Protein AF-A0A3M5WND7-F1 (afdb_monomer_lite)

Secondary structure (DSSP, 8-state):
-------EEEE-GGGSPPPTT-S-HHHHHHHHHHHHT-HHHHHHHHHHTGGG--SSHHHHHHHHHH-HHHHHHHHHHHTSHHHHHTTHHHHTHHHHHHHHHHHHHHHHHHHHHHHHHT-GGGEEEESSHHHHHHHHTT-SEEEEES-SSTT--HHHHHHHHHHTHHHHHHSSEEEEEESS--HHHHHHHHHHH---GGGEEEEEGGG--HHHHHHHHHHHHHHHHHHHHHHHHHHHHHHHHHHHHHHHHHHHTT--HHHHHHHIIIIIHHHT--HHHHHHHHHHHHHHHHHHHHHHHHHHT----TTT------SPPP-HHHHHHHHHHEEPPPSSS--TTEEEEETTS-EEEE--GGGSSS---TT-EEEEEEEEEEE--SHHHHTTS--SEEETTEEEEEE---SS-TT--EEEEEEEEEEEEEEHHHHTSTTEEEEEEE-HHHHHHHHHHHHHHHT-PPPPP-PPPPEEEEEEEEEEETTEEEEEE--TTT---EEEEEEEEEETTEEEEEEEEEE-HHHHHHHHHHHHHHHTT---HHHHHHHHHTTSS-EE--TTSEEEETTEEEEEESS---SPPPTT-SEEEEEE----

Structure (mmCIF, N/CA/C/O backbone):
data_AF-A0A3M5WND7-F1
#
_entry.id   AF-A0A3M5WND7-F1
#
loop_
_atom_site.group_PDB
_atom_site.id
_atom_site.type_symbol
_atom_site.label_atom_id
_atom_site.label_alt_id
_atom_site.label_comp_id
_atom_site.label_asym_id
_atom_site.label_entity_id
_atom_site.label_seq_id
_atom_site.pdbx_PDB_ins_code
_atom_site.Cartn_x
_atom_site.Cartn_y
_atom_site.Cartn_z
_atom_site.occupancy
_atom_site.B_iso_or_equiv
_atom_site.auth_seq_id
_atom_site.auth_comp_id
_atom_site.auth_asym_id
_atom_site.auth_atom_id
_atom_site.pdbx_PDB_model_num
ATOM 1 N N . MET A 1 1 ? -0.799 -18.570 -20.194 1.00 56.22 1 MET A N 1
ATOM 2 C CA . MET A 1 1 ? 0.478 -18.743 -20.921 1.00 56.22 1 MET A CA 1
ATOM 3 C C . MET A 1 1 ? 1.500 -17.913 -20.180 1.00 56.22 1 MET A C 1
ATOM 5 O O . MET A 1 1 ? 1.152 -16.791 -19.853 1.00 56.22 1 MET A O 1
ATOM 9 N N . SER A 1 2 ? 2.675 -18.462 -19.869 1.00 83.12 2 SER A N 1
ATOM 10 C CA . SER A 1 2 ? 3.718 -17.713 -19.162 1.00 83.12 2 SER A CA 1
ATOM 11 C C . SER A 1 2 ? 4.348 -16.676 -20.090 1.00 83.12 2 SER A C 1
ATOM 13 O O . SER A 1 2 ? 4.658 -17.025 -21.236 1.00 83.12 2 SER A O 1
ATOM 15 N N . PHE A 1 3 ? 4.580 -15.457 -19.615 1.00 92.31 3 PHE A N 1
ATOM 16 C CA . PHE A 1 3 ? 5.331 -14.445 -20.355 1.00 92.31 3 PHE A CA 1
ATOM 17 C C . PHE A 1 3 ? 6.687 -14.982 -20.840 1.00 92.31 3 PHE A C 1
ATOM 19 O O . PHE A 1 3 ? 7.406 -15.679 -20.121 1.00 92.31 3 PHE A O 1
ATOM 26 N N . ARG A 1 4 ? 7.020 -14.680 -22.097 1.00 93.81 4 ARG A N 1
ATOM 27 C CA . ARG A 1 4 ? 8.294 -15.010 -22.741 1.00 93.81 4 ARG A CA 1
ATOM 28 C C . ARG A 1 4 ? 8.776 -13.794 -23.510 1.00 93.81 4 ARG A C 1
ATOM 30 O O . ARG A 1 4 ? 7.965 -13.079 -24.096 1.00 93.81 4 ARG A O 1
ATOM 37 N N . ILE A 1 5 ? 10.087 -13.593 -23.504 1.00 95.56 5 ILE A N 1
ATOM 38 C CA . ILE A 1 5 ? 10.735 -12.528 -24.262 1.00 95.56 5 ILE A CA 1
ATOM 39 C C . ILE A 1 5 ? 10.868 -13.012 -25.702 1.00 95.56 5 ILE A C 1
ATOM 41 O O . ILE A 1 5 ? 11.438 -14.074 -25.939 1.00 95.56 5 ILE A O 1
ATOM 45 N N . VAL A 1 6 ? 10.326 -12.246 -26.641 1.00 96.12 6 VAL A N 1
ATOM 46 C CA . VAL A 1 6 ? 10.461 -12.494 -28.077 1.00 96.12 6 VAL A CA 1
ATOM 47 C C . VAL A 1 6 ? 11.301 -11.400 -28.711 1.00 96.12 6 VAL A C 1
ATOM 49 O O . VAL A 1 6 ? 12.153 -11.720 -29.519 1.00 96.12 6 VAL A O 1
ATOM 52 N N . ARG A 1 7 ? 11.098 -10.131 -28.335 1.00 97.06 7 ARG A N 1
ATOM 53 C CA . ARG A 1 7 ? 11.801 -8.986 -28.937 1.00 97.06 7 ARG A CA 1
ATOM 54 C C . ARG A 1 7 ? 12.503 -8.136 -27.895 1.00 97.06 7 ARG A C 1
ATOM 56 O O . ARG A 1 7 ? 11.880 -7.748 -26.902 1.00 97.06 7 ARG A O 1
ATOM 63 N N . ALA A 1 8 ? 13.757 -7.778 -28.157 1.00 97.50 8 ALA A N 1
ATOM 64 C CA . ALA A 1 8 ? 14.528 -6.924 -27.268 1.00 97.50 8 ALA A CA 1
ATOM 65 C C . ALA A 1 8 ? 15.244 -5.776 -27.987 1.00 97.50 8 ALA A C 1
ATOM 67 O O . ALA A 1 8 ? 15.703 -5.916 -29.117 1.00 97.50 8 ALA A O 1
ATOM 68 N N . ALA A 1 9 ? 15.338 -4.633 -27.311 1.00 97.69 9 ALA A N 1
ATOM 69 C CA . ALA A 1 9 ? 16.078 -3.466 -27.778 1.00 97.69 9 ALA A CA 1
ATOM 70 C C . ALA A 1 9 ? 17.216 -3.129 -26.813 1.00 97.69 9 ALA A C 1
ATOM 72 O O . ALA A 1 9 ? 17.011 -3.124 -25.598 1.00 97.69 9 ALA A O 1
ATOM 73 N N . VAL A 1 10 ? 18.385 -2.776 -27.343 1.00 97.31 10 VAL A N 1
ATOM 74 C CA . VAL A 1 10 ? 19.479 -2.179 -26.566 1.00 97.31 10 VAL A CA 1
ATOM 75 C C . VAL A 1 10 ? 19.785 -0.806 -27.151 1.00 97.31 10 VAL A C 1
ATOM 77 O O . VAL A 1 10 ? 20.135 -0.687 -28.320 1.00 97.31 10 VAL A O 1
ATOM 80 N N . VAL A 1 11 ? 19.612 0.244 -26.355 1.00 96.19 11 VAL A N 1
ATOM 81 C CA . VAL A 1 11 ? 19.796 1.636 -26.769 1.00 96.19 11 VAL A CA 1
ATOM 82 C C . VAL A 1 11 ? 20.966 2.234 -26.004 1.00 96.19 11 VAL A C 1
ATOM 84 O O . VAL A 1 11 ? 20.856 2.457 -24.802 1.00 96.19 11 VAL A O 1
ATOM 87 N N . ASP A 1 12 ? 22.061 2.519 -26.696 1.00 93.88 12 ASP A N 1
ATOM 88 C CA . ASP A 1 12 ? 23.290 3.060 -26.108 1.00 93.88 12 ASP A CA 1
ATOM 89 C C . ASP A 1 12 ? 24.000 3.948 -27.144 1.00 93.88 12 ASP A C 1
ATOM 91 O O . ASP A 1 12 ? 24.097 3.585 -28.320 1.00 93.88 12 ASP A O 1
ATOM 95 N N . ASP A 1 13 ? 24.469 5.130 -26.744 1.00 89.06 13 ASP A N 1
ATOM 96 C CA . ASP A 1 13 ? 25.124 6.078 -27.653 1.00 89.06 13 ASP A CA 1
ATOM 97 C C . ASP A 1 13 ? 26.458 5.546 -28.200 1.00 89.06 13 ASP A C 1
ATOM 99 O O . ASP A 1 13 ? 26.882 5.938 -29.298 1.00 89.06 13 ASP A O 1
ATOM 103 N N . ALA A 1 14 ? 27.073 4.577 -27.512 1.00 86.62 14 ALA A N 1
ATOM 104 C CA . ALA A 1 14 ? 28.273 3.898 -27.979 1.00 86.62 14 ALA A CA 1
ATOM 105 C C . ALA A 1 14 ? 28.058 3.198 -29.335 1.00 86.62 14 ALA A C 1
ATOM 107 O O . ALA A 1 14 ? 28.997 3.126 -30.136 1.00 86.62 14 ALA A O 1
ATOM 108 N N . PHE A 1 15 ? 26.825 2.779 -29.662 1.00 86.44 15 PHE A N 1
ATOM 109 C CA . PHE A 1 15 ? 26.491 2.209 -30.975 1.00 86.44 15 PHE A CA 1
ATOM 110 C C . PHE A 1 15 ? 26.481 3.244 -32.113 1.00 86.44 15 PHE A C 1
ATOM 112 O O . PHE A 1 15 ? 26.550 2.861 -33.288 1.00 86.44 15 PHE A O 1
ATOM 119 N N . GLY A 1 16 ? 26.387 4.539 -31.785 1.00 85.25 16 GLY A N 1
ATOM 120 C CA . GLY A 1 16 ? 26.303 5.660 -32.725 1.00 85.25 16 GLY A CA 1
ATOM 121 C C . GLY A 1 16 ? 27.611 6.028 -33.415 1.00 85.25 16 GLY A C 1
ATOM 122 O O . GLY A 1 16 ? 28.600 5.307 -33.330 1.00 85.25 16 GLY A O 1
ATOM 123 N N . ALA A 1 17 ? 27.595 7.147 -34.137 1.00 84.69 17 ALA A N 1
ATOM 124 C CA . ALA A 1 17 ? 28.799 7.779 -34.673 1.00 84.69 17 ALA A CA 1
ATOM 125 C C . ALA A 1 17 ? 29.433 8.718 -33.629 1.00 84.69 17 ALA A C 1
ATOM 127 O O . ALA A 1 17 ? 28.742 9.130 -32.689 1.00 84.69 17 ALA A O 1
ATOM 128 N N . PRO A 1 18 ? 30.726 9.067 -33.765 1.00 83.31 18 PRO A N 1
ATOM 129 C CA . PRO A 1 18 ? 31.333 10.150 -32.993 1.00 83.31 18 PRO A CA 1
ATOM 130 C C . PRO A 1 18 ? 30.605 11.481 -33.173 1.00 83.31 18 PRO A C 1
ATOM 132 O O . PRO A 1 18 ? 29.926 11.723 -34.175 1.00 83.31 18 PRO A O 1
ATOM 135 N N . VAL A 1 19 ? 30.757 12.349 -32.174 1.00 82.56 19 VAL A N 1
ATOM 136 C CA . VAL A 1 19 ? 30.274 13.727 -32.253 1.00 82.56 19 VAL A CA 1
ATOM 137 C C . VAL A 1 19 ? 31.249 14.524 -33.121 1.00 82.56 19 VAL A C 1
ATOM 139 O O . VAL A 1 19 ? 32.457 14.290 -33.106 1.00 82.56 19 VAL A O 1
ATOM 142 N N . ALA A 1 20 ? 30.743 15.484 -33.886 1.00 78.88 20 ALA A N 1
ATOM 143 C CA . ALA A 1 20 ? 31.568 16.367 -34.684 1.00 78.88 20 ALA A CA 1
ATOM 144 C C . ALA A 1 20 ? 32.597 17.077 -33.803 1.00 78.88 20 ALA A C 1
ATOM 146 O O . ALA A 1 20 ? 32.259 17.673 -32.782 1.00 78.88 20 ALA A O 1
ATOM 147 N N . GLY A 1 21 ? 33.867 16.967 -34.191 1.00 77.94 21 GLY A N 1
ATOM 148 C CA . GLY A 1 21 ? 34.985 17.484 -33.405 1.00 77.94 21 GLY A CA 1
ATOM 149 C C . GLY A 1 21 ? 35.497 16.571 -32.284 1.00 77.94 21 GLY A C 1
ATOM 150 O O . GLY A 1 21 ? 36.511 16.921 -31.695 1.00 77.94 21 GLY A O 1
ATOM 151 N N . SER A 1 22 ? 34.878 15.412 -32.008 1.00 80.75 22 SER A N 1
ATOM 152 C CA . SER A 1 22 ? 35.393 14.450 -31.012 1.00 80.75 22 SER A CA 1
ATOM 153 C C . SER A 1 22 ? 36.456 13.497 -31.563 1.00 80.75 22 SER A C 1
ATOM 155 O O . SER A 1 22 ? 37.126 12.828 -30.785 1.00 80.75 22 SER A O 1
ATOM 157 N N . VAL A 1 23 ? 36.593 13.414 -32.891 1.00 85.69 23 VAL A N 1
ATOM 158 C CA . VAL A 1 23 ? 37.641 12.616 -33.541 1.00 85.69 23 VAL A CA 1
ATOM 159 C C . VAL A 1 23 ? 39.004 13.233 -33.233 1.00 85.69 23 VAL A C 1
ATOM 161 O O . VAL A 1 23 ? 39.185 14.440 -33.424 1.00 85.69 23 VAL A O 1
ATOM 164 N N . ASP A 1 24 ? 39.928 12.392 -32.771 1.00 89.62 24 ASP A N 1
ATOM 165 C CA . ASP A 1 24 ? 41.262 12.779 -32.320 1.00 89.62 24 ASP A CA 1
ATOM 166 C C . ASP A 1 24 ? 42.041 13.541 -33.406 1.00 89.62 24 ASP A C 1
ATOM 168 O O . ASP A 1 24 ? 41.954 13.227 -34.597 1.00 89.62 24 ASP A O 1
ATOM 172 N N . SER A 1 25 ? 42.774 14.583 -33.005 1.00 89.19 25 SER A N 1
ATOM 173 C CA . SER A 1 25 ? 43.526 15.419 -33.946 1.00 89.19 25 SER A CA 1
ATOM 174 C C . SER A 1 25 ? 44.632 14.646 -34.656 1.00 89.19 25 SER A C 1
ATOM 176 O O . SER A 1 25 ? 44.902 14.923 -35.823 1.00 89.19 25 SER A O 1
ATOM 178 N N . ASP A 1 26 ? 45.245 13.672 -33.987 1.00 91.25 26 ASP A N 1
ATOM 179 C CA . ASP A 1 26 ? 46.310 12.867 -34.572 1.00 91.25 26 ASP A CA 1
ATOM 180 C C . ASP A 1 26 ? 45.724 11.891 -35.595 1.00 91.25 26 ASP A C 1
ATOM 182 O O . ASP A 1 26 ? 46.247 11.788 -36.701 1.00 91.25 26 ASP A O 1
ATOM 186 N N . ASP A 1 27 ? 44.584 11.260 -35.295 1.00 92.06 27 ASP A N 1
ATOM 187 C CA . ASP A 1 27 ? 43.867 10.407 -36.256 1.00 92.06 27 ASP A CA 1
ATOM 188 C C . ASP A 1 27 ? 43.413 11.198 -37.494 1.00 92.06 27 ASP A C 1
ATOM 190 O O . ASP A 1 27 ? 43.523 10.721 -38.627 1.00 92.06 27 ASP A O 1
ATOM 194 N N . LYS A 1 28 ? 42.933 12.431 -37.287 1.00 91.12 28 LYS A N 1
ATOM 195 C CA . LYS A 1 28 ? 42.579 13.376 -38.354 1.00 91.12 28 LYS A CA 1
ATOM 196 C C . LYS A 1 28 ? 43.773 13.674 -39.258 1.00 91.12 28 LYS A C 1
ATOM 198 O O . LYS A 1 28 ? 43.655 13.539 -40.474 1.00 91.12 28 LYS A O 1
ATOM 203 N N . ASN A 1 29 ? 44.912 14.040 -38.676 1.00 91.38 29 ASN A N 1
ATOM 204 C CA . ASN A 1 29 ? 46.126 14.351 -39.431 1.00 91.38 29 ASN A CA 1
ATOM 205 C C . ASN A 1 29 ? 46.652 13.119 -40.181 1.00 91.38 29 ASN A C 1
ATOM 207 O O . ASN A 1 29 ? 46.963 13.207 -41.363 1.00 91.38 29 ASN A O 1
ATOM 211 N N . LEU A 1 30 ? 46.662 11.951 -39.532 1.00 92.69 30 LEU A N 1
ATOM 212 C CA . LEU A 1 30 ? 47.083 10.692 -40.149 1.00 92.69 30 LEU A CA 1
ATOM 213 C C . LEU A 1 30 ? 46.175 10.277 -41.311 1.00 92.69 30 LEU A C 1
ATOM 215 O O . LEU A 1 30 ? 46.654 9.732 -42.306 1.00 92.69 30 LEU A O 1
ATOM 219 N N . TRP A 1 31 ? 44.867 10.517 -41.200 1.00 94.31 31 TRP A N 1
ATOM 220 C CA . TRP A 1 31 ? 43.947 10.263 -42.303 1.00 94.31 31 TRP A CA 1
ATOM 221 C C . TRP A 1 31 ? 44.145 11.263 -43.446 1.00 94.31 31 TRP A C 1
ATOM 223 O O . TRP A 1 31 ? 44.153 10.847 -44.600 1.00 94.31 31 TRP A O 1
ATOM 233 N N . LEU A 1 32 ? 44.381 12.547 -43.153 1.00 91.69 32 LEU A N 1
ATOM 234 C CA . LEU A 1 32 ? 44.707 13.545 -44.177 1.00 91.69 32 LEU A CA 1
ATOM 235 C C . LEU A 1 32 ? 45.993 13.182 -44.933 1.00 91.69 32 LEU A C 1
ATOM 237 O O . LEU A 1 32 ? 46.000 13.207 -46.162 1.00 91.69 32 LEU A O 1
ATOM 241 N N . ASP A 1 33 ? 47.045 12.770 -44.224 1.00 92.06 33 ASP A N 1
ATOM 242 C CA . ASP A 1 33 ? 48.295 12.298 -44.830 1.00 92.06 33 ASP A CA 1
ATOM 243 C C . ASP A 1 33 ? 48.058 11.069 -45.723 1.00 92.06 33 ASP A C 1
ATOM 245 O O . ASP A 1 33 ? 48.616 10.966 -46.818 1.00 92.06 33 ASP A O 1
ATOM 249 N N . PHE A 1 34 ? 47.189 10.148 -45.289 1.00 93.00 34 PHE A N 1
ATOM 250 C CA . PHE A 1 34 ? 46.788 8.986 -46.083 1.00 93.00 34 PHE A CA 1
ATOM 251 C C . PHE A 1 34 ? 46.024 9.378 -47.354 1.00 93.00 34 PHE A C 1
ATOM 253 O O . PHE A 1 34 ? 46.300 8.819 -48.417 1.00 93.00 34 PHE A O 1
ATOM 260 N N . LEU A 1 35 ? 45.103 10.344 -47.263 1.00 91.75 35 LEU A N 1
ATOM 261 C CA . LEU A 1 35 ? 44.395 10.879 -48.425 1.00 91.75 35 LEU A CA 1
ATOM 262 C C . LEU A 1 35 ? 45.390 11.512 -49.398 1.00 91.75 35 LEU A C 1
ATOM 264 O O . LEU A 1 35 ? 45.415 11.128 -50.562 1.00 91.75 35 LEU A O 1
ATOM 268 N N . ILE A 1 36 ? 46.267 12.407 -48.930 1.00 90.25 36 ILE A N 1
ATOM 269 C CA . ILE A 1 36 ? 47.267 13.093 -49.768 1.00 90.25 36 ILE A CA 1
ATOM 270 C C . ILE A 1 36 ? 48.198 12.092 -50.471 1.00 90.25 36 ILE A C 1
ATOM 272 O O . ILE A 1 36 ? 48.558 12.295 -51.627 1.00 90.25 36 ILE A O 1
ATOM 276 N N . ALA A 1 37 ? 48.562 10.994 -49.807 1.00 90.62 37 ALA A N 1
ATOM 277 C CA . ALA A 1 37 ? 49.457 9.981 -50.361 1.00 90.62 37 ALA A CA 1
ATOM 278 C C . ALA A 1 37 ? 48.800 9.023 -51.378 1.00 90.62 37 ALA A C 1
ATOM 280 O O . ALA A 1 37 ? 49.518 8.234 -51.999 1.00 90.62 37 ALA A O 1
ATOM 281 N N . ASN A 1 38 ? 47.469 9.036 -51.538 1.00 91.62 38 ASN A N 1
ATOM 282 C CA . ASN A 1 38 ? 46.755 8.050 -52.349 1.00 91.62 38 ASN A CA 1
ATOM 283 C C . ASN A 1 38 ? 45.657 8.671 -53.234 1.00 91.62 38 ASN A C 1
ATOM 285 O O . ASN A 1 38 ? 44.488 8.742 -52.851 1.00 91.62 38 ASN A O 1
ATOM 289 N N . ASP A 1 39 ? 46.029 9.050 -54.460 1.00 89.69 39 ASP A N 1
ATOM 290 C CA . ASP A 1 39 ? 45.147 9.701 -55.444 1.00 89.69 39 ASP A CA 1
ATOM 291 C C . ASP A 1 39 ? 43.856 8.914 -55.731 1.00 89.69 39 ASP A C 1
ATOM 293 O O . ASP A 1 39 ? 42.787 9.500 -55.894 1.00 89.69 39 ASP A O 1
ATOM 297 N N . ALA A 1 40 ? 43.924 7.578 -55.756 1.00 89.50 40 ALA A N 1
ATOM 298 C CA . ALA A 1 40 ? 42.751 6.735 -55.998 1.00 89.50 40 ALA A CA 1
ATOM 299 C C . ALA A 1 40 ? 41.718 6.853 -54.866 1.00 89.50 40 ALA A C 1
ATOM 301 O O . ALA A 1 40 ? 40.513 6.861 -55.119 1.00 89.50 40 ALA A O 1
ATOM 302 N N . VAL A 1 41 ? 42.188 6.985 -53.622 1.00 89.12 41 VAL A N 1
ATOM 303 C CA . VAL A 1 41 ? 41.319 7.191 -52.459 1.00 89.12 41 VAL A CA 1
ATOM 304 C C . VAL A 1 41 ? 40.752 8.606 -52.453 1.00 89.12 41 VAL A C 1
ATOM 306 O O . VAL A 1 41 ? 39.574 8.772 -52.153 1.00 89.12 41 VAL A O 1
ATOM 309 N N . GLN A 1 42 ? 41.540 9.619 -52.831 1.00 87.69 42 GLN A N 1
ATOM 310 C CA . GLN A 1 42 ? 41.032 10.991 -52.954 1.00 87.69 42 GLN A CA 1
ATOM 311 C C . GLN A 1 42 ? 39.860 11.066 -53.930 1.00 87.69 42 GLN A C 1
ATOM 313 O O . GLN A 1 42 ? 38.823 11.628 -53.585 1.00 87.69 42 GLN A O 1
ATOM 318 N N . ILE A 1 43 ? 40.002 10.459 -55.114 1.00 87.62 43 ILE A N 1
ATOM 319 C CA . ILE A 1 43 ? 38.933 10.403 -56.118 1.00 87.62 43 ILE A CA 1
ATOM 320 C C . ILE A 1 43 ? 37.692 9.731 -55.524 1.00 87.62 43 ILE A C 1
ATOM 322 O O . ILE A 1 43 ? 36.608 10.299 -55.600 1.00 87.62 43 ILE A O 1
ATOM 326 N N . ALA A 1 44 ? 37.852 8.586 -54.855 1.00 87.94 44 ALA A N 1
ATOM 327 C CA . ALA A 1 44 ? 36.734 7.866 -54.249 1.00 87.94 44 ALA A CA 1
ATOM 328 C C . ALA A 1 44 ? 36.020 8.671 -53.141 1.00 87.94 44 ALA A C 1
ATOM 330 O O . ALA A 1 44 ? 34.794 8.653 -53.060 1.00 87.94 44 ALA A O 1
ATOM 331 N N . VAL A 1 45 ? 36.759 9.411 -52.303 1.00 86.50 45 VAL A N 1
ATOM 332 C CA . VAL A 1 45 ? 36.161 10.291 -51.279 1.00 86.50 45 VAL A CA 1
ATOM 333 C C . VAL A 1 45 ? 35.448 11.482 -51.929 1.00 86.50 45 VAL A C 1
ATOM 335 O O . VAL A 1 45 ? 34.341 11.822 -51.520 1.00 86.50 45 VAL A O 1
ATOM 338 N N . ILE A 1 46 ? 36.039 12.107 -52.951 1.00 86.69 46 ILE A N 1
ATOM 339 C CA . ILE A 1 46 ? 35.416 13.227 -53.676 1.00 86.69 46 ILE A CA 1
ATOM 340 C C . ILE A 1 46 ? 34.130 12.773 -54.378 1.00 86.69 46 ILE A C 1
ATOM 342 O O . ILE A 1 46 ? 33.132 13.487 -54.332 1.00 86.69 46 ILE A O 1
ATOM 346 N N . GLU A 1 47 ? 34.125 11.586 -54.987 1.00 87.06 47 GLU A N 1
ATOM 347 C CA . GLU A 1 47 ? 32.938 11.002 -55.623 1.00 87.06 47 GLU A CA 1
ATOM 348 C C . GLU A 1 47 ? 31.824 10.710 -54.607 1.00 87.06 47 GLU A C 1
ATOM 350 O O . GLU A 1 47 ? 30.665 11.041 -54.861 1.00 87.06 47 GLU A O 1
ATOM 355 N N . GLU A 1 48 ? 32.165 10.164 -53.435 1.00 87.44 48 GLU A N 1
ATOM 356 C CA . GLU A 1 48 ? 31.200 9.883 -52.360 1.00 87.44 48 GLU A CA 1
ATOM 357 C C . GLU A 1 48 ? 30.552 11.166 -51.804 1.00 87.44 48 GLU A C 1
ATOM 359 O O . GLU A 1 48 ? 29.396 11.151 -51.381 1.00 87.44 48 GLU A O 1
ATOM 364 N N . PHE A 1 49 ? 31.272 12.293 -51.835 1.00 88.38 49 PHE A N 1
ATOM 365 C CA . PHE A 1 49 ? 30.818 13.589 -51.318 1.00 88.38 49 PHE A CA 1
ATOM 366 C C . PHE A 1 49 ? 30.661 14.667 -52.399 1.00 88.38 49 PHE A C 1
ATOM 368 O O . PHE A 1 49 ? 30.735 15.863 -52.102 1.00 88.38 49 PHE A O 1
ATOM 375 N N . ILE A 1 50 ? 30.384 14.266 -53.644 1.00 85.69 50 ILE A N 1
ATOM 376 C CA . ILE A 1 50 ? 30.320 15.170 -54.805 1.00 85.69 50 ILE A CA 1
ATOM 377 C C . ILE A 1 50 ? 29.320 16.328 -54.624 1.00 85.69 50 ILE A C 1
ATOM 379 O O . ILE A 1 50 ? 29.506 17.419 -55.162 1.00 85.69 50 ILE A O 1
ATOM 383 N N . GLU A 1 51 ? 28.285 16.125 -53.803 1.00 84.69 51 GLU A N 1
ATOM 384 C CA . GLU A 1 51 ? 27.263 17.126 -53.476 1.00 84.69 51 GLU A CA 1
ATOM 385 C C . GLU A 1 51 ? 27.817 18.351 -52.726 1.00 84.69 51 GLU A C 1
ATOM 387 O O . GLU A 1 51 ? 27.209 19.422 -52.773 1.00 84.69 51 GLU A O 1
ATOM 392 N N . LEU A 1 52 ? 28.969 18.233 -52.057 1.00 82.81 52 LEU A N 1
ATOM 393 C CA . LEU A 1 52 ? 29.558 19.322 -51.271 1.00 82.81 52 LEU A CA 1
ATOM 394 C C . LEU A 1 52 ? 30.249 20.396 -52.131 1.00 82.81 52 LEU A C 1
ATOM 396 O O . LEU A 1 52 ? 30.540 21.468 -51.610 1.00 82.81 52 LEU A O 1
ATOM 400 N N . SER A 1 53 ? 30.447 20.156 -53.437 1.00 80.19 53 SER A N 1
ATOM 401 C CA . SER A 1 53 ? 31.006 21.127 -54.404 1.00 80.19 53 SER A CA 1
ATOM 402 C C . SER A 1 53 ? 32.329 21.773 -53.958 1.00 80.19 53 SER A C 1
ATOM 404 O O . SER A 1 53 ? 32.505 22.986 -54.066 1.00 80.19 53 SER A O 1
ATOM 406 N N . VAL A 1 54 ? 33.244 20.965 -53.423 1.00 81.62 54 VAL A N 1
ATOM 407 C CA . VAL A 1 54 ? 34.499 21.432 -52.815 1.00 81.62 54 VAL A CA 1
ATOM 408 C C . VAL A 1 54 ? 35.648 21.438 -53.826 1.00 81.62 54 VAL A C 1
ATOM 410 O O . VAL A 1 54 ? 35.693 20.569 -54.698 1.00 81.62 54 VAL A O 1
ATOM 413 N N . SER A 1 55 ? 36.553 22.422 -53.739 1.00 75.00 55 SER A N 1
ATOM 414 C CA . SER A 1 55 ? 37.581 22.656 -54.773 1.00 75.00 55 SER A CA 1
ATOM 415 C C . SER A 1 55 ? 38.886 21.899 -54.522 1.00 75.00 55 SER A C 1
ATOM 417 O O . SER A 1 55 ? 39.626 21.630 -55.469 1.00 75.00 55 SER A O 1
ATOM 419 N N . ASP A 1 56 ? 39.165 21.540 -53.267 1.00 83.38 56 ASP A N 1
ATOM 420 C CA . ASP A 1 56 ? 40.342 20.767 -52.878 1.00 83.38 56 ASP A CA 1
ATOM 421 C C . ASP A 1 56 ? 40.058 19.775 -51.732 1.00 83.38 56 ASP A C 1
ATOM 423 O O . ASP A 1 56 ? 39.030 19.831 -51.049 1.00 83.38 56 ASP A O 1
ATOM 427 N N . ILE A 1 57 ? 40.976 18.819 -51.547 1.00 81.88 57 ILE A N 1
ATOM 428 C CA . ILE A 1 57 ? 40.853 17.739 -50.556 1.00 81.88 57 ILE A CA 1
ATOM 429 C C . ILE A 1 57 ? 40.918 18.250 -49.108 1.00 81.88 57 ILE A C 1
ATOM 431 O O . ILE A 1 57 ? 40.354 17.615 -48.219 1.00 81.88 57 ILE A O 1
ATOM 435 N N . GLY A 1 58 ? 41.574 19.387 -48.861 1.00 82.38 58 GLY A N 1
ATOM 436 C CA . GLY A 1 58 ? 41.691 19.994 -47.536 1.00 82.38 58 GLY A CA 1
ATOM 437 C C . GLY A 1 58 ? 40.378 20.635 -47.090 1.00 82.38 58 GLY A C 1
ATOM 438 O O . GLY A 1 58 ? 39.913 20.380 -45.980 1.00 82.38 58 GLY A O 1
ATOM 439 N N . GLU A 1 59 ? 39.728 21.386 -47.980 1.00 83.19 59 GLU A N 1
ATOM 440 C CA . GLU A 1 59 ? 38.382 21.921 -47.766 1.00 83.19 59 GLU A CA 1
ATOM 441 C C . GLU A 1 59 ? 37.361 20.785 -47.584 1.00 83.19 59 GLU A C 1
ATOM 443 O O . GLU A 1 59 ? 36.506 20.849 -46.695 1.00 83.19 59 GLU A O 1
ATOM 448 N N . LEU A 1 60 ? 37.465 19.714 -48.388 1.00 84.56 60 LEU A N 1
ATOM 449 C CA . LEU A 1 60 ? 36.597 18.542 -48.249 1.00 84.56 60 LEU A CA 1
ATOM 450 C C . LEU A 1 60 ? 36.808 17.867 -46.891 1.00 84.56 60 LEU A C 1
ATOM 452 O O . LEU A 1 60 ? 35.832 17.561 -46.208 1.00 84.56 60 LEU A O 1
ATOM 456 N N . PHE A 1 61 ? 38.062 17.683 -46.479 1.00 87.00 61 PHE A N 1
ATOM 457 C CA . PHE A 1 61 ? 38.434 17.111 -45.188 1.00 87.00 61 PHE A CA 1
ATOM 458 C C . PHE A 1 61 ? 37.867 17.917 -44.010 1.00 87.00 61 PHE A C 1
ATOM 460 O O . PHE A 1 61 ? 37.260 17.340 -43.100 1.00 87.00 61 PHE A O 1
ATOM 467 N N . GLU A 1 62 ? 38.007 19.245 -44.019 1.00 85.31 62 GLU A N 1
ATOM 468 C CA . GLU A 1 62 ? 37.430 20.082 -42.964 1.00 85.31 62 GLU A CA 1
ATOM 469 C C . GLU A 1 62 ? 35.902 19.990 -42.946 1.00 85.31 62 GLU A C 1
ATOM 471 O O . GLU A 1 62 ? 35.309 19.834 -41.874 1.00 85.31 62 GLU A O 1
ATOM 476 N N . ALA A 1 63 ? 35.253 20.020 -44.114 1.00 85.25 63 ALA A N 1
ATOM 477 C CA . ALA A 1 63 ? 33.803 19.915 -44.212 1.00 85.25 63 ALA A CA 1
ATOM 478 C C . ALA A 1 63 ? 33.293 18.578 -43.650 1.00 85.25 63 ALA A C 1
ATOM 480 O O . ALA A 1 63 ? 32.395 18.569 -42.799 1.00 85.25 63 ALA A O 1
ATOM 481 N N . VAL A 1 64 ? 33.891 17.454 -44.064 1.00 86.12 64 VAL A N 1
ATOM 482 C CA . VAL A 1 64 ? 33.435 16.118 -43.652 1.00 86.12 64 VAL A CA 1
ATOM 483 C C . VAL A 1 64 ? 33.755 15.794 -42.197 1.00 86.12 64 VAL A C 1
ATOM 485 O O . VAL A 1 64 ? 33.025 15.010 -41.601 1.00 86.12 64 VAL A O 1
ATOM 488 N N . THR A 1 65 ? 34.782 16.410 -41.597 1.00 84.56 65 THR A N 1
ATOM 489 C CA . THR A 1 65 ? 35.164 16.186 -40.186 1.00 84.56 65 THR A CA 1
ATOM 490 C C . THR A 1 65 ? 34.602 17.220 -39.200 1.00 84.56 65 THR A C 1
ATOM 492 O O . THR A 1 65 ? 34.725 17.039 -37.982 1.00 84.56 65 THR A O 1
ATOM 495 N N . SER A 1 66 ? 33.961 18.285 -39.691 1.00 84.31 66 SER A N 1
ATOM 496 C CA . SER A 1 66 ? 33.355 19.336 -38.854 1.00 84.31 66 SER A CA 1
ATOM 497 C C . SER A 1 66 ? 31.828 19.277 -38.809 1.00 84.31 66 SER A C 1
ATOM 499 O O . SER A 1 66 ? 31.216 19.823 -37.892 1.00 84.31 66 SER A O 1
ATOM 501 N N . GLN A 1 67 ? 31.185 18.602 -39.767 1.00 87.38 67 GLN A N 1
ATOM 502 C CA . GLN A 1 67 ? 29.728 18.463 -39.804 1.00 87.38 67 GLN A CA 1
ATOM 503 C C . GLN A 1 67 ? 29.275 17.098 -39.275 1.00 87.38 67 GLN A C 1
ATOM 505 O O . GLN A 1 67 ? 29.657 16.056 -39.803 1.00 87.38 67 GLN A O 1
ATOM 510 N N . GLN A 1 68 ? 28.367 17.100 -38.291 1.00 87.00 68 GLN A N 1
ATOM 511 C CA . GLN A 1 68 ? 27.852 15.877 -37.653 1.00 87.00 68 GLN A CA 1
ATOM 512 C C . GLN A 1 68 ? 27.286 14.867 -38.660 1.00 87.00 68 GLN A C 1
ATOM 514 O O . GLN A 1 68 ? 27.600 13.683 -38.593 1.00 87.00 68 GLN A O 1
ATOM 519 N N . ARG A 1 69 ? 26.490 15.339 -39.628 1.00 87.38 69 ARG A N 1
ATOM 520 C CA . ARG A 1 69 ? 25.863 14.483 -40.647 1.00 87.38 69 ARG A CA 1
ATOM 521 C C . ARG A 1 69 ? 26.896 13.756 -41.517 1.00 87.38 69 ARG A C 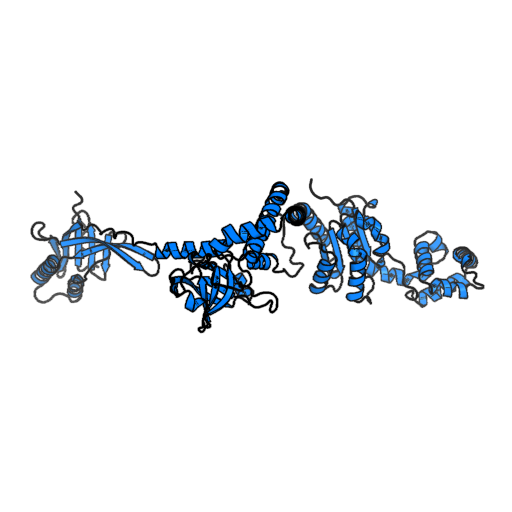1
ATOM 523 O O . ARG A 1 69 ? 26.665 12.619 -41.913 1.00 87.38 69 ARG A O 1
ATOM 530 N N . LEU A 1 70 ? 28.011 14.414 -41.829 1.00 89.50 70 LEU A N 1
ATOM 531 C CA . LEU A 1 70 ? 29.054 13.857 -42.690 1.00 89.50 70 LEU A CA 1
ATOM 532 C C . LEU A 1 70 ? 29.943 12.881 -41.914 1.00 89.50 70 LEU A C 1
ATOM 534 O O . LEU A 1 70 ? 30.234 11.802 -42.425 1.00 89.50 70 LEU A O 1
ATOM 538 N N . ILE A 1 71 ? 30.260 13.185 -40.650 1.00 88.25 71 ILE A N 1
ATOM 539 C CA . ILE A 1 71 ? 30.910 12.228 -39.743 1.00 88.25 71 ILE A CA 1
ATOM 540 C C . ILE A 1 71 ? 30.057 10.971 -39.552 1.00 88.25 71 ILE A C 1
ATOM 542 O O . ILE A 1 71 ? 30.593 9.866 -39.574 1.00 88.25 71 ILE A O 1
ATOM 546 N N . GLU A 1 72 ? 28.740 11.111 -39.395 1.00 86.94 72 GLU A N 1
ATOM 547 C CA . GLU A 1 72 ? 27.821 9.970 -39.316 1.00 86.94 72 GLU A CA 1
ATOM 548 C C . GLU A 1 72 ? 27.877 9.103 -40.577 1.00 86.94 72 GLU A C 1
ATOM 550 O O . GLU A 1 72 ? 27.943 7.876 -40.475 1.00 86.94 72 GLU A O 1
ATOM 555 N N . HIS A 1 73 ? 27.912 9.729 -41.757 1.00 87.94 73 HIS A N 1
ATOM 556 C CA . HIS A 1 73 ? 28.033 9.019 -43.032 1.00 87.94 73 HIS A CA 1
ATOM 557 C C . HIS A 1 73 ? 29.372 8.284 -43.151 1.00 87.94 73 HIS A C 1
ATOM 559 O O . HIS A 1 73 ? 29.391 7.079 -43.405 1.00 87.94 73 HIS A O 1
ATOM 565 N N . LEU A 1 74 ? 30.487 8.963 -42.857 1.00 89.50 74 LEU A N 1
ATOM 566 C CA . LEU A 1 74 ? 31.822 8.355 -42.810 1.00 89.50 74 LEU A CA 1
ATOM 567 C C . LEU A 1 74 ? 31.878 7.194 -41.813 1.00 89.50 74 LEU A C 1
ATOM 569 O O . LEU A 1 74 ? 32.430 6.137 -42.107 1.00 89.50 74 LEU A O 1
ATOM 573 N N . TRP A 1 75 ? 31.267 7.340 -40.643 1.00 89.38 75 TRP A N 1
ATOM 574 C CA . TRP A 1 75 ? 31.228 6.279 -39.646 1.00 89.38 75 TRP A CA 1
ATOM 575 C C . TRP A 1 75 ? 30.472 5.043 -40.145 1.00 89.38 75 TRP A C 1
ATOM 577 O O . TRP A 1 75 ? 30.949 3.918 -39.970 1.00 89.38 75 TRP A O 1
ATOM 587 N N . VAL A 1 76 ? 29.333 5.229 -40.822 1.00 86.94 76 VAL A N 1
ATOM 588 C CA . VAL A 1 76 ? 28.579 4.137 -41.459 1.00 86.94 76 VAL A CA 1
ATOM 589 C C . VAL A 1 76 ? 29.406 3.464 -42.557 1.00 86.94 76 VAL A C 1
ATOM 591 O O . VAL A 1 76 ? 29.439 2.232 -42.625 1.00 86.94 76 VAL A O 1
ATOM 594 N N . LEU A 1 77 ? 30.106 4.240 -43.388 1.00 88.31 77 LEU A N 1
ATOM 595 C CA . LEU A 1 77 ? 31.006 3.710 -44.416 1.00 88.31 77 LEU A CA 1
ATOM 596 C C . LEU A 1 77 ? 32.174 2.931 -43.806 1.00 88.31 77 LEU A C 1
ATOM 598 O O . LEU A 1 77 ? 32.526 1.877 -44.329 1.00 88.31 77 LEU A O 1
ATOM 602 N N . SER A 1 78 ? 32.702 3.373 -42.659 1.00 88.56 78 SER A N 1
ATOM 603 C CA . SER A 1 78 ? 33.807 2.707 -41.952 1.00 88.56 78 SER A CA 1
ATOM 604 C C . SER A 1 78 ? 33.487 1.263 -41.542 1.00 88.56 78 SER A C 1
ATOM 606 O O . SER A 1 78 ? 34.397 0.460 -41.346 1.00 88.56 78 SER A O 1
ATOM 608 N N . ARG A 1 79 ? 32.195 0.920 -41.414 1.00 84.38 79 ARG A N 1
ATOM 609 C CA . ARG A 1 79 ? 31.715 -0.432 -41.081 1.00 84.38 79 ARG A CA 1
ATOM 610 C C . ARG A 1 79 ? 31.511 -1.322 -42.313 1.00 84.38 79 ARG A C 1
ATOM 612 O O . ARG A 1 79 ? 31.287 -2.521 -42.168 1.00 84.38 79 ARG A O 1
ATOM 619 N N . LYS A 1 80 ? 31.566 -0.755 -43.520 1.00 88.38 80 LYS A N 1
ATOM 620 C CA . LYS A 1 80 ? 31.467 -1.473 -44.798 1.00 88.38 80 LYS A CA 1
ATOM 621 C C . LYS A 1 80 ? 32.867 -1.771 -45.343 1.00 88.38 80 LYS A C 1
ATOM 623 O O . LYS A 1 80 ? 33.844 -1.156 -44.930 1.00 88.38 80 LYS A O 1
ATOM 628 N N . ALA A 1 81 ? 32.965 -2.680 -46.317 1.00 84.19 81 ALA A N 1
ATOM 629 C CA . ALA A 1 81 ? 34.240 -3.012 -46.965 1.00 84.19 81 ALA A CA 1
ATOM 630 C C . ALA A 1 81 ? 34.936 -1.774 -47.568 1.00 84.19 81 ALA A C 1
ATOM 632 O O . ALA A 1 81 ? 36.136 -1.595 -47.370 1.00 84.19 81 ALA A O 1
ATOM 633 N N . ILE A 1 82 ? 34.153 -0.876 -48.181 1.00 86.06 82 ILE A N 1
ATOM 634 C CA . ILE A 1 82 ? 34.633 0.387 -48.761 1.00 86.06 82 ILE A CA 1
ATOM 635 C C . ILE A 1 82 ? 35.312 1.292 -47.724 1.00 86.06 82 ILE A C 1
ATOM 637 O O . ILE A 1 82 ? 36.234 2.027 -48.044 1.00 86.06 82 ILE A O 1
ATOM 641 N N . GLY A 1 83 ? 34.934 1.198 -46.446 1.00 84.94 83 GLY A N 1
ATOM 642 C CA . GLY A 1 83 ? 35.550 1.991 -45.386 1.00 84.94 83 GLY A CA 1
ATOM 643 C C . GLY A 1 83 ? 37.032 1.691 -45.174 1.00 84.94 83 GLY A C 1
ATOM 644 O O . GLY A 1 83 ? 37.787 2.599 -44.829 1.00 84.94 83 GLY A O 1
ATOM 645 N N . ARG A 1 84 ? 37.465 0.445 -45.422 1.00 87.00 84 ARG A N 1
ATOM 646 C CA . ARG A 1 84 ? 38.891 0.079 -45.375 1.00 87.00 84 ARG A CA 1
ATOM 647 C C . ARG A 1 84 ? 39.655 0.657 -46.558 1.00 87.00 84 ARG A C 1
ATOM 649 O O . ARG A 1 84 ? 40.778 1.115 -46.384 1.00 87.00 84 ARG A O 1
ATOM 656 N N . GLU A 1 85 ? 39.034 0.657 -47.735 1.00 88.00 85 GLU A N 1
ATOM 657 C CA . GLU A 1 85 ? 39.598 1.241 -48.958 1.00 88.00 85 GLU A CA 1
ATOM 658 C C . GLU A 1 85 ? 39.770 2.758 -48.808 1.00 88.00 85 GLU A C 1
ATOM 660 O O . GLU A 1 85 ? 40.802 3.300 -49.189 1.00 88.00 85 GLU A O 1
ATOM 665 N N . LEU A 1 86 ? 38.820 3.421 -48.141 1.00 89.94 86 LEU A N 1
ATOM 666 C CA . LEU A 1 86 ? 38.863 4.853 -47.831 1.00 89.94 86 LEU A CA 1
ATOM 667 C C . LEU A 1 86 ? 39.764 5.218 -46.630 1.00 89.94 86 LEU A C 1
ATOM 669 O O . LEU A 1 86 ? 39.829 6.381 -46.229 1.00 89.94 86 LEU A O 1
ATOM 673 N N . GLY A 1 87 ? 40.441 4.243 -46.012 1.00 89.94 87 GLY A N 1
ATOM 674 C CA . GLY A 1 87 ? 41.317 4.473 -44.858 1.00 89.94 87 GLY A CA 1
ATOM 675 C C . GLY A 1 87 ? 40.594 4.954 -43.596 1.00 89.94 87 GLY A C 1
ATOM 676 O O . GLY A 1 87 ? 41.228 5.514 -42.705 1.00 89.94 87 GLY A O 1
ATOM 677 N N . LEU A 1 88 ? 39.281 4.734 -43.474 1.00 91.62 88 LEU A N 1
ATOM 678 C CA . LEU A 1 88 ? 38.489 5.214 -42.330 1.00 91.62 88 LEU A CA 1
ATOM 679 C C . LEU A 1 88 ? 38.844 4.504 -41.017 1.00 91.62 88 LEU A C 1
ATOM 681 O O . LEU A 1 88 ? 38.543 5.010 -39.938 1.00 91.62 88 LEU A O 1
ATOM 685 N N . ASP A 1 89 ? 39.528 3.361 -41.096 1.00 90.06 89 ASP A N 1
ATOM 686 C CA . ASP A 1 89 ? 40.133 2.699 -39.937 1.00 90.06 89 ASP A CA 1
ATOM 687 C C . ASP A 1 89 ? 41.234 3.557 -39.284 1.00 90.06 89 ASP A C 1
ATOM 689 O O . ASP A 1 89 ? 41.471 3.417 -38.086 1.00 90.06 89 ASP A O 1
ATOM 693 N N . ILE A 1 90 ? 41.879 4.447 -40.052 1.00 91.31 90 ILE A N 1
ATOM 694 C CA . ILE A 1 90 ? 42.871 5.415 -39.560 1.00 91.31 90 ILE A CA 1
ATOM 695 C C . ILE A 1 90 ? 42.148 6.576 -38.873 1.00 91.31 90 ILE A C 1
ATOM 697 O O . ILE A 1 90 ? 42.435 6.863 -37.716 1.00 91.31 90 ILE A O 1
ATOM 701 N N . LEU A 1 91 ? 41.158 7.172 -39.552 1.00 91.25 91 LEU A N 1
ATOM 702 C CA . LEU A 1 91 ? 40.392 8.320 -39.045 1.00 91.25 91 LEU A CA 1
ATOM 703 C C . LEU A 1 91 ? 39.702 8.036 -37.707 1.00 91.25 91 LEU A C 1
ATOM 705 O O . LEU A 1 91 ? 39.546 8.922 -36.877 1.00 91.25 91 LEU A O 1
ATOM 709 N N . PHE A 1 92 ? 39.241 6.804 -37.514 1.00 91.75 92 PHE A N 1
ATOM 710 C CA . PHE A 1 92 ? 38.445 6.420 -36.355 1.00 91.75 92 PHE A CA 1
ATOM 711 C C . PHE A 1 92 ? 39.187 5.505 -35.379 1.00 91.75 92 PHE A C 1
ATOM 713 O O . PHE A 1 92 ? 38.547 4.844 -34.558 1.00 91.75 92 PHE A O 1
ATOM 720 N N . LYS A 1 93 ? 40.516 5.424 -35.454 1.00 89.88 93 LYS A N 1
ATOM 721 C CA . LYS A 1 93 ? 41.304 4.470 -34.670 1.00 89.88 93 LYS A CA 1
ATOM 722 C C . LYS A 1 93 ? 41.133 4.668 -33.161 1.00 89.88 93 LYS A C 1
ATOM 724 O O . LYS A 1 93 ? 40.747 3.733 -32.457 1.00 89.88 93 LYS A O 1
ATOM 729 N N . THR A 1 94 ? 41.395 5.873 -32.668 1.00 86.69 94 THR A N 1
ATOM 730 C CA . THR A 1 94 ? 41.314 6.239 -31.249 1.00 86.69 94 THR A CA 1
ATOM 731 C C . THR A 1 94 ? 39.868 6.230 -30.773 1.00 86.69 94 THR A C 1
ATOM 733 O O . THR A 1 94 ? 39.569 5.702 -29.704 1.00 86.69 94 THR A O 1
ATOM 736 N N . GLU A 1 95 ? 38.939 6.703 -31.605 1.00 85.75 95 GLU A N 1
ATOM 737 C CA . GLU A 1 95 ? 37.507 6.651 -31.300 1.00 85.75 95 GLU A CA 1
ATOM 738 C C . GLU A 1 95 ? 37.005 5.205 -31.149 1.00 85.75 95 GLU A C 1
ATOM 740 O O . GLU A 1 95 ? 36.259 4.906 -30.217 1.00 85.75 95 GLU A O 1
ATOM 745 N N . ARG A 1 96 ? 37.441 4.274 -32.010 1.00 85.50 96 ARG A N 1
ATOM 746 C CA . ARG A 1 96 ? 37.108 2.846 -31.883 1.00 85.50 96 ARG A CA 1
ATOM 747 C C . ARG A 1 96 ? 37.675 2.251 -30.601 1.00 85.50 96 ARG A C 1
ATOM 749 O O . ARG A 1 96 ? 36.944 1.546 -29.915 1.00 85.50 96 ARG A O 1
ATOM 756 N N . LEU A 1 97 ? 38.918 2.567 -30.239 1.00 83.19 97 LEU A N 1
ATOM 757 C CA . LEU A 1 97 ? 39.517 2.110 -28.978 1.00 83.19 97 LEU A CA 1
ATOM 758 C C . LEU A 1 97 ? 38.763 2.651 -27.753 1.00 83.19 97 LEU A C 1
ATOM 760 O O . LEU A 1 97 ? 38.437 1.888 -26.845 1.00 83.19 97 LEU A O 1
ATOM 764 N N . ASN A 1 98 ? 38.414 3.940 -27.756 1.00 81.62 98 ASN A N 1
ATOM 765 C CA . ASN A 1 98 ? 37.632 4.566 -26.688 1.00 81.62 98 ASN A CA 1
ATOM 766 C C . ASN A 1 98 ? 36.226 3.960 -26.583 1.00 81.62 98 ASN A C 1
ATOM 768 O O . ASN A 1 98 ? 35.716 3.742 -25.481 1.00 81.62 98 ASN A O 1
ATOM 772 N N . ARG A 1 99 ? 35.601 3.650 -27.725 1.00 78.75 99 ARG A N 1
ATOM 773 C CA . ARG A 1 99 ? 34.283 3.013 -27.771 1.00 78.75 99 ARG A CA 1
ATOM 774 C C . ARG A 1 99 ? 34.311 1.550 -27.378 1.00 78.75 99 ARG A C 1
ATOM 776 O O . ARG A 1 99 ? 33.359 1.135 -26.737 1.00 78.75 99 ARG A O 1
ATOM 783 N N . MET A 1 100 ? 35.371 0.794 -27.664 1.00 76.81 100 MET A N 1
ATOM 784 C CA . MET A 1 100 ? 35.483 -0.604 -27.226 1.00 76.81 100 MET A CA 1
ATOM 785 C C . MET A 1 100 ? 35.336 -0.740 -25.703 1.00 76.81 100 MET A C 1
ATOM 787 O O . MET A 1 100 ? 34.667 -1.656 -25.241 1.00 76.81 100 MET A O 1
ATOM 791 N N . GLY A 1 101 ? 35.866 0.208 -24.921 1.00 71.25 101 GLY A N 1
ATOM 792 C CA . GLY A 1 101 ? 35.660 0.226 -23.466 1.00 71.25 101 GLY A CA 1
ATOM 793 C C . GLY A 1 101 ? 34.260 0.681 -23.025 1.00 71.25 101 GLY A C 1
ATOM 794 O O . GLY A 1 101 ? 33.777 0.264 -21.976 1.00 71.25 101 GLY A O 1
ATOM 795 N N . LYS A 1 102 ? 33.585 1.533 -23.808 1.00 79.19 102 LYS A N 1
ATOM 796 C CA . LYS A 1 102 ? 32.236 2.047 -23.489 1.00 79.19 102 LYS A CA 1
ATOM 797 C C . LYS A 1 102 ? 31.117 1.088 -23.908 1.00 79.19 102 LYS A C 1
ATOM 799 O O . LYS A 1 102 ? 30.127 0.960 -23.193 1.00 79.19 102 LYS A O 1
ATOM 804 N N . ILE A 1 103 ? 31.295 0.407 -25.037 1.00 84.56 103 ILE A N 1
ATOM 805 C CA . ILE A 1 103 ? 30.309 -0.478 -25.663 1.00 84.56 103 ILE A CA 1
ATOM 806 C C . ILE A 1 103 ? 30.241 -1.849 -24.986 1.00 84.56 103 ILE A C 1
ATOM 808 O O . ILE A 1 103 ? 29.206 -2.503 -25.063 1.00 84.56 103 ILE A O 1
ATOM 812 N N . GLU A 1 104 ? 31.300 -2.250 -24.270 1.00 87.38 104 GLU A N 1
ATOM 813 C CA . GLU A 1 104 ? 31.453 -3.572 -23.647 1.00 87.38 104 GLU A CA 1
ATOM 814 C C . GLU A 1 104 ? 30.196 -4.007 -22.877 1.00 87.38 104 GLU A C 1
ATOM 816 O O . GLU A 1 104 ? 29.719 -5.131 -23.023 1.00 87.38 104 GLU A O 1
ATOM 821 N N . LYS A 1 105 ? 29.603 -3.103 -22.084 1.00 90.50 105 LYS A N 1
ATOM 822 C CA . LYS A 1 105 ? 28.396 -3.412 -21.302 1.00 90.50 105 LYS A CA 1
ATOM 823 C C . LYS A 1 105 ? 27.148 -3.571 -22.166 1.00 90.50 105 LYS A C 1
ATOM 825 O O . LYS A 1 105 ? 26.343 -4.458 -21.895 1.00 90.50 105 LYS A O 1
ATOM 830 N N . ALA A 1 106 ? 26.984 -2.742 -23.192 1.00 90.56 106 ALA A N 1
ATOM 831 C CA . ALA A 1 106 ? 25.842 -2.820 -24.096 1.00 90.56 106 ALA A CA 1
ATOM 832 C C . ALA A 1 106 ? 25.929 -4.055 -25.013 1.00 90.56 106 ALA A C 1
ATOM 834 O O . ALA A 1 106 ? 24.917 -4.715 -25.260 1.00 90.56 106 ALA A O 1
ATOM 835 N N . GLU A 1 107 ? 27.132 -4.418 -25.467 1.00 91.69 107 GLU A N 1
ATOM 836 C CA . GLU A 1 107 ? 27.398 -5.661 -26.202 1.00 91.69 107 GLU A CA 1
ATOM 837 C C . GLU A 1 107 ? 27.143 -6.891 -25.337 1.00 91.69 107 GLU A C 1
ATOM 839 O O . GLU A 1 107 ? 26.423 -7.789 -25.770 1.00 91.69 107 GLU A O 1
ATOM 844 N N . LEU A 1 108 ? 27.635 -6.898 -24.094 1.00 92.94 108 LEU A N 1
ATOM 845 C CA . LEU A 1 108 ? 27.373 -7.974 -23.142 1.00 92.94 108 LEU A CA 1
ATOM 846 C C . LEU A 1 108 ? 25.866 -8.179 -22.934 1.00 92.94 108 LEU A C 1
ATOM 848 O O . LEU A 1 108 ? 25.366 -9.292 -23.059 1.00 92.94 108 LEU A O 1
ATOM 852 N N . VAL A 1 109 ? 25.119 -7.100 -22.681 1.00 94.69 109 VAL A N 1
ATOM 853 C CA . VAL A 1 109 ? 23.654 -7.159 -22.553 1.00 94.69 109 VAL A CA 1
ATOM 854 C C . VAL A 1 109 ? 23.001 -7.682 -23.833 1.00 94.69 109 VAL A C 1
ATOM 856 O O . VAL A 1 109 ? 22.090 -8.505 -23.757 1.00 94.69 109 VAL A O 1
ATOM 859 N N . THR A 1 110 ? 23.473 -7.250 -25.006 1.00 95.62 110 THR A N 1
ATOM 860 C CA . THR A 1 110 ? 22.962 -7.748 -26.292 1.00 95.62 110 THR A CA 1
ATOM 861 C C . THR A 1 110 ? 23.153 -9.258 -26.396 1.00 95.62 110 THR A C 1
ATOM 863 O O . THR A 1 110 ? 22.194 -9.965 -26.693 1.00 95.62 110 THR A O 1
ATOM 866 N N . GLN A 1 111 ? 24.355 -9.760 -26.107 1.00 95.25 111 GLN A N 1
ATOM 867 C CA . GLN A 1 111 ? 24.670 -11.184 -26.183 1.00 95.25 111 GLN A CA 1
ATOM 868 C C . GLN A 1 111 ? 23.788 -12.008 -25.236 1.00 95.25 111 GLN A C 1
ATOM 870 O O . GLN A 1 111 ? 23.202 -13.007 -25.646 1.00 95.25 111 GLN A O 1
ATOM 875 N N . ILE A 1 112 ? 23.599 -11.541 -24.000 1.00 95.38 112 ILE A N 1
ATOM 876 C CA . ILE A 1 112 ? 22.733 -12.205 -23.016 1.00 95.38 112 ILE A CA 1
ATOM 877 C C . ILE A 1 112 ? 21.288 -12.283 -23.515 1.00 95.38 112 ILE A C 1
ATOM 879 O O . ILE A 1 112 ? 20.630 -13.312 -23.360 1.00 95.38 112 ILE A O 1
ATOM 883 N N . LEU A 1 113 ? 20.773 -11.207 -24.116 1.00 95.69 113 LEU A N 1
ATOM 884 C CA . LEU A 1 113 ? 19.416 -11.183 -24.663 1.00 95.69 113 LEU A CA 1
ATOM 885 C C . LEU A 1 113 ? 19.278 -12.109 -25.874 1.00 95.69 113 LEU A C 1
ATOM 887 O O . LEU A 1 113 ? 18.274 -12.811 -25.978 1.00 95.69 113 LEU A O 1
ATOM 891 N N . GLN A 1 114 ? 20.289 -12.160 -26.745 1.00 95.94 114 GLN A N 1
ATOM 892 C CA . GLN A 1 114 ? 20.324 -13.086 -27.880 1.00 95.94 114 GLN A CA 1
ATOM 893 C C . GLN A 1 114 ? 20.303 -14.541 -27.403 1.00 95.94 114 GLN A C 1
ATOM 895 O O . GLN A 1 114 ? 19.528 -15.339 -27.931 1.00 95.94 114 GLN A O 1
ATOM 900 N N . ASP A 1 115 ? 21.067 -14.865 -26.358 1.00 95.19 115 ASP A N 1
ATOM 901 C CA . ASP A 1 115 ? 21.077 -16.193 -25.742 1.00 95.19 115 ASP A CA 1
ATOM 902 C C . ASP A 1 115 ? 19.731 -16.545 -25.092 1.00 95.19 115 ASP A C 1
ATOM 904 O O . ASP A 1 115 ? 19.265 -17.679 -25.193 1.00 95.19 115 ASP A O 1
ATOM 908 N N . LEU A 1 116 ? 19.094 -15.586 -24.408 1.00 93.69 116 LEU A N 1
ATOM 909 C CA . LEU A 1 116 ? 17.801 -15.792 -23.746 1.00 93.69 116 LEU A CA 1
ATOM 910 C C . LEU A 1 116 ? 16.644 -15.982 -24.736 1.00 93.69 116 LEU A C 1
ATOM 912 O O . LEU A 1 116 ? 15.714 -16.732 -24.440 1.00 93.69 116 LEU A O 1
ATOM 916 N N . ILE A 1 117 ? 16.687 -15.303 -25.885 1.00 95.12 117 ILE A N 1
ATOM 917 C CA . ILE A 1 117 ? 15.652 -15.381 -26.928 1.00 95.12 117 ILE A CA 1
ATOM 918 C C . ILE A 1 117 ? 15.912 -16.558 -27.882 1.00 95.12 117 ILE A C 1
ATOM 920 O O . ILE A 1 117 ? 14.971 -17.159 -28.400 1.00 95.12 117 ILE A O 1
ATOM 924 N N . GLY A 1 118 ? 17.180 -16.919 -28.101 1.00 91.38 118 GLY A N 1
ATOM 925 C CA . GLY A 1 118 ? 17.597 -17.968 -29.035 1.00 91.38 118 GLY A CA 1
ATOM 926 C C . GLY A 1 118 ? 17.629 -17.527 -30.503 1.00 91.38 118 GLY A C 1
ATOM 927 O O . GLY A 1 118 ? 17.748 -18.370 -31.390 1.00 91.38 118 GLY A O 1
ATOM 928 N N . SER A 1 119 ? 17.512 -16.223 -30.773 1.00 90.12 119 SER A N 1
ATOM 929 C CA . SER A 1 119 ? 17.492 -15.645 -32.118 1.00 90.12 119 SER A CA 1
ATOM 930 C C . SER A 1 119 ? 18.155 -14.268 -32.118 1.00 90.12 119 SER A C 1
ATOM 932 O O . SER A 1 119 ? 17.722 -13.350 -31.423 1.00 90.12 119 SER A O 1
ATOM 934 N N . ALA A 1 120 ? 19.217 -14.115 -32.913 1.00 87.75 120 ALA A N 1
ATOM 935 C CA . ALA A 1 120 ? 19.951 -12.856 -33.007 1.00 87.75 120 ALA A CA 1
ATOM 936 C C . ALA A 1 120 ? 19.167 -11.755 -33.740 1.00 87.75 120 ALA A C 1
ATOM 938 O O . ALA A 1 120 ? 19.392 -10.578 -33.475 1.00 87.75 120 ALA A O 1
ATOM 939 N N . SER A 1 121 ? 18.242 -12.120 -34.639 1.00 89.31 121 SER A N 1
ATOM 940 C CA . SER A 1 121 ? 17.450 -11.157 -35.418 1.00 89.31 121 SER A CA 1
ATOM 941 C C . SER A 1 121 ? 16.386 -10.432 -34.600 1.00 89.31 121 SER A C 1
ATOM 943 O O . SER A 1 121 ? 15.870 -9.418 -35.052 1.00 89.31 121 SER A O 1
ATOM 945 N N . ASP A 1 122 ? 16.057 -10.939 -33.413 1.00 93.94 122 ASP A N 1
ATOM 946 C CA . ASP A 1 122 ? 15.025 -10.360 -32.553 1.00 93.94 122 ASP A CA 1
ATOM 947 C C . ASP A 1 122 ? 15.592 -9.418 -31.472 1.00 93.94 122 ASP A C 1
ATOM 949 O O . ASP A 1 122 ? 14.842 -8.875 -30.651 1.00 93.94 122 ASP A O 1
ATOM 953 N N . VAL A 1 123 ? 16.913 -9.200 -31.486 1.00 95.81 123 VAL A N 1
ATOM 954 C CA . VAL A 1 123 ? 17.618 -8.245 -30.625 1.00 95.81 123 VAL A CA 1
ATOM 955 C C . VAL A 1 123 ? 18.220 -7.141 -31.484 1.00 95.81 123 VAL A C 1
ATOM 957 O O . VAL A 1 123 ? 19.196 -7.366 -32.198 1.00 95.81 123 VAL A O 1
ATOM 960 N N . GLU A 1 124 ? 17.661 -5.936 -31.392 1.00 95.75 124 GLU A N 1
ATOM 961 C CA . GLU A 1 124 ? 18.131 -4.782 -32.162 1.00 95.75 124 GLU A CA 1
ATOM 962 C C . GLU A 1 124 ? 18.891 -3.778 -31.285 1.00 95.75 124 GLU A C 1
ATOM 964 O O . GLU A 1 124 ? 18.476 -3.430 -30.175 1.00 95.75 124 GLU A O 1
ATOM 969 N N . GLN A 1 125 ? 20.021 -3.297 -31.809 1.00 95.38 125 GLN A N 1
ATOM 970 C CA . GLN A 1 125 ? 20.852 -2.271 -31.185 1.00 95.38 125 GLN A CA 1
ATOM 971 C C . GLN A 1 125 ? 20.580 -0.912 -31.827 1.00 95.38 125 GLN A C 1
ATOM 973 O O . GLN A 1 125 ? 20.576 -0.774 -33.051 1.00 95.38 125 GLN A O 1
ATOM 978 N N . PHE A 1 126 ? 20.419 0.117 -31.001 1.00 94.88 126 PHE A N 1
ATOM 979 C CA . PHE A 1 126 ? 20.149 1.476 -31.448 1.00 94.88 126 PHE A CA 1
ATOM 980 C C . PHE A 1 126 ? 21.100 2.464 -30.787 1.00 94.88 126 PHE A C 1
ATOM 982 O O . PHE A 1 126 ? 21.370 2.392 -29.594 1.00 94.88 126 PHE A O 1
ATOM 989 N N . SER A 1 127 ? 21.537 3.460 -31.553 1.00 90.50 127 SER A N 1
ATOM 990 C CA . SER A 1 127 ? 22.403 4.529 -31.050 1.00 90.50 127 SER A CA 1
ATOM 991 C C . SER A 1 127 ? 21.668 5.611 -30.262 1.00 90.50 127 SER A C 1
ATOM 993 O O . SER A 1 127 ? 22.290 6.455 -29.628 1.00 90.50 127 SER A O 1
ATOM 995 N N . ASN A 1 128 ? 20.338 5.664 -30.362 1.00 91.56 128 ASN A N 1
ATOM 996 C CA . ASN A 1 128 ? 19.518 6.643 -29.662 1.00 91.56 128 ASN A CA 1
ATOM 997 C C . ASN A 1 128 ? 18.035 6.240 -29.653 1.00 91.56 128 ASN A C 1
ATOM 999 O O . ASN A 1 128 ? 17.574 5.447 -30.475 1.00 91.56 128 ASN A O 1
ATOM 1003 N N . LEU A 1 129 ? 17.260 6.861 -28.757 1.00 92.88 129 LEU A N 1
ATOM 1004 C CA . LEU A 1 129 ? 15.820 6.607 -28.620 1.00 92.88 129 LEU A CA 1
ATOM 1005 C C . LEU A 1 129 ? 15.003 6.990 -29.861 1.00 92.88 129 LEU A C 1
ATOM 1007 O O . LEU A 1 129 ? 13.954 6.402 -30.091 1.00 92.88 129 LEU A O 1
ATOM 1011 N N . ARG A 1 130 ? 15.468 7.946 -30.678 1.00 93.44 130 ARG A N 1
ATOM 1012 C CA . ARG A 1 130 ? 14.749 8.346 -31.898 1.00 93.44 130 ARG A CA 1
ATOM 1013 C C . ARG A 1 130 ? 14.740 7.208 -32.916 1.00 93.44 130 ARG A C 1
ATOM 1015 O O . ARG A 1 130 ? 13.696 6.932 -33.492 1.00 93.44 130 ARG A O 1
ATOM 1022 N N . ALA A 1 131 ? 15.890 6.570 -33.124 1.00 92.56 131 ALA A N 1
ATOM 1023 C CA . ALA A 1 131 ? 16.019 5.415 -34.005 1.00 92.56 131 ALA A CA 1
ATOM 1024 C C . ALA A 1 131 ? 15.264 4.196 -33.448 1.00 92.56 131 ALA A C 1
ATOM 1026 O O . ALA A 1 131 ? 14.630 3.472 -34.208 1.00 92.56 131 ALA A O 1
ATOM 1027 N N . ALA A 1 132 ? 15.272 4.019 -32.123 1.00 95.25 132 ALA A N 1
ATOM 1028 C CA . ALA A 1 132 ? 14.604 2.904 -31.454 1.00 95.25 132 ALA A CA 1
ATOM 1029 C C . ALA A 1 132 ? 13.072 3.040 -31.372 1.00 95.25 132 ALA A C 1
ATOM 1031 O O . ALA A 1 132 ? 12.390 2.039 -31.170 1.00 95.25 132 ALA A O 1
ATOM 1032 N N . ALA A 1 133 ? 12.516 4.252 -31.507 1.00 94.06 133 ALA A N 1
ATOM 1033 C CA . ALA A 1 133 ? 11.119 4.561 -31.180 1.00 94.06 133 ALA A CA 1
ATOM 1034 C C . ALA A 1 133 ? 10.105 3.592 -31.810 1.00 94.06 133 ALA A C 1
ATOM 1036 O O . ALA A 1 133 ? 9.237 3.077 -31.110 1.00 94.06 133 ALA A O 1
ATOM 1037 N N . GLY A 1 134 ? 10.247 3.289 -33.106 1.00 94.12 134 GLY A N 1
ATOM 1038 C CA . GLY A 1 134 ? 9.360 2.349 -33.796 1.00 94.12 134 GLY A CA 1
ATOM 1039 C C . GLY A 1 134 ? 9.440 0.932 -33.224 1.00 94.12 134 GLY A C 1
ATOM 1040 O O . GLY A 1 134 ? 8.411 0.314 -32.962 1.00 94.12 134 GLY A O 1
ATOM 1041 N N . PHE A 1 135 ? 10.652 0.439 -32.962 1.00 95.38 135 PHE A N 1
ATOM 1042 C CA . PHE A 1 135 ? 10.872 -0.904 -32.425 1.00 95.38 135 PHE A CA 1
ATOM 1043 C C . PHE A 1 135 ? 10.383 -1.033 -30.974 1.00 95.38 135 PHE A C 1
ATOM 1045 O O . PHE A 1 135 ? 9.733 -2.024 -30.634 1.00 95.38 135 PHE A O 1
ATOM 1052 N N . LEU A 1 136 ? 10.623 -0.009 -30.142 1.00 95.94 136 LEU A N 1
ATOM 1053 C CA . LEU A 1 136 ? 10.235 0.023 -28.725 1.00 95.94 136 LEU A CA 1
ATOM 1054 C C . LEU A 1 136 ? 8.733 -0.214 -28.518 1.00 95.94 136 LEU A C 1
ATOM 1056 O O . LEU A 1 136 ? 8.362 -0.878 -27.558 1.00 95.94 136 LEU A O 1
ATOM 1060 N N . THR A 1 137 ? 7.879 0.219 -29.452 1.00 94.25 137 THR A N 1
ATOM 1061 C CA . THR A 1 137 ? 6.421 -0.011 -29.364 1.00 94.25 137 THR A CA 1
ATOM 1062 C C . THR A 1 137 ? 5.996 -1.479 -29.367 1.00 94.25 137 THR A C 1
ATOM 1064 O O . THR A 1 137 ? 4.885 -1.809 -28.958 1.00 94.25 137 THR A O 1
ATOM 1067 N N . THR A 1 138 ? 6.876 -2.364 -29.833 1.00 94.75 138 THR A N 1
ATOM 1068 C CA . THR A 1 138 ? 6.622 -3.806 -29.954 1.00 94.75 138 THR A CA 1
ATOM 1069 C C . THR A 1 138 ? 7.613 -4.655 -29.162 1.00 94.75 138 THR A C 1
ATOM 1071 O O . THR A 1 138 ? 7.560 -5.882 -29.241 1.00 94.75 138 THR A O 1
ATOM 1074 N N . ALA A 1 139 ? 8.526 -4.024 -28.420 1.00 96.50 139 ALA A N 1
ATOM 1075 C CA . ALA A 1 139 ? 9.559 -4.719 -27.669 1.00 96.50 139 ALA A CA 1
ATOM 1076 C C . ALA A 1 139 ? 9.003 -5.297 -26.358 1.00 96.50 139 ALA A C 1
ATOM 1078 O O . ALA A 1 139 ? 8.241 -4.651 -25.636 1.00 96.50 139 ALA A O 1
ATOM 1079 N N . ASP A 1 140 ? 9.436 -6.508 -26.013 1.00 97.06 140 ASP A N 1
ATOM 1080 C CA . ASP A 1 140 ? 9.155 -7.102 -24.707 1.00 97.06 140 ASP A CA 1
ATOM 1081 C C . ASP A 1 140 ? 10.137 -6.584 -23.654 1.00 97.06 140 ASP A C 1
ATOM 1083 O O . ASP A 1 140 ? 9.762 -6.362 -22.504 1.00 97.06 140 ASP A O 1
ATOM 1087 N N . VAL A 1 141 ? 11.394 -6.375 -24.046 1.00 97.44 141 VAL A N 1
ATOM 1088 C CA . VAL A 1 141 ? 12.462 -5.908 -23.159 1.00 97.44 141 VAL A CA 1
ATOM 1089 C C . VAL A 1 141 ? 13.231 -4.768 -23.818 1.00 97.44 141 VAL A C 1
ATOM 1091 O O . VAL A 1 141 ? 13.581 -4.853 -24.992 1.00 97.44 141 VAL A O 1
ATOM 1094 N N . ALA A 1 142 ? 13.542 -3.713 -23.071 1.00 97.62 142 ALA A N 1
ATOM 1095 C CA . ALA A 1 142 ? 14.438 -2.657 -23.534 1.00 97.62 142 ALA A CA 1
ATOM 1096 C C . ALA A 1 142 ? 15.506 -2.346 -22.487 1.00 97.62 142 ALA A C 1
ATOM 1098 O O . ALA A 1 142 ? 15.172 -2.067 -21.338 1.00 97.62 142 ALA A O 1
ATOM 1099 N N . PHE A 1 143 ? 16.772 -2.351 -22.896 1.00 97.44 143 PHE A N 1
ATOM 1100 C CA . PHE A 1 143 ? 17.897 -1.831 -22.125 1.00 97.44 143 PHE A CA 1
ATOM 1101 C C . PHE A 1 143 ? 18.301 -0.479 -22.688 1.00 97.44 143 PHE A C 1
ATOM 1103 O O . PHE A 1 143 ? 18.520 -0.352 -23.887 1.00 97.44 143 PHE A O 1
ATOM 1110 N N . ILE A 1 144 ? 18.367 0.544 -21.845 1.00 96.12 144 ILE A N 1
ATOM 1111 C CA . ILE A 1 144 ? 18.566 1.924 -22.286 1.00 96.12 144 ILE A CA 1
ATOM 1112 C C . ILE A 1 144 ? 19.653 2.560 -21.446 1.00 96.12 144 ILE A C 1
ATOM 1114 O O . ILE A 1 144 ? 19.542 2.604 -20.221 1.00 96.12 144 ILE A O 1
ATOM 1118 N N . ASP A 1 145 ? 20.673 3.112 -22.088 1.00 94.19 145 ASP A N 1
ATOM 1119 C CA . ASP A 1 145 ? 21.623 3.948 -21.382 1.00 94.19 145 ASP A CA 1
ATOM 1120 C C . ASP A 1 145 ? 20.934 5.210 -20.858 1.00 94.19 145 ASP A C 1
ATOM 1122 O O . ASP A 1 145 ? 20.255 5.961 -21.572 1.00 94.19 145 ASP A O 1
ATOM 1126 N N . PHE A 1 146 ? 21.080 5.430 -19.559 1.00 92.00 146 PHE A N 1
ATOM 1127 C CA . PHE A 1 146 ? 20.491 6.576 -18.905 1.00 92.00 146 PHE A CA 1
ATOM 1128 C C . PHE A 1 146 ? 21.177 7.867 -19.337 1.00 92.00 146 PHE A C 1
ATOM 1130 O O . PHE A 1 146 ? 20.481 8.864 -19.497 1.00 92.00 146 PHE A O 1
ATOM 1137 N N . PHE A 1 147 ? 22.499 7.857 -19.536 1.00 89.06 147 PHE A N 1
ATOM 1138 C CA . PHE A 1 147 ? 23.275 9.037 -19.922 1.00 89.06 147 PHE A CA 1
ATOM 1139 C C . PHE A 1 147 ? 23.975 8.792 -21.257 1.00 89.06 147 PHE A C 1
ATOM 1141 O O . PHE A 1 147 ? 24.944 8.054 -21.292 1.00 89.06 147 PHE A O 1
ATOM 1148 N N . PHE A 1 148 ? 23.518 9.447 -22.324 1.00 83.06 148 PHE A N 1
ATOM 1149 C CA . PHE A 1 148 ? 24.053 9.283 -23.685 1.00 83.06 148 PHE A CA 1
ATOM 1150 C C . PHE A 1 148 ? 25.365 10.044 -23.926 1.00 83.06 148 PHE A C 1
ATOM 1152 O O . PHE A 1 148 ? 25.866 10.086 -25.040 1.00 83.06 148 PHE A O 1
ATOM 1159 N N . ASN A 1 149 ? 25.868 10.780 -22.938 1.00 79.44 149 ASN A N 1
ATOM 1160 C CA . ASN A 1 149 ? 27.233 11.289 -22.933 1.00 79.44 149 ASN A CA 1
ATOM 1161 C C . ASN A 1 149 ? 27.656 11.615 -21.496 1.00 79.44 149 ASN A C 1
ATOM 1163 O O . ASN A 1 149 ? 26.823 11.926 -20.641 1.00 79.44 149 ASN A O 1
ATOM 1167 N N . ASP A 1 150 ? 28.964 11.582 -21.231 1.00 74.81 150 ASP A N 1
ATOM 1168 C CA . ASP A 1 150 ? 29.519 11.828 -19.891 1.00 74.81 150 ASP A CA 1
ATOM 1169 C C . ASP A 1 150 ? 29.193 13.251 -19.378 1.00 74.81 150 ASP A C 1
ATOM 1171 O O . ASP A 1 150 ? 29.062 13.482 -18.170 1.00 74.81 150 ASP A O 1
ATOM 1175 N N . SER A 1 151 ? 28.985 14.191 -20.309 1.00 79.06 151 SER A N 1
ATOM 1176 C CA . SER A 1 151 ? 28.601 15.586 -20.067 1.00 79.06 151 SER A CA 1
ATOM 1177 C C . SER A 1 151 ? 27.095 15.826 -19.878 1.00 79.06 151 SER A C 1
ATOM 1179 O O . SER A 1 151 ? 26.718 16.950 -19.551 1.00 79.06 151 SER A O 1
ATOM 1181 N N . GLU A 1 152 ? 26.227 14.824 -20.077 1.00 84.06 152 GLU A N 1
ATOM 1182 C CA . GLU A 1 152 ? 24.768 15.013 -20.080 1.00 84.06 152 GLU A CA 1
ATOM 1183 C C . GLU A 1 152 ? 24.329 15.311 -18.647 1.00 84.06 152 GLU A C 1
ATOM 1185 O O . GLU A 1 152 ? 24.692 14.582 -17.726 1.00 84.06 152 GLU A O 1
ATOM 1190 N N . SER A 1 153 ? 23.560 16.372 -18.414 1.00 88.81 153 SER A N 1
ATOM 1191 C CA . SER A 1 153 ? 23.015 16.621 -17.073 1.00 88.81 153 SER A CA 1
ATOM 1192 C C . SER A 1 153 ? 21.857 15.660 -16.762 1.00 88.81 153 SER A C 1
ATOM 1194 O O . SER A 1 153 ? 21.241 15.084 -17.664 1.00 88.81 153 SER A O 1
ATOM 1196 N N . GLU A 1 154 ? 21.513 15.485 -15.482 1.00 89.31 154 GLU A N 1
ATOM 1197 C CA . GLU A 1 154 ? 20.341 14.683 -15.092 1.00 89.31 154 GLU A CA 1
ATOM 1198 C C . GLU A 1 154 ? 19.050 15.232 -15.720 1.00 89.31 154 GLU A C 1
ATOM 1200 O O . GLU A 1 154 ? 18.231 14.474 -16.234 1.00 89.31 154 GLU A O 1
ATOM 1205 N N . GLU A 1 155 ? 18.883 16.553 -15.756 1.00 90.25 155 GLU A N 1
ATOM 1206 C CA . GLU A 1 155 ? 17.715 17.219 -16.334 1.00 90.25 155 GLU A CA 1
ATOM 1207 C C . GLU A 1 155 ? 17.604 16.991 -17.844 1.00 90.25 155 GLU A C 1
ATOM 1209 O O . GLU A 1 155 ? 16.496 16.818 -18.363 1.00 90.25 155 GLU A O 1
ATOM 1214 N N . GLN A 1 156 ? 18.736 16.968 -18.553 1.00 91.44 156 GLN A N 1
ATOM 1215 C CA . GLN A 1 156 ? 18.776 16.677 -19.987 1.00 91.44 156 GLN A CA 1
ATOM 1216 C C . GLN A 1 156 ? 18.337 15.234 -20.257 1.00 91.44 156 GLN A C 1
ATOM 1218 O O . GLN A 1 156 ? 17.434 15.015 -21.073 1.00 91.44 156 GLN A O 1
ATOM 1223 N N . ALA A 1 157 ? 18.872 14.275 -19.494 1.00 91.31 157 ALA A N 1
ATOM 1224 C CA . ALA A 1 157 ? 18.477 12.872 -19.580 1.00 91.31 157 ALA A CA 1
ATOM 1225 C C . ALA A 1 157 ? 16.980 12.680 -19.269 1.00 91.31 157 ALA A C 1
ATOM 1227 O O . ALA A 1 157 ? 16.255 12.037 -20.033 1.00 91.31 157 ALA A O 1
ATOM 1228 N N . LEU A 1 158 ? 16.470 13.307 -18.202 1.00 93.25 158 LEU A N 1
ATOM 1229 C CA . LEU A 1 158 ? 15.047 13.256 -17.843 1.00 93.25 158 LEU A CA 1
ATOM 1230 C C . LEU A 1 158 ? 14.152 13.891 -18.916 1.00 93.25 158 LEU A C 1
ATOM 1232 O O . LEU A 1 158 ? 13.080 13.363 -19.215 1.00 93.25 158 LEU A O 1
ATOM 1236 N N . THR A 1 159 ? 14.586 14.992 -19.533 1.00 94.12 159 THR A N 1
ATOM 1237 C CA . THR A 1 159 ? 13.852 15.641 -20.632 1.00 94.12 159 THR A CA 1
ATOM 1238 C C . THR A 1 159 ? 13.776 14.731 -21.856 1.00 94.12 159 THR A C 1
ATOM 1240 O O . THR A 1 159 ? 12.713 14.606 -22.472 1.00 94.12 159 THR A O 1
ATOM 1243 N N . ARG A 1 160 ? 14.874 14.040 -22.181 1.00 94.06 160 ARG A N 1
ATOM 1244 C CA . ARG A 1 160 ? 14.918 13.042 -23.255 1.00 94.06 160 ARG A CA 1
ATOM 1245 C C . ARG A 1 160 ? 13.996 11.858 -22.965 1.00 94.06 160 ARG A C 1
ATOM 1247 O O . ARG A 1 160 ? 13.221 11.487 -23.841 1.00 94.06 160 ARG A O 1
ATOM 1254 N N . ILE A 1 161 ? 14.020 11.309 -21.751 1.00 94.00 161 ILE A N 1
ATOM 1255 C CA . ILE A 1 161 ? 13.116 10.219 -21.346 1.00 94.00 161 ILE A CA 1
ATOM 1256 C C . ILE A 1 161 ? 11.655 10.671 -21.426 1.00 94.00 161 ILE A C 1
ATOM 1258 O O . ILE A 1 161 ? 10.816 9.954 -21.964 1.00 94.00 161 ILE A O 1
ATOM 1262 N N . LYS A 1 162 ? 11.344 11.888 -20.965 1.00 95.38 162 LYS A N 1
ATOM 1263 C CA . LYS A 1 162 ? 9.991 12.457 -21.040 1.00 95.38 162 LYS A CA 1
ATOM 1264 C C . LYS A 1 162 ? 9.485 12.562 -22.476 1.00 95.38 162 LYS A C 1
ATOM 1266 O O . LYS A 1 162 ? 8.320 12.254 -22.724 1.00 95.38 162 LYS A O 1
ATOM 1271 N N . LYS A 1 163 ? 10.355 12.954 -23.413 1.00 95.88 163 LYS A N 1
ATOM 1272 C CA . LYS A 1 163 ? 10.024 13.068 -24.840 1.00 95.88 163 LYS A CA 1
ATOM 1273 C C . LYS A 1 163 ? 9.574 11.740 -25.462 1.00 95.88 163 LYS A C 1
ATOM 1275 O O . LYS A 1 163 ? 8.699 11.780 -26.314 1.00 95.88 163 LYS A O 1
ATOM 1280 N N . TYR A 1 164 ? 10.140 10.612 -25.031 1.00 95.12 164 TYR A N 1
ATOM 1281 C CA . TYR A 1 164 ? 9.824 9.269 -25.549 1.00 95.12 164 TYR A CA 1
ATOM 1282 C C . TYR A 1 164 ? 9.075 8.400 -24.523 1.00 95.12 164 TYR A C 1
ATOM 1284 O O . TYR A 1 164 ? 9.161 7.174 -24.540 1.00 95.12 164 TYR A O 1
ATOM 1292 N N . SER A 1 165 ? 8.384 9.027 -23.566 1.00 94.56 165 SER A N 1
ATOM 1293 C CA . SER A 1 165 ? 7.754 8.319 -22.445 1.00 94.56 165 SER A CA 1
ATOM 1294 C C . SER A 1 165 ? 6.648 7.358 -22.887 1.00 94.56 165 SER A C 1
ATOM 1296 O O . SER A 1 165 ? 6.516 6.295 -22.291 1.00 94.56 165 SER A O 1
ATOM 1298 N N . SER A 1 166 ? 5.902 7.683 -23.947 1.00 93.94 166 SER A N 1
ATOM 1299 C CA . SER A 1 166 ? 4.862 6.820 -24.525 1.00 93.94 166 SER A CA 1
ATOM 1300 C C . SER A 1 166 ? 5.419 5.509 -25.075 1.00 93.94 166 SER A C 1
ATOM 1302 O O . SER A 1 166 ? 4.889 4.438 -24.793 1.00 93.94 166 SER A O 1
ATOM 1304 N N . GLU A 1 167 ? 6.503 5.594 -25.837 1.00 95.75 167 GLU A N 1
ATOM 1305 C CA . GLU A 1 167 ? 7.181 4.462 -26.455 1.00 95.75 167 GLU A CA 1
ATOM 1306 C C . GLU A 1 167 ? 7.826 3.598 -25.374 1.00 95.75 167 GLU A C 1
ATOM 1308 O O . GLU A 1 167 ? 7.669 2.381 -25.364 1.00 95.75 167 GLU A O 1
ATOM 1313 N N . LEU A 1 168 ? 8.472 4.226 -24.394 1.00 94.50 168 LEU A N 1
ATOM 1314 C CA . LEU A 1 168 ? 9.075 3.526 -23.264 1.00 94.50 168 LEU A CA 1
ATOM 1315 C C . LEU A 1 168 ? 8.039 2.842 -22.365 1.00 94.50 168 LEU A C 1
ATOM 1317 O O . LEU A 1 168 ? 8.277 1.729 -21.912 1.00 94.50 168 LEU A O 1
ATOM 1321 N N . ALA A 1 169 ? 6.883 3.466 -22.134 1.00 93.31 169 ALA A N 1
ATOM 1322 C CA . ALA A 1 169 ? 5.805 2.881 -21.338 1.00 93.31 169 ALA A CA 1
ATOM 1323 C C . ALA A 1 169 ? 5.102 1.700 -22.029 1.00 93.31 169 ALA A C 1
ATOM 1325 O O . ALA A 1 169 ? 4.400 0.938 -21.365 1.00 93.31 169 ALA A O 1
ATOM 1326 N N . SER A 1 170 ? 5.266 1.554 -23.349 1.00 93.62 170 SER A N 1
ATOM 1327 C CA . SER A 1 170 ? 4.695 0.439 -24.113 1.00 93.62 170 SER A CA 1
ATOM 1328 C C . SER A 1 170 ? 5.533 -0.842 -24.055 1.00 93.62 170 SER A C 1
ATOM 1330 O O . SER A 1 170 ? 4.994 -1.931 -24.255 1.00 93.62 170 SER A O 1
ATOM 1332 N N . VAL A 1 171 ? 6.822 -0.726 -23.723 1.00 95.56 171 VAL A N 1
ATOM 1333 C CA . VAL A 1 171 ? 7.707 -1.874 -23.509 1.00 95.56 171 VAL A CA 1
ATOM 1334 C C . VAL A 1 171 ? 7.275 -2.621 -22.246 1.00 95.56 171 VAL A C 1
ATOM 1336 O O . VAL A 1 171 ? 7.002 -2.010 -21.211 1.00 95.56 171 VAL A O 1
ATOM 1339 N N . LYS A 1 172 ? 7.248 -3.956 -22.299 1.00 95.44 172 LYS A N 1
ATOM 1340 C CA . LYS A 1 172 ? 6.795 -4.773 -21.160 1.00 95.44 172 LYS A CA 1
ATOM 1341 C C . LYS A 1 172 ? 7.761 -4.745 -19.973 1.00 95.44 172 LYS A C 1
ATOM 1343 O O . LYS A 1 172 ? 7.292 -4.710 -18.840 1.00 95.44 172 LYS A O 1
ATOM 1348 N N . LEU A 1 173 ? 9.072 -4.778 -20.218 1.00 96.00 173 LEU A N 1
ATOM 1349 C CA . LEU A 1 173 ? 10.126 -4.659 -19.208 1.00 96.00 173 LEU A CA 1
ATOM 1350 C C . LEU A 1 173 ? 11.195 -3.652 -19.652 1.00 96.00 173 LEU A C 1
ATOM 1352 O O . LEU A 1 173 ? 11.834 -3.827 -20.688 1.00 96.00 173 LEU A O 1
ATOM 1356 N N . VAL A 1 174 ? 11.435 -2.620 -18.847 1.00 96.00 174 VAL A N 1
ATOM 1357 C CA . VAL A 1 174 ? 12.402 -1.557 -19.155 1.00 96.00 174 VAL A CA 1
ATOM 1358 C C . VAL A 1 174 ? 13.543 -1.549 -18.146 1.00 96.00 174 VAL A C 1
ATOM 1360 O O . VAL A 1 174 ? 13.329 -1.429 -16.944 1.00 96.00 174 VAL A O 1
ATOM 1363 N N . PHE A 1 175 ? 14.772 -1.605 -18.636 1.00 95.56 175 PHE A N 1
ATOM 1364 C CA . PHE A 1 175 ? 15.985 -1.546 -17.836 1.00 95.56 175 PHE A CA 1
ATOM 1365 C C . PHE A 1 175 ? 16.792 -0.316 -18.232 1.00 95.56 175 PHE A C 1
ATOM 1367 O O . PHE A 1 175 ? 17.170 -0.160 -19.389 1.00 95.56 175 PHE A O 1
ATOM 1374 N N . PHE A 1 176 ? 17.086 0.563 -17.279 1.00 94.50 176 PHE A N 1
ATOM 1375 C CA . PHE A 1 176 ? 18.022 1.660 -17.511 1.00 94.50 176 PHE A CA 1
ATOM 1376 C C . PHE A 1 176 ? 19.402 1.294 -16.994 1.00 94.50 176 PHE A C 1
ATOM 1378 O O . PHE A 1 176 ? 19.553 0.925 -15.835 1.00 94.50 176 PHE A O 1
ATOM 1385 N N . MET A 1 177 ? 20.420 1.444 -17.827 1.00 93.94 177 MET A N 1
ATOM 1386 C CA . MET A 1 177 ? 21.816 1.272 -17.447 1.00 93.94 177 MET A CA 1
ATOM 1387 C C . MET A 1 177 ? 22.366 2.638 -17.054 1.00 93.94 177 MET A C 1
ATOM 1389 O O . MET A 1 177 ? 22.324 3.571 -17.842 1.00 93.94 177 MET A O 1
ATOM 1393 N N . SER A 1 178 ? 22.863 2.801 -15.832 1.00 91.12 178 SER A N 1
ATOM 1394 C CA . SER A 1 178 ? 23.399 4.090 -15.387 1.00 91.12 178 SER A CA 1
ATOM 1395 C C . SER A 1 178 ? 24.665 3.926 -14.564 1.00 91.12 178 SER A C 1
ATOM 1397 O O . SER A 1 178 ? 24.780 3.023 -13.744 1.00 91.12 178 SER A O 1
ATOM 1399 N N . SER A 1 179 ? 25.628 4.823 -14.739 1.00 85.38 179 SER A N 1
ATOM 1400 C CA . SER A 1 179 ? 26.819 4.896 -13.886 1.00 85.38 179 SER A CA 1
ATOM 1401 C C . SER A 1 179 ? 26.567 5.660 -12.579 1.00 85.38 179 SER A C 1
ATOM 1403 O O . SER A 1 179 ? 27.248 5.407 -11.587 1.00 85.38 179 SER A O 1
ATOM 1405 N N . ARG A 1 180 ? 25.586 6.578 -12.555 1.00 85.06 180 ARG A N 1
ATOM 1406 C CA . ARG A 1 180 ? 25.417 7.569 -11.471 1.00 85.06 180 ARG A CA 1
ATOM 1407 C C . ARG A 1 180 ? 23.975 7.827 -11.007 1.00 85.06 180 ARG A C 1
ATOM 1409 O O . ARG A 1 180 ? 23.777 8.694 -10.163 1.00 85.06 180 ARG A O 1
ATOM 1416 N N . ALA A 1 181 ? 22.968 7.112 -11.519 1.00 81.19 181 ALA A N 1
ATOM 1417 C CA . ALA A 1 181 ? 21.574 7.346 -11.125 1.00 81.19 181 ALA A CA 1
ATOM 1418 C C . ALA A 1 181 ? 21.329 7.073 -9.628 1.00 81.19 181 ALA A C 1
ATOM 1420 O O . ALA A 1 181 ? 21.561 5.967 -9.128 1.00 81.19 181 ALA A O 1
ATOM 1421 N N . SER A 1 182 ? 20.811 8.085 -8.931 1.00 84.12 182 SER A N 1
ATOM 1422 C CA . SER A 1 182 ? 20.371 7.992 -7.537 1.00 84.12 182 SER A CA 1
ATOM 1423 C C . SER A 1 182 ? 18.951 7.418 -7.436 1.00 84.12 182 SER A C 1
ATOM 1425 O O . SER A 1 182 ? 18.204 7.435 -8.413 1.00 84.12 182 SER A O 1
ATOM 1427 N N . LEU A 1 183 ? 18.531 6.965 -6.248 1.00 81.62 183 LEU A N 1
ATOM 1428 C CA . LEU A 1 183 ? 17.142 6.531 -6.010 1.00 81.62 183 LEU A CA 1
ATOM 1429 C C . LEU A 1 183 ? 16.117 7.640 -6.306 1.00 81.62 183 LEU A C 1
ATOM 1431 O O . LEU A 1 183 ? 15.017 7.359 -6.778 1.00 81.62 183 LEU A O 1
ATOM 1435 N N . GLU A 1 184 ? 16.474 8.903 -6.064 1.00 85.00 184 GLU A N 1
ATOM 1436 C CA . GLU A 1 184 ? 15.616 10.047 -6.384 1.00 85.00 184 GLU A CA 1
ATOM 1437 C C . GLU A 1 184 ? 15.420 10.184 -7.900 1.00 85.00 184 GLU A C 1
ATOM 1439 O O . GLU A 1 184 ? 14.301 10.375 -8.377 1.00 85.00 184 GLU A O 1
ATOM 1444 N N . THR A 1 185 ? 16.491 10.004 -8.673 1.00 85.25 185 THR A N 1
ATOM 1445 C CA . THR A 1 185 ? 16.441 10.007 -10.139 1.00 85.25 185 THR A CA 1
ATOM 1446 C C . THR A 1 185 ? 15.555 8.869 -10.653 1.00 85.25 185 THR A C 1
ATOM 1448 O O . THR A 1 185 ? 14.690 9.095 -11.496 1.00 85.25 185 THR A O 1
ATOM 1451 N N . GLN A 1 186 ? 15.688 7.658 -10.096 1.00 85.31 186 GLN A N 1
ATOM 1452 C CA . GLN A 1 186 ? 14.831 6.512 -10.444 1.00 85.31 186 GLN A CA 1
ATOM 1453 C C . GLN A 1 186 ? 13.349 6.809 -10.173 1.00 85.31 186 GLN A C 1
ATOM 1455 O O . GLN A 1 186 ? 12.479 6.509 -10.991 1.00 85.31 186 GLN A O 1
ATOM 1460 N N . GLN A 1 187 ? 13.064 7.466 -9.048 1.00 86.75 187 GLN A N 1
ATOM 1461 C CA . GLN A 1 187 ? 11.725 7.898 -8.667 1.00 86.75 187 GLN A CA 1
ATOM 1462 C C . GLN A 1 187 ? 11.150 8.934 -9.656 1.00 86.75 187 GLN A C 1
ATOM 1464 O O . GLN A 1 187 ? 9.995 8.794 -10.066 1.00 86.75 187 GLN A O 1
ATOM 1469 N N . LYS A 1 188 ? 11.951 9.912 -10.108 1.00 89.88 188 LYS A N 1
ATOM 1470 C CA . LYS A 1 188 ? 11.557 10.884 -11.150 1.00 89.88 188 LYS A CA 1
ATOM 1471 C C . LYS A 1 188 ? 11.241 10.197 -12.480 1.00 89.88 188 LYS A C 1
ATOM 1473 O O . LYS A 1 188 ? 10.221 10.494 -13.094 1.00 89.88 188 LYS A O 1
ATOM 1478 N N . VAL A 1 189 ? 12.076 9.250 -12.906 1.00 89.44 189 VAL A N 1
ATOM 1479 C CA . VAL A 1 189 ? 11.872 8.482 -14.148 1.00 89.44 189 VAL A CA 1
ATOM 1480 C C . VAL A 1 189 ? 10.581 7.684 -14.084 1.00 89.44 189 VAL A C 1
ATOM 1482 O O . VAL A 1 189 ? 9.777 7.739 -15.010 1.00 89.44 189 VAL A O 1
ATOM 1485 N N . ARG A 1 190 ? 10.339 6.994 -12.966 1.00 88.94 190 ARG A N 1
ATOM 1486 C CA . ARG A 1 190 ? 9.098 6.250 -12.750 1.00 88.94 190 ARG A CA 1
ATOM 1487 C C . ARG A 1 190 ? 7.872 7.155 -12.855 1.00 88.94 190 ARG A C 1
ATOM 1489 O O . ARG A 1 190 ? 6.870 6.758 -13.439 1.00 88.94 190 ARG A O 1
ATOM 1496 N N . ASP A 1 191 ? 7.936 8.360 -12.295 1.00 89.94 191 ASP A N 1
ATOM 1497 C CA . ASP A 1 191 ? 6.827 9.315 -12.358 1.00 89.94 191 ASP A CA 1
ATOM 1498 C C . ASP A 1 191 ? 6.612 9.877 -13.775 1.00 89.94 191 ASP A C 1
ATOM 1500 O O . ASP A 1 191 ? 5.471 10.142 -14.151 1.00 89.94 191 ASP A O 1
ATOM 1504 N N . ILE A 1 192 ? 7.677 9.996 -14.578 1.00 92.25 192 ILE A N 1
ATOM 1505 C CA . ILE A 1 192 ? 7.602 10.358 -16.003 1.00 92.25 192 ILE A CA 1
ATOM 1506 C C . ILE A 1 192 ? 6.976 9.228 -16.829 1.00 92.25 192 ILE A C 1
ATOM 1508 O O . ILE A 1 192 ? 6.077 9.488 -17.623 1.00 92.25 192 ILE A O 1
ATOM 1512 N N . LEU A 1 193 ? 7.446 7.990 -16.653 1.00 90.50 193 LEU A N 1
ATOM 1513 C CA . LEU A 1 193 ? 6.979 6.833 -17.425 1.00 90.50 193 LEU A CA 1
ATOM 1514 C C . LEU A 1 193 ? 5.595 6.345 -16.979 1.00 90.50 193 LEU A C 1
ATOM 1516 O O . LEU A 1 193 ? 4.897 5.696 -17.746 1.00 90.50 193 LEU A O 1
ATOM 1520 N N . GLN A 1 194 ? 5.209 6.621 -15.730 1.00 89.56 194 GLN A N 1
ATOM 1521 C CA . GLN A 1 194 ? 4.007 6.085 -15.078 1.00 89.56 194 GLN A CA 1
ATOM 1522 C C . GLN A 1 194 ? 3.945 4.546 -15.052 1.00 89.56 194 GLN A C 1
ATOM 1524 O O . GLN A 1 194 ? 2.883 3.948 -14.872 1.00 89.56 194 GLN A O 1
ATOM 1529 N N . VAL A 1 195 ? 5.104 3.895 -15.162 1.00 87.88 195 VAL A N 1
ATOM 1530 C CA . VAL A 1 195 ? 5.260 2.439 -15.105 1.00 87.88 195 VAL A CA 1
ATOM 1531 C C . VAL A 1 195 ? 5.568 2.010 -13.667 1.00 87.88 195 VAL A C 1
ATOM 1533 O O . VAL A 1 195 ? 6.257 2.704 -12.917 1.00 87.88 195 VAL A O 1
ATOM 1536 N N . ARG A 1 196 ? 5.031 0.866 -13.232 1.00 87.69 196 ARG A N 1
ATOM 1537 C CA . ARG A 1 196 ? 5.332 0.294 -11.905 1.00 87.69 196 ARG A CA 1
ATOM 1538 C C . ARG A 1 196 ? 6.718 -0.358 -11.919 1.00 87.69 196 ARG A C 1
ATOM 1540 O O . ARG A 1 196 ? 7.123 -0.917 -12.928 1.00 87.69 196 ARG A O 1
ATOM 1547 N N . THR A 1 197 ? 7.417 -0.381 -10.787 1.00 85.38 197 THR A N 1
ATOM 1548 C CA . THR A 1 197 ? 8.773 -0.970 -10.684 1.00 85.38 197 THR A CA 1
ATOM 1549 C C . THR A 1 197 ? 8.837 -2.474 -10.916 1.00 85.38 197 THR A C 1
ATOM 1551 O O . THR A 1 197 ? 9.896 -3.022 -11.203 1.00 85.38 197 THR A O 1
ATOM 1554 N N . ALA A 1 198 ? 7.700 -3.164 -10.870 1.00 87.00 198 ALA A N 1
ATOM 1555 C CA . ALA A 1 198 ? 7.621 -4.535 -11.356 1.00 87.00 198 ALA A CA 1
ATOM 1556 C C . ALA A 1 198 ? 8.075 -4.669 -12.827 1.00 87.00 198 ALA A C 1
ATOM 1558 O O . ALA A 1 198 ? 8.633 -5.695 -13.195 1.00 87.00 198 ALA A O 1
ATOM 1559 N N . PHE A 1 199 ? 7.898 -3.618 -13.635 1.00 91.12 199 PHE A N 1
ATOM 1560 C CA . PHE A 1 199 ? 8.176 -3.596 -15.076 1.00 91.12 199 PHE A CA 1
ATOM 1561 C C . PHE A 1 199 ? 9.337 -2.678 -15.462 1.00 91.12 199 PHE A C 1
ATOM 1563 O O . PHE A 1 199 ? 9.620 -2.495 -16.641 1.00 91.12 199 PHE A O 1
ATOM 1570 N N . PHE A 1 200 ? 9.993 -2.066 -14.480 1.00 90.88 200 PHE A N 1
ATOM 1571 C CA . PHE A 1 200 ? 11.073 -1.114 -14.699 1.00 90.88 200 PHE A CA 1
ATOM 1572 C C . PHE A 1 200 ? 12.153 -1.276 -13.628 1.00 90.88 200 PHE A C 1
ATOM 1574 O O . PHE A 1 200 ? 11.818 -1.402 -12.453 1.00 90.88 200 PHE A O 1
ATOM 1581 N N . GLU A 1 201 ? 13.426 -1.229 -14.012 1.00 90.94 201 GLU A N 1
ATOM 1582 C CA . GLU A 1 201 ? 14.568 -1.243 -13.088 1.00 90.94 201 GLU A CA 1
ATOM 1583 C C . GLU A 1 201 ? 15.701 -0.354 -13.605 1.00 90.94 201 GLU A C 1
ATOM 1585 O O . GLU A 1 201 ? 15.868 -0.164 -14.810 1.00 90.94 201 GLU A O 1
ATOM 1590 N N . VAL A 1 202 ? 16.502 0.190 -12.687 1.00 90.75 202 VAL A N 1
ATOM 1591 C CA . VAL A 1 202 ? 17.738 0.901 -13.026 1.00 90.75 202 VAL A CA 1
ATOM 1592 C C . VAL A 1 202 ? 18.931 0.117 -12.500 1.00 90.75 202 VAL A C 1
ATOM 1594 O O . VAL A 1 202 ? 19.112 -0.039 -11.295 1.00 90.75 202 VAL A O 1
ATOM 1597 N N . MET A 1 203 ? 19.761 -0.349 -13.423 1.00 91.12 203 MET A N 1
ATOM 1598 C CA . MET A 1 203 ? 20.961 -1.132 -13.173 1.00 91.12 203 MET A CA 1
ATOM 1599 C C . MET A 1 203 ? 22.197 -0.241 -13.175 1.00 91.12 203 MET A C 1
ATOM 1601 O O . MET A 1 203 ? 22.376 0.615 -14.046 1.00 91.12 203 MET A O 1
ATOM 1605 N N . LYS A 1 204 ? 23.096 -0.465 -12.213 1.00 89.81 204 LYS A N 1
ATOM 1606 C CA . LYS A 1 204 ? 24.386 0.227 -12.196 1.00 89.81 204 LYS A CA 1
ATOM 1607 C C . LYS A 1 204 ? 25.332 -0.411 -13.202 1.00 89.81 204 LYS A C 1
ATOM 1609 O O . LYS A 1 204 ? 25.570 -1.609 -13.109 1.00 89.81 204 LYS A O 1
ATOM 1614 N N . LYS A 1 205 ? 25.951 0.381 -14.086 1.00 90.50 205 LYS A N 1
ATOM 1615 C CA . LYS A 1 205 ? 26.913 -0.125 -15.092 1.00 90.50 205 LYS A CA 1
ATOM 1616 C C . LYS A 1 205 ? 28.072 -0.931 -14.476 1.00 90.50 205 LYS A C 1
ATOM 1618 O O . LYS A 1 205 ? 28.575 -1.853 -15.107 1.00 90.50 205 LYS A O 1
ATOM 1623 N N . SER A 1 206 ? 28.453 -0.639 -13.229 1.00 88.50 206 SER A N 1
ATOM 1624 C CA . SER A 1 206 ? 29.488 -1.378 -12.489 1.00 88.50 206 SER A CA 1
ATOM 1625 C C . SER A 1 206 ? 29.081 -2.787 -12.043 1.00 88.50 206 SER A C 1
ATOM 1627 O O . SER A 1 206 ? 29.953 -3.575 -11.700 1.00 88.50 206 SER A O 1
ATOM 1629 N N . GLN A 1 207 ? 27.783 -3.094 -12.021 1.00 88.19 207 GLN A N 1
ATOM 1630 C CA . GLN A 1 207 ? 27.220 -4.387 -11.608 1.00 88.19 207 GLN A CA 1
ATOM 1631 C C . GLN A 1 207 ? 26.742 -5.219 -12.806 1.00 88.19 207 GLN A C 1
ATOM 1633 O O . GLN A 1 207 ? 26.186 -6.293 -12.621 1.00 88.19 207 GLN A O 1
ATOM 1638 N N . ILE A 1 208 ? 26.897 -4.706 -14.031 1.00 91.94 208 ILE A N 1
ATOM 1639 C CA . ILE A 1 208 ? 26.482 -5.410 -15.245 1.00 91.94 208 ILE A CA 1
ATOM 1640 C C . ILE A 1 208 ? 27.533 -6.479 -15.571 1.00 91.94 208 ILE A C 1
ATOM 1642 O O . ILE A 1 208 ? 28.617 -6.164 -16.078 1.00 91.94 208 ILE A O 1
ATOM 1646 N N . ASP A 1 209 ? 27.181 -7.728 -15.284 1.00 93.88 209 ASP A N 1
ATOM 1647 C CA . ASP A 1 209 ? 27.836 -8.965 -15.712 1.00 93.88 209 ASP A CA 1
ATOM 1648 C C . ASP A 1 209 ? 26.778 -9.988 -16.201 1.00 93.88 209 ASP A C 1
ATOM 1650 O O . ASP A 1 209 ? 25.572 -9.729 -16.090 1.00 93.88 209 ASP A O 1
ATOM 1654 N N . ASP A 1 210 ? 27.210 -11.112 -16.795 1.00 92.88 210 ASP A N 1
ATOM 1655 C CA . ASP A 1 210 ? 26.296 -12.125 -17.366 1.00 92.88 210 ASP A CA 1
ATOM 1656 C C . ASP A 1 210 ? 25.308 -12.675 -16.332 1.00 92.88 210 ASP A C 1
ATOM 1658 O O . ASP A 1 210 ? 24.094 -12.661 -16.560 1.00 92.88 210 ASP A O 1
ATOM 1662 N N . GLU A 1 211 ? 25.814 -13.098 -15.173 1.00 93.62 211 GLU A N 1
ATOM 1663 C CA . GLU A 1 211 ? 25.004 -13.718 -14.129 1.00 93.62 211 GLU A CA 1
ATOM 1664 C C . GLU A 1 211 ? 23.971 -12.733 -13.572 1.00 93.62 211 GLU A C 1
ATOM 1666 O O . GLU A 1 211 ? 22.789 -13.073 -13.433 1.00 93.62 211 GLU A O 1
ATOM 1671 N N . TYR A 1 212 ? 24.388 -11.495 -13.297 1.00 92.88 212 TYR A N 1
ATOM 1672 C CA . TYR A 1 212 ? 23.534 -10.459 -12.735 1.00 92.88 212 TYR A CA 1
ATOM 1673 C C . TYR A 1 212 ? 22.387 -10.097 -13.680 1.00 92.88 212 TYR A C 1
ATOM 1675 O O . TYR A 1 212 ? 21.219 -10.130 -13.275 1.00 92.88 212 TYR A O 1
ATOM 1683 N N . VAL A 1 213 ? 22.689 -9.784 -14.946 1.00 94.12 213 VAL A N 1
ATOM 1684 C CA . VAL A 1 213 ? 21.666 -9.395 -15.931 1.00 94.12 213 VAL A CA 1
ATOM 1685 C C . VAL A 1 213 ? 20.701 -10.550 -16.174 1.00 94.12 213 VAL A C 1
ATOM 1687 O O . VAL A 1 213 ? 19.485 -10.353 -16.102 1.00 94.12 213 VAL A O 1
ATOM 1690 N N . ARG A 1 214 ? 21.217 -11.767 -16.389 1.00 95.06 214 ARG A N 1
ATOM 1691 C CA . ARG A 1 214 ? 20.394 -12.959 -16.626 1.00 95.06 214 ARG A CA 1
ATOM 1692 C C . ARG A 1 214 ? 19.453 -13.225 -15.456 1.00 95.06 214 ARG A C 1
ATOM 1694 O O . ARG A 1 214 ? 18.254 -13.407 -15.663 1.00 95.06 214 ARG A O 1
ATOM 1701 N N . THR A 1 215 ? 19.968 -13.179 -14.229 1.00 92.69 215 THR A N 1
ATOM 1702 C CA . THR A 1 215 ? 19.175 -13.391 -13.010 1.00 92.69 215 THR A CA 1
ATOM 1703 C C . THR A 1 215 ? 18.062 -12.355 -12.875 1.00 92.69 215 THR A C 1
ATOM 1705 O O . THR A 1 215 ? 16.916 -12.704 -12.586 1.00 92.69 215 THR A O 1
ATOM 1708 N N . ARG A 1 216 ? 18.366 -11.075 -13.116 1.00 91.44 216 ARG A N 1
ATOM 1709 C CA . ARG A 1 216 ? 17.391 -9.981 -12.999 1.00 91.44 216 ARG A CA 1
ATOM 1710 C C . ARG A 1 216 ? 16.299 -10.057 -14.055 1.00 91.44 216 ARG A C 1
ATOM 1712 O O . ARG A 1 216 ? 15.119 -9.970 -13.712 1.00 91.44 216 ARG A O 1
ATOM 1719 N N . VAL A 1 217 ? 16.676 -10.284 -15.312 1.00 93.38 217 VAL A N 1
ATOM 1720 C CA . VAL A 1 217 ? 15.724 -10.443 -16.417 1.00 93.38 217 VAL A CA 1
ATOM 1721 C C . VAL A 1 217 ? 14.812 -11.642 -16.159 1.00 93.38 217 VAL A C 1
ATOM 1723 O O . VAL A 1 217 ? 13.593 -11.487 -16.184 1.00 93.38 217 VAL A O 1
ATOM 1726 N N . LEU A 1 218 ? 15.368 -12.813 -15.829 1.00 92.25 218 LEU A N 1
ATOM 1727 C CA . LEU A 1 218 ? 14.576 -14.019 -15.565 1.00 92.25 218 LEU A CA 1
ATOM 1728 C C . LEU A 1 218 ? 13.651 -13.866 -14.350 1.00 92.25 218 LEU A C 1
ATOM 1730 O O . LEU A 1 218 ? 12.502 -14.295 -14.410 1.00 92.25 218 LEU A O 1
ATOM 1734 N N . SER A 1 219 ? 14.106 -13.208 -13.281 1.00 90.50 219 SER A N 1
ATOM 1735 C CA . SER A 1 219 ? 13.280 -12.924 -12.099 1.00 90.50 219 SER A CA 1
ATOM 1736 C C . SER A 1 219 ? 12.071 -12.035 -12.432 1.00 90.50 219 SER A C 1
ATOM 1738 O O . SER A 1 219 ? 10.937 -12.327 -12.028 1.00 90.50 219 SER A O 1
ATOM 1740 N N . LYS A 1 220 ? 12.264 -10.981 -13.242 1.00 91.31 220 LYS A N 1
ATOM 1741 C CA . LYS A 1 220 ? 11.144 -10.147 -13.710 1.00 91.31 220 LYS A CA 1
ATOM 1742 C C . LYS A 1 220 ? 10.242 -10.883 -14.700 1.00 91.31 220 LYS A C 1
ATOM 1744 O O . LYS A 1 220 ? 9.032 -10.704 -14.631 1.00 91.31 220 LYS A O 1
ATOM 1749 N N . VAL A 1 221 ? 10.784 -11.747 -15.562 1.00 92.62 221 VAL A N 1
ATOM 1750 C CA . VAL A 1 221 ? 9.980 -12.599 -16.459 1.00 92.62 221 VAL A CA 1
ATOM 1751 C C . VAL A 1 221 ? 9.095 -13.554 -15.659 1.00 92.62 221 VAL A C 1
ATOM 1753 O O . VAL A 1 221 ? 7.899 -13.638 -15.920 1.00 92.62 221 VAL A O 1
ATOM 1756 N N . GLN A 1 222 ? 9.656 -14.228 -14.652 1.00 90.62 222 GLN A N 1
ATOM 1757 C CA . GLN A 1 222 ? 8.929 -15.174 -13.805 1.00 90.62 222 GLN A CA 1
ATOM 1758 C C . GLN A 1 222 ? 7.779 -14.505 -13.042 1.00 90.62 222 GLN A C 1
ATOM 1760 O O . GLN A 1 222 ? 6.722 -15.107 -12.872 1.00 90.62 222 GLN A O 1
ATOM 1765 N N . SER A 1 223 ? 7.974 -13.261 -12.595 1.00 90.19 223 SER A N 1
ATOM 1766 C CA . SER A 1 223 ? 6.961 -12.497 -11.859 1.00 90.19 223 SER A CA 1
ATOM 1767 C C . SER A 1 223 ? 6.068 -11.616 -12.734 1.00 90.19 223 SER A C 1
ATOM 1769 O O . SER A 1 223 ? 5.154 -10.970 -12.214 1.00 90.19 223 SER A O 1
ATOM 1771 N N . TYR A 1 224 ? 6.288 -11.597 -14.052 1.00 91.81 224 TYR A N 1
ATOM 1772 C CA . TYR A 1 224 ? 5.606 -10.685 -14.966 1.00 91.81 224 TYR A CA 1
ATOM 1773 C C . TYR A 1 224 ? 4.092 -10.872 -14.941 1.00 91.81 224 TYR A C 1
ATOM 1775 O O . TYR A 1 224 ? 3.375 -9.907 -14.697 1.00 91.81 224 TYR A O 1
ATOM 1783 N N . ASP A 1 225 ? 3.604 -12.098 -15.147 1.00 91.19 225 ASP A N 1
ATOM 1784 C CA . ASP A 1 225 ? 2.166 -12.357 -15.282 1.00 91.19 225 ASP A CA 1
ATOM 1785 C C . ASP A 1 225 ? 1.401 -12.001 -14.000 1.00 91.19 225 ASP A C 1
ATOM 1787 O O . ASP A 1 225 ? 0.359 -11.350 -14.064 1.00 91.19 225 ASP A O 1
ATOM 1791 N N . SER A 1 226 ? 1.950 -12.336 -12.827 1.00 89.50 226 SER A N 1
ATOM 1792 C CA . SER A 1 226 ? 1.349 -11.991 -11.531 1.00 89.50 226 SER A CA 1
ATOM 1793 C C . SER A 1 226 ? 1.334 -10.481 -11.286 1.00 89.50 226 SER A C 1
ATOM 1795 O O . SER A 1 226 ? 0.328 -9.924 -10.838 1.00 89.50 226 SER A O 1
ATOM 1797 N N . ASN A 1 227 ? 2.426 -9.786 -11.616 1.00 90.62 227 ASN A N 1
ATOM 1798 C CA . ASN A 1 227 ? 2.487 -8.330 -11.506 1.00 90.62 227 ASN A CA 1
ATOM 1799 C C . ASN A 1 227 ? 1.552 -7.644 -12.514 1.00 90.62 227 ASN A C 1
ATOM 1801 O O . ASN A 1 227 ? 0.922 -6.632 -12.196 1.00 90.62 227 ASN A O 1
ATOM 1805 N N . PHE A 1 228 ? 1.431 -8.194 -13.723 1.00 91.50 228 PHE A N 1
ATOM 1806 C CA . PHE A 1 228 ? 0.544 -7.692 -14.767 1.00 91.50 228 PHE A CA 1
ATOM 1807 C C . PHE A 1 228 ? -0.923 -7.911 -14.401 1.00 91.50 228 PHE A C 1
ATOM 1809 O O . PHE A 1 228 ? -1.741 -7.018 -14.618 1.00 91.50 228 PHE A O 1
ATOM 1816 N N . ALA A 1 229 ? -1.256 -9.038 -13.770 1.00 91.25 229 ALA A N 1
ATOM 1817 C CA . ALA A 1 229 ? -2.572 -9.286 -13.193 1.00 91.25 229 ALA A CA 1
ATOM 1818 C C . ALA A 1 229 ? -2.923 -8.222 -12.138 1.00 91.25 229 ALA A C 1
ATOM 1820 O O . ALA A 1 229 ? -3.977 -7.594 -12.231 1.00 91.25 229 ALA A O 1
ATOM 1821 N N . LEU A 1 230 ? -2.011 -7.917 -11.205 1.00 90.56 230 LEU A N 1
ATOM 1822 C CA . LEU A 1 230 ? -2.201 -6.840 -10.220 1.00 90.56 230 LEU A CA 1
ATOM 1823 C C . LEU A 1 230 ? -2.407 -5.466 -10.874 1.00 90.56 230 LEU A C 1
ATOM 1825 O O . LEU A 1 230 ? -3.311 -4.718 -10.493 1.00 90.56 230 LEU A O 1
ATOM 1829 N N . GLN A 1 231 ? -1.597 -5.122 -11.879 1.00 90.50 231 GLN A N 1
ATOM 1830 C CA . GLN A 1 231 ? -1.783 -3.881 -12.632 1.00 90.50 231 GLN A CA 1
ATOM 1831 C C . GLN A 1 231 ? -3.127 -3.864 -13.368 1.00 90.50 231 GLN A C 1
ATOM 1833 O O . GLN A 1 231 ? -3.788 -2.825 -13.405 1.00 90.50 231 GLN A O 1
ATOM 1838 N N . SER A 1 232 ? -3.542 -5.002 -13.923 1.00 91.56 232 SER A N 1
ATOM 1839 C CA . SER A 1 232 ? -4.814 -5.159 -14.625 1.00 91.56 232 SER A CA 1
ATOM 1840 C C . SER A 1 232 ? -5.997 -4.976 -13.683 1.00 91.56 232 SER A C 1
ATOM 1842 O O . SER A 1 232 ? -6.938 -4.287 -14.057 1.00 91.56 232 SER A O 1
ATOM 1844 N N . VAL A 1 233 ? -5.919 -5.469 -12.441 1.00 93.19 233 VAL A N 1
ATOM 1845 C CA . VAL A 1 233 ? -6.924 -5.188 -11.402 1.00 93.19 233 VAL A CA 1
ATOM 1846 C C . VAL A 1 233 ? -7.030 -3.689 -11.137 1.00 93.19 233 VAL A C 1
ATOM 1848 O O . VAL A 1 233 ? -8.126 -3.134 -11.182 1.00 93.19 233 VAL A O 1
ATOM 1851 N N . ILE A 1 234 ? -5.903 -3.008 -10.904 1.00 91.88 234 ILE A N 1
ATOM 1852 C CA . ILE A 1 234 ? -5.905 -1.559 -10.648 1.00 91.88 234 ILE A CA 1
ATOM 1853 C C . ILE A 1 234 ? -6.498 -0.807 -11.845 1.00 91.88 234 ILE A C 1
ATOM 1855 O O . ILE A 1 234 ? -7.353 0.059 -11.665 1.00 91.88 234 ILE A O 1
ATOM 1859 N N . LYS A 1 235 ? -6.081 -1.153 -13.069 1.00 92.88 235 LYS A N 1
ATOM 1860 C CA . LYS A 1 235 ? -6.583 -0.533 -14.300 1.00 92.88 235 LYS A CA 1
ATOM 1861 C C . LYS A 1 235 ? -8.080 -0.780 -14.479 1.00 92.88 235 LYS A C 1
ATOM 1863 O O . LYS A 1 235 ? -8.800 0.169 -14.762 1.00 92.88 235 LYS A O 1
ATOM 1868 N N . ALA A 1 236 ? -8.549 -2.007 -14.266 1.00 93.75 236 ALA A N 1
ATOM 1869 C CA . ALA A 1 236 ? -9.962 -2.363 -14.355 1.00 93.75 236 ALA A CA 1
ATOM 1870 C C . ALA A 1 236 ? -10.806 -1.575 -13.345 1.00 93.75 236 ALA A C 1
ATOM 1872 O O . ALA A 1 236 ? -11.841 -1.031 -13.717 1.00 93.75 236 ALA A O 1
ATOM 1873 N N . LEU A 1 237 ? -10.341 -1.430 -12.098 1.00 94.19 237 LEU A N 1
ATOM 1874 C CA . LEU A 1 237 ? -11.020 -0.612 -11.087 1.00 94.19 237 LEU A CA 1
ATOM 1875 C C . LEU A 1 237 ? -11.050 0.875 -11.465 1.00 94.19 237 LEU A C 1
ATOM 1877 O O . LEU A 1 237 ? -12.074 1.527 -11.279 1.00 94.19 237 LEU A O 1
ATOM 1881 N N . MET A 1 238 ? -9.962 1.414 -12.023 1.00 94.06 238 MET A N 1
ATOM 1882 C CA . MET A 1 238 ? -9.922 2.801 -12.504 1.00 94.06 238 MET A CA 1
ATOM 1883 C C . MET A 1 238 ? -10.862 3.026 -13.695 1.00 94.06 238 MET A C 1
ATOM 1885 O O . MET A 1 238 ? -11.582 4.023 -13.725 1.00 94.06 238 MET A O 1
ATOM 1889 N N . THR A 1 239 ? -10.887 2.098 -14.655 1.00 95.94 239 THR A N 1
ATOM 1890 C CA . THR A 1 239 ? -11.825 2.129 -15.783 1.00 95.94 239 THR A CA 1
ATOM 1891 C C . THR A 1 239 ? -13.266 2.056 -15.284 1.00 95.94 239 THR A C 1
ATOM 1893 O O . THR A 1 239 ? -14.062 2.920 -15.637 1.00 95.94 239 THR A O 1
ATOM 1896 N N . ALA A 1 240 ? -13.580 1.125 -14.378 1.00 95.81 240 ALA A N 1
ATOM 1897 C CA . ALA A 1 240 ? -14.905 1.001 -13.776 1.00 95.81 240 ALA A CA 1
ATOM 1898 C C . ALA A 1 240 ? -15.327 2.262 -13.007 1.00 95.81 240 ALA A C 1
ATOM 1900 O O . ALA A 1 240 ? -16.491 2.645 -13.065 1.00 95.81 240 ALA A O 1
ATOM 1901 N N . ALA A 1 241 ? -14.401 2.936 -12.316 1.00 95.69 241 ALA A N 1
ATOM 1902 C CA . ALA A 1 241 ? -14.678 4.207 -11.646 1.00 95.69 241 ALA A CA 1
ATOM 1903 C C . ALA A 1 241 ? -14.979 5.333 -12.651 1.00 95.69 241 ALA A C 1
ATOM 1905 O O . ALA A 1 241 ? -15.911 6.110 -12.448 1.00 95.69 241 ALA A O 1
ATOM 1906 N N . SER A 1 242 ? -14.233 5.404 -13.759 1.00 97.06 242 SER A N 1
ATOM 1907 C CA . SER A 1 242 ? -14.489 6.377 -14.829 1.00 97.06 242 SER A CA 1
ATOM 1908 C C . SER A 1 242 ? -15.820 6.117 -15.538 1.00 97.06 242 SER A C 1
ATOM 1910 O O . SER A 1 242 ? -16.555 7.058 -15.828 1.00 97.06 242 SER A O 1
ATOM 1912 N N . GLU A 1 243 ? -16.147 4.857 -15.818 1.00 96.50 243 GLU A N 1
ATOM 1913 C CA . GLU A 1 243 ? -17.429 4.462 -16.407 1.00 96.50 243 GLU A CA 1
ATOM 1914 C C . GLU A 1 243 ? -18.590 4.730 -15.448 1.00 96.50 243 GLU A C 1
ATOM 1916 O O . GLU A 1 243 ? -19.604 5.291 -15.858 1.00 96.50 243 GLU A O 1
ATOM 1921 N N . ALA A 1 244 ? -18.421 4.418 -14.160 1.00 96.75 244 ALA A N 1
ATOM 1922 C CA . ALA A 1 244 ? -19.392 4.732 -13.119 1.00 96.75 244 ALA A CA 1
ATOM 1923 C C . ALA A 1 244 ? -19.649 6.239 -13.018 1.00 96.75 244 ALA A C 1
ATOM 1925 O O . ALA A 1 244 ? -20.804 6.641 -12.883 1.00 96.75 244 ALA A O 1
ATOM 1926 N N . ALA A 1 245 ? -18.602 7.065 -13.117 1.00 96.56 245 ALA A N 1
ATOM 1927 C CA . ALA A 1 245 ? -18.724 8.520 -13.130 1.00 96.56 245 ALA A CA 1
ATOM 1928 C C . ALA A 1 245 ? -19.482 9.021 -14.369 1.00 96.56 245 ALA A C 1
ATOM 1930 O O . ALA A 1 245 ? -20.359 9.872 -14.239 1.00 96.56 245 ALA A O 1
ATOM 1931 N N . ASN A 1 246 ? -19.212 8.455 -15.550 1.00 96.81 246 ASN A N 1
ATOM 1932 C CA . ASN A 1 246 ? -19.929 8.795 -16.782 1.00 96.81 246 ASN A CA 1
ATOM 1933 C C . ASN A 1 246 ? -21.411 8.379 -16.727 1.00 96.81 246 ASN A C 1
ATOM 1935 O O . ASN A 1 246 ? -22.284 9.165 -17.090 1.00 96.81 246 ASN A O 1
ATOM 1939 N N . GLU A 1 247 ? -21.713 7.167 -16.245 1.00 96.38 247 GLU A N 1
ATOM 1940 C CA . GLU A 1 247 ? -23.094 6.702 -16.038 1.00 96.38 247 GLU A CA 1
ATOM 1941 C C . GLU A 1 247 ? -23.823 7.586 -15.014 1.00 96.38 247 GLU A C 1
ATOM 1943 O O . GLU A 1 247 ? -24.988 7.940 -15.199 1.00 96.38 247 GLU A O 1
ATOM 1948 N N . PHE A 1 248 ? -23.132 7.965 -13.937 1.00 95.50 248 PHE A N 1
ATOM 1949 C CA . PHE A 1 248 ? -23.658 8.851 -12.906 1.00 95.50 248 PHE A CA 1
ATOM 1950 C C . PHE A 1 248 ? -23.958 10.262 -13.440 1.00 95.50 248 PHE A C 1
ATOM 1952 O O . PHE A 1 248 ? -25.030 10.798 -13.157 1.00 95.50 248 PHE A O 1
ATOM 1959 N N . ASP A 1 249 ? -23.062 10.843 -14.243 1.00 95.88 249 ASP A N 1
ATOM 1960 C CA . ASP A 1 249 ? -23.261 12.143 -14.901 1.00 95.88 249 ASP A CA 1
ATOM 1961 C C . ASP A 1 249 ? -24.486 12.125 -15.828 1.00 95.88 249 ASP A C 1
ATOM 1963 O O . ASP A 1 249 ? -25.333 13.016 -15.772 1.00 95.88 249 ASP A O 1
ATOM 1967 N N . GLN A 1 250 ? -24.640 11.070 -16.634 1.00 94.94 250 GLN A N 1
ATOM 1968 C CA . GLN A 1 250 ? -25.810 10.907 -17.502 1.00 94.94 250 GLN A CA 1
ATOM 1969 C C . GLN A 1 250 ? -27.121 10.823 -16.710 1.00 94.94 250 GLN A C 1
ATOM 1971 O O . GLN A 1 250 ? -28.101 11.456 -17.096 1.00 94.94 250 GLN A O 1
ATOM 1976 N N . GLN A 1 251 ? -27.141 10.087 -15.596 1.00 92.38 251 GLN A N 1
ATOM 1977 C CA . GLN A 1 251 ? -28.327 9.971 -14.735 1.00 92.38 251 GLN A CA 1
ATOM 1978 C C . GLN A 1 251 ? -28.612 11.257 -13.954 1.00 92.38 251 GLN A C 1
ATOM 1980 O O . GLN A 1 251 ? -29.763 11.611 -13.730 1.00 92.38 251 GLN A O 1
ATOM 1985 N N . SER A 1 252 ? -27.578 12.001 -13.575 1.00 90.75 252 SER A N 1
ATOM 1986 C CA . SER A 1 252 ? -27.744 13.278 -12.879 1.00 90.75 252 SER A CA 1
ATOM 1987 C C . SER A 1 252 ? -28.347 14.353 -13.784 1.00 90.75 252 SER A C 1
ATOM 1989 O O . SER A 1 252 ? -29.048 15.232 -13.299 1.00 90.75 252 SER A O 1
ATOM 1991 N N . LYS A 1 253 ? -28.156 14.264 -15.107 1.00 92.25 253 LYS A N 1
ATOM 1992 C CA . LYS A 1 253 ? -28.807 15.164 -16.077 1.00 92.25 253 LYS A CA 1
ATOM 1993 C C . LYS A 1 253 ? -30.316 14.968 -16.182 1.00 92.25 253 LYS A C 1
ATOM 1995 O O . LYS A 1 253 ? -30.991 15.879 -16.645 1.00 92.25 253 LYS A O 1
ATOM 2000 N N . THR A 1 254 ? -30.843 13.811 -15.779 1.00 92.25 254 THR A N 1
ATOM 2001 C CA . THR A 1 254 ? -32.294 13.567 -15.740 1.00 92.25 254 THR A CA 1
ATOM 2002 C C . THR A 1 254 ? -32.922 13.985 -14.413 1.00 92.25 254 THR A C 1
ATOM 2004 O O . THR A 1 254 ? -34.123 13.822 -14.237 1.00 92.25 254 THR A O 1
ATOM 2007 N N . LEU A 1 255 ? -32.116 14.451 -13.455 1.00 89.56 255 LEU A N 1
ATOM 2008 C CA . LEU A 1 255 ? -32.585 14.896 -12.153 1.00 89.56 255 LEU A CA 1
ATOM 2009 C C . LEU A 1 255 ? -33.232 16.272 -12.297 1.00 89.56 255 LEU A C 1
ATOM 2011 O O . LEU A 1 255 ? -32.570 17.260 -12.618 1.00 89.56 255 LEU A O 1
ATOM 2015 N N . GLU A 1 256 ? -34.525 16.340 -12.029 1.00 89.44 256 GLU A N 1
ATOM 2016 C CA . GLU A 1 256 ? -35.265 17.582 -12.147 1.00 89.44 256 GLU A CA 1
ATOM 2017 C C . GLU A 1 256 ? -35.251 18.373 -10.834 1.00 89.44 256 GLU A C 1
ATOM 2019 O O . GLU A 1 256 ? -35.278 17.827 -9.727 1.00 89.44 256 GLU A O 1
ATOM 2024 N N . VAL A 1 257 ? -35.260 19.705 -10.938 1.00 88.31 257 VAL A N 1
ATOM 2025 C CA . VAL A 1 257 ? -35.241 20.591 -9.759 1.00 88.31 257 VAL A CA 1
ATOM 2026 C C . VAL A 1 257 ? -36.477 20.378 -8.880 1.00 88.31 257 VAL A C 1
ATOM 2028 O O . VAL A 1 257 ? -36.393 20.506 -7.659 1.00 88.31 257 VAL A O 1
ATOM 2031 N N . HIS A 1 258 ? -37.619 20.023 -9.475 1.00 87.50 258 HIS A N 1
ATOM 2032 C CA . HIS A 1 258 ? -38.845 19.772 -8.723 1.00 87.50 258 HIS A CA 1
ATOM 2033 C C . HIS A 1 258 ? -38.752 18.512 -7.849 1.00 87.50 258 HIS A C 1
ATOM 2035 O O . HIS A 1 258 ? -39.238 18.540 -6.722 1.00 87.50 258 HIS A O 1
ATOM 2041 N N . ASP A 1 259 ? -38.070 17.454 -8.301 1.00 85.75 259 ASP A N 1
ATOM 2042 C CA . ASP A 1 259 ? -37.836 16.247 -7.495 1.00 85.75 259 ASP A CA 1
ATOM 2043 C C . ASP A 1 259 ? -36.992 16.568 -6.262 1.00 85.75 259 ASP A C 1
ATOM 2045 O O . ASP A 1 259 ? -37.298 16.138 -5.148 1.00 85.75 259 ASP A O 1
ATOM 2049 N N . LEU A 1 260 ? -35.963 17.398 -6.448 1.00 86.81 260 LEU A N 1
ATOM 2050 C CA . LEU A 1 260 ? -35.115 17.876 -5.362 1.00 86.81 260 LEU A CA 1
ATOM 2051 C C . LEU A 1 260 ? -35.878 18.755 -4.369 1.00 86.81 260 LEU A C 1
ATOM 2053 O O . LEU A 1 260 ? -35.693 18.619 -3.160 1.00 86.81 260 LEU A O 1
ATOM 2057 N N . GLN A 1 261 ? -36.755 19.631 -4.860 1.00 81.12 261 GLN A N 1
ATOM 2058 C CA . GLN A 1 261 ? -37.614 20.453 -4.006 1.00 81.12 261 GLN A CA 1
ATOM 2059 C C . GLN A 1 261 ? -38.624 19.607 -3.231 1.00 81.12 261 GLN A C 1
ATOM 2061 O O . GLN A 1 261 ? -38.856 19.868 -2.053 1.00 81.12 261 GLN A O 1
ATOM 2066 N N . PHE A 1 262 ? -39.206 18.581 -3.854 1.00 83.56 262 PHE A N 1
ATOM 2067 C CA . PHE A 1 262 ? -40.113 17.666 -3.168 1.00 83.56 262 PHE A CA 1
ATOM 2068 C C . PHE A 1 262 ? -39.397 16.837 -2.109 1.00 83.56 262 PHE A C 1
ATOM 2070 O O . PHE A 1 262 ? -39.914 16.690 -1.001 1.00 83.56 262 PHE A O 1
ATOM 2077 N N . LEU A 1 263 ? -38.202 16.336 -2.416 1.00 83.62 263 LEU A N 1
ATOM 2078 C CA . LEU A 1 263 ? -37.355 15.649 -1.451 1.00 83.62 263 LEU A CA 1
ATOM 2079 C C . LEU A 1 263 ? -37.038 16.558 -0.254 1.00 83.62 263 LEU A C 1
ATOM 2081 O O . LEU A 1 263 ? -37.225 16.143 0.892 1.00 83.62 263 LEU A O 1
ATOM 2085 N N . ASP A 1 264 ? -36.624 17.801 -0.507 1.00 80.25 264 ASP A N 1
ATOM 2086 C CA . ASP A 1 264 ? -36.317 18.772 0.544 1.00 80.25 264 ASP A CA 1
ATOM 2087 C C . ASP A 1 264 ? -37.553 19.090 1.399 1.00 80.25 264 ASP A C 1
ATOM 2089 O O . ASP A 1 264 ? -37.538 18.924 2.619 1.00 80.25 264 ASP A O 1
ATOM 2093 N N . PHE A 1 265 ? -38.670 19.446 0.759 1.00 77.38 265 PHE A N 1
ATOM 2094 C CA . PHE A 1 265 ? -39.885 19.882 1.444 1.00 77.38 265 PHE A CA 1
ATOM 2095 C C . PHE A 1 265 ? -40.573 18.759 2.231 1.00 77.38 265 PHE A C 1
ATOM 2097 O O . PHE A 1 265 ? -41.011 18.982 3.362 1.00 77.38 265 PHE A O 1
ATOM 2104 N N . PHE A 1 266 ? -40.676 17.555 1.657 1.00 76.00 266 PHE A N 1
ATOM 2105 C CA . PHE A 1 266 ? -41.447 16.458 2.250 1.00 76.00 266 PHE A CA 1
ATOM 2106 C C . PHE A 1 266 ? -40.625 15.502 3.117 1.00 76.00 266 PHE A C 1
ATOM 2108 O O . PHE A 1 266 ? -41.202 14.858 3.996 1.00 76.00 266 PHE A O 1
ATOM 2115 N N . ARG A 1 267 ? -39.312 15.366 2.884 1.00 75.94 267 ARG A N 1
ATOM 2116 C CA . ARG A 1 267 ? -38.463 14.399 3.604 1.00 75.94 267 ARG A CA 1
ATOM 2117 C C . ARG A 1 267 ? -37.350 15.073 4.386 1.00 75.94 267 ARG A C 1
ATOM 2119 O O . ARG A 1 267 ? -37.338 14.968 5.610 1.00 75.94 267 ARG A O 1
ATOM 2126 N N . LEU A 1 268 ? -36.458 15.801 3.720 1.00 76.62 268 LEU A N 1
ATOM 2127 C CA . LEU A 1 268 ? -35.247 16.296 4.381 1.00 76.62 268 LEU A CA 1
ATOM 2128 C C . LEU A 1 268 ? -35.560 17.357 5.437 1.00 76.62 268 LEU A C 1
ATOM 2130 O O . LEU A 1 268 ? -34.975 17.322 6.512 1.00 76.62 268 LEU A O 1
ATOM 2134 N N . ASN A 1 269 ? -36.554 18.219 5.215 1.00 72.00 269 ASN A N 1
ATOM 2135 C CA . ASN A 1 269 ? -37.026 19.175 6.221 1.00 72.00 269 ASN A CA 1
ATOM 2136 C C . ASN A 1 269 ? -37.705 18.486 7.427 1.00 72.00 269 ASN A C 1
ATOM 2138 O O . ASN A 1 269 ? -37.630 18.957 8.568 1.00 72.00 269 ASN A O 1
ATOM 2142 N N . ALA A 1 270 ? -38.351 17.333 7.213 1.00 69.81 270 ALA A N 1
ATOM 2143 C CA . ALA A 1 270 ? -38.875 16.522 8.313 1.00 69.81 270 ALA A CA 1
ATOM 2144 C C . ALA A 1 270 ? -37.734 15.958 9.180 1.00 69.81 270 ALA A C 1
ATOM 2146 O O . ALA A 1 270 ? -37.850 15.907 10.406 1.00 69.81 270 ALA A O 1
ATOM 2147 N N . GLU A 1 271 ? -36.622 15.614 8.535 1.00 64.81 271 GLU A N 1
ATOM 2148 C CA . GLU A 1 271 ? -35.426 15.021 9.134 1.00 64.81 271 GLU A CA 1
ATOM 2149 C C . GLU A 1 271 ? -34.357 16.060 9.524 1.00 64.81 271 GLU A C 1
ATOM 2151 O O . GLU A 1 271 ? -33.348 15.731 10.139 1.00 64.81 271 GLU A O 1
ATOM 2156 N N . SER A 1 272 ? -34.598 17.338 9.223 1.00 67.38 272 SER A N 1
ATOM 2157 C CA . SER A 1 272 ? -33.661 18.454 9.364 1.00 67.38 272 SER A CA 1
ATOM 2158 C C . SER A 1 272 ? -32.266 18.193 8.758 1.00 67.38 272 SER A C 1
ATOM 2160 O O . SER A 1 272 ? -31.261 18.710 9.254 1.00 67.38 272 SER A O 1
ATOM 2162 N N . GLN A 1 273 ? -32.199 17.406 7.682 1.00 68.75 273 GLN A N 1
ATOM 2163 C CA . GLN A 1 273 ? -31.003 17.267 6.851 1.00 68.75 273 GLN A CA 1
ATOM 2164 C C . GLN A 1 273 ? -31.003 18.346 5.771 1.00 68.75 273 GLN A C 1
ATOM 2166 O O . GLN A 1 273 ? -32.055 18.721 5.259 1.00 68.75 273 GLN A O 1
ATOM 2171 N N . THR A 1 274 ? -29.828 18.865 5.410 1.00 79.00 274 THR A N 1
ATOM 2172 C CA . THR A 1 274 ? -29.751 19.802 4.284 1.00 79.00 274 THR A CA 1
ATOM 2173 C C . THR A 1 274 ? -29.697 19.034 2.970 1.00 79.00 274 THR A C 1
ATOM 2175 O O . THR A 1 274 ? -29.002 18.021 2.864 1.00 79.00 274 THR A O 1
ATOM 2178 N N . LEU A 1 275 ? -30.372 19.555 1.944 1.00 82.38 275 LEU A N 1
ATOM 2179 C CA . LEU A 1 275 ? -30.326 18.985 0.600 1.00 82.38 275 LEU A CA 1
ATOM 2180 C C . LEU A 1 275 ? -28.889 18.795 0.090 1.00 82.38 275 LEU A C 1
ATOM 2182 O O . LEU A 1 275 ? -28.565 17.750 -0.461 1.00 82.38 275 LEU A O 1
ATOM 2186 N N . THR A 1 276 ? -28.004 19.769 0.319 1.00 84.19 276 THR A N 1
ATOM 2187 C CA . THR A 1 276 ? -26.600 19.696 -0.114 1.00 84.19 276 THR A CA 1
ATOM 2188 C C . THR A 1 276 ? -25.857 18.518 0.508 1.00 84.19 276 THR A C 1
ATOM 2190 O O . THR A 1 276 ? -25.130 17.812 -0.188 1.00 84.19 276 THR A O 1
ATOM 2193 N N . GLU A 1 277 ? -26.020 18.296 1.809 1.00 76.56 277 GLU A N 1
ATOM 2194 C CA . GLU A 1 277 ? -25.327 17.214 2.511 1.00 76.56 277 GLU A CA 1
ATOM 2195 C C . GLU A 1 277 ? -25.886 15.854 2.113 1.00 76.56 277 GLU A C 1
ATOM 2197 O O . GLU A 1 277 ? -25.110 14.949 1.813 1.00 76.56 277 GLU A O 1
ATOM 2202 N N . TYR A 1 278 ? -27.215 15.746 2.022 1.00 82.69 278 TYR A N 1
ATOM 2203 C CA . TYR A 1 278 ? -27.877 14.533 1.560 1.00 82.69 278 TYR A CA 1
ATOM 2204 C C . TYR A 1 278 ? -27.436 14.157 0.143 1.00 82.69 278 TYR A C 1
ATOM 2206 O O . TYR A 1 278 ? -27.052 13.017 -0.097 1.00 82.69 278 TYR A O 1
ATOM 2214 N N . LEU A 1 279 ? -27.426 15.115 -0.792 1.00 86.81 279 LEU A N 1
ATOM 2215 C CA . LEU A 1 279 ? -26.978 14.861 -2.162 1.00 86.81 279 LEU A CA 1
ATOM 2216 C C . LEU A 1 279 ? -25.493 14.508 -2.222 1.00 86.81 279 LEU A C 1
ATOM 2218 O O . LEU A 1 279 ? -25.126 13.614 -2.974 1.00 86.81 279 LEU A O 1
ATOM 2222 N N . THR A 1 280 ? -24.645 15.142 -1.409 1.00 85.75 280 THR A N 1
ATOM 2223 C CA . THR A 1 280 ? -23.212 14.806 -1.352 1.00 85.75 280 THR A CA 1
ATOM 2224 C C . THR A 1 280 ? -23.005 13.355 -0.913 1.00 85.75 280 THR A C 1
ATOM 2226 O O . THR A 1 280 ? -22.251 12.621 -1.554 1.00 85.75 280 THR A O 1
ATOM 2229 N N . TRP A 1 281 ? -23.701 12.921 0.142 1.00 84.38 281 TRP A N 1
ATOM 2230 C CA . TRP A 1 281 ? -23.682 11.533 0.601 1.00 84.38 281 TRP A CA 1
ATOM 2231 C C . TRP A 1 281 ? -24.247 10.578 -0.459 1.00 84.38 281 TRP A C 1
ATOM 2233 O O . TRP A 1 281 ? -23.553 9.652 -0.879 1.00 84.38 281 TRP A O 1
ATOM 2243 N N . LEU A 1 282 ? -25.462 10.841 -0.956 1.00 86.12 282 LEU A N 1
ATOM 2244 C CA . LEU A 1 282 ? -26.148 9.983 -1.924 1.00 86.12 282 LEU A CA 1
ATOM 2245 C C . LEU A 1 282 ? -25.323 9.815 -3.201 1.00 86.12 282 LEU A C 1
ATOM 2247 O O . LEU A 1 282 ? -25.224 8.712 -3.728 1.00 86.12 282 LEU A O 1
ATOM 2251 N N . PHE A 1 283 ? -24.718 10.896 -3.696 1.00 91.50 283 PHE A N 1
ATOM 2252 C CA . PHE A 1 283 ? -23.901 10.873 -4.907 1.00 91.50 283 PHE A CA 1
ATOM 2253 C C . PHE A 1 283 ? -22.610 10.083 -4.685 1.00 91.50 283 PHE A C 1
ATOM 2255 O O . PHE A 1 283 ? -22.230 9.288 -5.545 1.00 91.50 283 PHE A O 1
ATOM 2262 N N . SER A 1 284 ? -21.972 10.242 -3.522 1.00 88.31 284 SER A N 1
ATOM 2263 C CA . SER A 1 284 ? -20.762 9.492 -3.161 1.00 88.31 284 SER A CA 1
ATOM 2264 C C . SER A 1 284 ? -21.041 7.988 -3.062 1.00 88.31 284 SER A C 1
ATOM 2266 O O . SER A 1 284 ? -20.335 7.185 -3.676 1.00 88.31 284 SER A O 1
ATOM 2268 N N . GLU A 1 285 ? -22.114 7.598 -2.369 1.00 87.75 285 GLU A N 1
ATOM 2269 C CA . GLU A 1 285 ? -22.518 6.195 -2.229 1.00 87.75 285 GLU A CA 1
ATOM 2270 C C . GLU A 1 285 ? -23.005 5.591 -3.549 1.00 87.75 285 GLU A C 1
ATOM 2272 O O . GLU A 1 285 ? -22.648 4.458 -3.885 1.00 87.75 285 GLU A O 1
ATOM 2277 N N . ALA A 1 286 ? -23.765 6.344 -4.349 1.00 90.94 286 ALA A N 1
ATOM 2278 C CA . ALA A 1 286 ? -24.193 5.906 -5.674 1.00 90.94 286 ALA A CA 1
ATOM 2279 C C . ALA A 1 286 ? -22.990 5.660 -6.595 1.00 90.94 286 ALA A C 1
ATOM 2281 O O . ALA A 1 286 ? -22.940 4.633 -7.278 1.00 90.94 286 ALA A O 1
ATOM 2282 N N . LEU A 1 287 ? -21.996 6.555 -6.589 1.00 94.00 287 LEU A N 1
ATOM 2283 C CA . LEU A 1 287 ? -20.772 6.400 -7.372 1.00 94.00 287 LEU A CA 1
ATOM 2284 C C . LEU A 1 287 ? -19.950 5.190 -6.903 1.00 94.00 287 LEU A C 1
ATOM 2286 O O . LEU A 1 287 ? -19.511 4.383 -7.728 1.00 94.00 287 LEU A O 1
ATOM 2290 N N . ALA A 1 288 ? -19.794 5.008 -5.590 1.00 90.75 288 ALA A N 1
ATOM 2291 C CA . ALA A 1 288 ? -19.107 3.852 -5.017 1.00 90.75 288 ALA A CA 1
ATOM 2292 C C . ALA A 1 288 ? -19.827 2.531 -5.345 1.00 90.75 288 ALA A C 1
ATOM 2294 O O . ALA A 1 288 ? -19.188 1.539 -5.706 1.00 90.75 288 ALA A O 1
ATOM 2295 N N . ALA A 1 289 ? -21.160 2.503 -5.263 1.00 91.81 289 ALA A N 1
ATOM 2296 C CA . ALA A 1 289 ? -21.974 1.342 -5.611 1.00 91.81 289 ALA A CA 1
ATOM 2297 C C . ALA A 1 289 ? -21.870 0.988 -7.102 1.00 91.81 289 ALA A C 1
ATOM 2299 O O . ALA A 1 289 ? -21.686 -0.183 -7.439 1.00 91.81 289 ALA A O 1
ATOM 2300 N N . LYS A 1 290 ? -21.920 1.983 -7.997 1.00 94.75 290 LYS A N 1
ATOM 2301 C CA . LYS A 1 290 ? -21.721 1.781 -9.442 1.00 94.75 290 LYS A CA 1
ATOM 2302 C C . LYS A 1 290 ? -20.318 1.272 -9.758 1.00 94.75 290 LYS A C 1
ATOM 2304 O O . LYS A 1 290 ? -20.188 0.301 -10.497 1.00 94.75 290 LYS A O 1
ATOM 2309 N N . THR A 1 291 ? -19.293 1.857 -9.137 1.00 94.94 291 THR A N 1
ATOM 2310 C CA . THR A 1 291 ? -17.897 1.420 -9.298 1.00 94.94 291 THR A CA 1
ATOM 2311 C C . THR A 1 291 ? -17.740 -0.049 -8.903 1.00 94.94 291 THR A C 1
ATOM 2313 O O . THR A 1 291 ? -17.156 -0.829 -9.650 1.00 94.94 291 THR A O 1
ATOM 2316 N N . ARG A 1 292 ? -18.331 -0.467 -7.773 1.00 93.31 292 ARG A N 1
ATOM 2317 C CA . ARG A 1 292 ? -18.344 -1.877 -7.347 1.00 93.31 292 ARG A CA 1
ATOM 2318 C C . ARG A 1 292 ? -19.102 -2.775 -8.326 1.00 93.31 292 ARG A C 1
ATOM 2320 O O . ARG A 1 292 ? -18.605 -3.846 -8.654 1.00 93.31 292 ARG A O 1
ATOM 2327 N N . ARG A 1 293 ? -20.275 -2.348 -8.804 1.00 96.00 293 ARG A N 1
ATOM 2328 C CA . ARG A 1 293 ? -21.103 -3.113 -9.753 1.00 96.00 293 ARG A CA 1
ATOM 2329 C C . ARG A 1 293 ? -20.385 -3.374 -11.079 1.00 96.00 293 ARG A C 1
ATOM 2331 O O . ARG A 1 293 ? -20.504 -4.473 -11.607 1.00 96.00 293 ARG A O 1
ATOM 2338 N N . LEU A 1 294 ? -19.677 -2.377 -11.610 1.00 94.31 294 LEU A N 1
ATOM 2339 C CA . LEU A 1 294 ? -18.945 -2.485 -12.876 1.00 94.31 294 LEU A CA 1
ATOM 2340 C C . LEU A 1 294 ? -17.591 -3.190 -12.699 1.00 94.31 294 LEU A C 1
ATOM 2342 O O . LEU A 1 294 ? -17.221 -4.028 -13.512 1.00 94.31 294 LEU A O 1
ATOM 2346 N N . GLY A 1 295 ? -16.864 -2.879 -11.622 1.00 93.06 295 GLY A N 1
ATOM 2347 C CA . GLY A 1 295 ? -15.496 -3.354 -11.420 1.00 93.06 295 GLY A CA 1
ATOM 2348 C C . GLY A 1 295 ? -15.384 -4.768 -10.851 1.00 93.06 295 GLY A C 1
ATOM 2349 O O . GLY A 1 295 ? -14.514 -5.521 -11.279 1.00 93.06 295 GLY A O 1
ATOM 2350 N N . LEU A 1 296 ? -16.244 -5.153 -9.897 1.00 91.31 296 LEU A N 1
ATOM 2351 C CA . LEU A 1 296 ? -16.104 -6.432 -9.188 1.00 91.31 296 LEU A CA 1
ATOM 2352 C C . LEU A 1 296 ? -16.173 -7.658 -10.117 1.00 91.31 296 LEU A C 1
ATOM 2354 O O . LEU A 1 296 ? -15.315 -8.524 -9.957 1.00 91.31 296 LEU A O 1
ATOM 2358 N N . PRO A 1 297 ? -17.106 -7.751 -11.090 1.00 94.06 297 PRO A N 1
ATOM 2359 C CA . PRO A 1 297 ? -17.145 -8.887 -12.011 1.00 94.06 297 PRO A CA 1
ATOM 2360 C C . PRO A 1 297 ? -15.854 -9.027 -12.827 1.00 94.06 297 PRO A C 1
ATOM 2362 O O . PRO A 1 297 ? -15.304 -10.117 -12.910 1.00 94.06 297 PRO A O 1
ATOM 2365 N N . VAL A 1 298 ? -15.327 -7.911 -13.348 1.00 92.00 298 VAL A N 1
ATOM 2366 C CA . VAL A 1 298 ? -14.097 -7.891 -14.160 1.00 92.00 298 VAL A CA 1
ATOM 2367 C C . VAL A 1 298 ? -12.880 -8.304 -13.333 1.00 92.00 298 VAL A C 1
ATOM 2369 O O . VAL A 1 298 ? -12.033 -9.060 -13.794 1.00 92.00 298 VAL A O 1
ATOM 2372 N N . VAL A 1 299 ? -12.782 -7.812 -12.097 1.00 91.38 299 VAL A N 1
ATOM 2373 C CA . VAL A 1 299 ? -11.640 -8.088 -11.214 1.00 91.38 299 VAL A CA 1
ATOM 2374 C C . VAL A 1 299 ? -11.675 -9.508 -10.649 1.00 91.38 299 VAL A C 1
ATOM 2376 O O . VAL A 1 299 ? -10.617 -10.099 -10.458 1.00 91.38 299 VAL A O 1
ATOM 2379 N N . ALA A 1 300 ? -12.861 -10.070 -10.398 1.00 89.69 300 ALA A N 1
ATOM 2380 C CA . ALA A 1 300 ? -13.011 -11.416 -9.842 1.00 89.69 300 ALA A CA 1
ATOM 2381 C C . ALA A 1 300 ? -12.463 -12.521 -10.764 1.00 89.69 300 ALA A C 1
ATOM 2383 O O . ALA A 1 300 ? -12.088 -13.588 -10.283 1.00 89.69 300 ALA A O 1
ATOM 2384 N N . GLU A 1 301 ? -12.390 -12.265 -12.071 1.00 90.31 301 GLU A N 1
ATOM 2385 C CA . GLU A 1 301 ? -11.837 -13.192 -13.066 1.00 90.31 301 GLU A CA 1
ATOM 2386 C C . GLU A 1 301 ? -10.301 -13.146 -13.146 1.00 90.31 301 GLU A C 1
ATOM 2388 O O . GLU A 1 301 ? -9.676 -14.037 -13.726 1.00 90.31 301 GLU A O 1
ATOM 2393 N N . ILE A 1 302 ? -9.665 -12.129 -12.553 1.00 90.25 302 ILE A N 1
ATOM 2394 C CA . ILE A 1 302 ? -8.214 -11.943 -12.608 1.00 90.25 302 ILE A CA 1
ATOM 2395 C C . ILE A 1 302 ? -7.556 -12.734 -11.472 1.00 90.25 302 ILE A C 1
ATOM 2397 O O . ILE A 1 302 ? -7.585 -12.337 -10.308 1.00 90.25 302 ILE A O 1
ATOM 2401 N N . ALA A 1 303 ? -6.911 -13.849 -11.814 1.00 87.38 303 ALA A N 1
ATOM 2402 C CA . ALA A 1 303 ? -6.145 -14.643 -10.859 1.00 87.38 303 ALA A CA 1
ATOM 2403 C C . ALA A 1 303 ? -4.821 -13.948 -10.492 1.00 87.38 303 ALA A C 1
ATOM 2405 O O . ALA A 1 303 ? -3.984 -13.690 -11.357 1.00 87.38 303 ALA A O 1
ATOM 2406 N N . ILE A 1 304 ? -4.619 -13.679 -9.200 1.00 85.94 304 ILE A N 1
ATOM 2407 C CA . ILE A 1 304 ? -3.369 -13.135 -8.656 1.00 85.94 304 ILE A CA 1
ATOM 2408 C C . ILE A 1 304 ? -2.660 -14.231 -7.862 1.00 85.94 304 ILE A C 1
ATOM 2410 O O . ILE A 1 304 ? -3.198 -14.727 -6.873 1.00 85.94 304 ILE A O 1
ATOM 2414 N N . ASP A 1 305 ? -1.429 -14.558 -8.249 1.00 84.06 305 ASP A N 1
ATOM 2415 C CA . ASP A 1 305 ? -0.544 -15.388 -7.433 1.00 84.06 305 ASP A CA 1
ATOM 2416 C C . ASP A 1 305 ? 0.307 -14.502 -6.511 1.00 84.06 305 ASP A C 1
ATOM 2418 O O . ASP A 1 305 ? 1.310 -13.906 -6.919 1.00 84.06 305 ASP A O 1
ATOM 2422 N N . SER A 1 306 ? -0.109 -14.407 -5.246 1.00 74.94 306 SER A N 1
ATOM 2423 C CA . SER A 1 306 ? 0.574 -13.603 -4.229 1.00 74.94 306 SER A CA 1
ATOM 2424 C C . SER A 1 306 ? 1.949 -14.145 -3.831 1.00 74.94 306 SER A C 1
ATOM 2426 O O . SER A 1 306 ? 2.719 -13.408 -3.225 1.00 74.94 306 SER A O 1
ATOM 2428 N N . GLY A 1 307 ? 2.268 -15.410 -4.132 1.00 74.94 307 GLY A N 1
ATOM 2429 C CA . GLY A 1 307 ? 3.563 -16.010 -3.795 1.00 74.94 307 GLY A CA 1
ATOM 2430 C C . GLY A 1 307 ? 4.701 -15.564 -4.716 1.00 74.94 307 GLY A C 1
ATOM 2431 O O . GLY A 1 307 ? 5.867 -15.663 -4.342 1.00 74.94 307 GLY A O 1
ATOM 2432 N N . VAL A 1 308 ? 4.362 -15.054 -5.903 1.00 75.19 308 VAL A N 1
ATOM 2433 C CA . VAL A 1 308 ? 5.323 -14.696 -6.959 1.00 75.19 308 VAL A CA 1
ATOM 2434 C C . VAL A 1 308 ? 5.514 -13.175 -7.079 1.00 75.19 308 VAL A C 1
ATOM 2436 O O . VAL A 1 308 ? 6.551 -12.708 -7.552 1.00 75.19 308 VAL A O 1
ATOM 2439 N N . ALA A 1 309 ? 4.547 -12.374 -6.619 1.00 68.88 309 ALA A N 1
ATOM 2440 C CA . ALA A 1 309 ? 4.658 -10.916 -6.595 1.00 68.88 309 ALA A CA 1
ATOM 2441 C C . ALA A 1 309 ? 5.667 -10.458 -5.518 1.00 68.88 309 ALA A C 1
ATOM 2443 O O . ALA A 1 309 ? 5.370 -10.445 -4.324 1.00 68.88 309 ALA A O 1
ATOM 2444 N N . GLY A 1 310 ? 6.881 -10.100 -5.944 1.00 63.62 310 GLY A N 1
ATOM 2445 C CA . GLY A 1 310 ? 7.981 -9.710 -5.057 1.00 63.62 310 GLY A CA 1
ATOM 2446 C C . GLY A 1 310 ? 8.063 -8.207 -4.753 1.00 63.62 310 GLY A C 1
ATOM 2447 O O . GLY A 1 310 ? 7.613 -7.358 -5.522 1.00 63.62 310 GLY A O 1
ATOM 2448 N N . PHE A 1 311 ? 8.709 -7.866 -3.635 1.00 71.88 311 PHE A N 1
ATOM 2449 C CA . PHE A 1 311 ? 9.100 -6.494 -3.298 1.00 71.88 311 PHE A CA 1
ATOM 2450 C C . PHE A 1 311 ? 10.468 -6.170 -3.913 1.00 71.88 311 PHE A C 1
ATOM 2452 O O . PHE A 1 311 ? 11.461 -6.800 -3.557 1.00 71.88 311 PHE A O 1
ATOM 2459 N N . THR A 1 312 ? 10.538 -5.188 -4.821 1.00 68.69 312 THR A N 1
ATOM 2460 C CA . THR A 1 312 ? 11.789 -4.896 -5.549 1.00 68.69 312 THR A CA 1
ATOM 2461 C C . THR A 1 312 ? 12.774 -4.029 -4.763 1.00 68.69 312 THR A C 1
ATOM 2463 O O . THR A 1 312 ? 13.975 -4.118 -4.986 1.00 68.69 312 THR A O 1
ATOM 2466 N N . GLY A 1 313 ? 12.299 -3.186 -3.836 1.00 69.19 313 GLY A N 1
ATOM 2467 C CA . GLY A 1 313 ? 13.151 -2.269 -3.060 1.00 69.19 313 GLY A CA 1
ATOM 2468 C C . GLY A 1 313 ? 13.813 -1.144 -3.873 1.00 69.19 313 GLY A C 1
ATOM 2469 O O . GLY A 1 313 ? 14.600 -0.377 -3.329 1.00 69.19 313 GLY A O 1
ATOM 2470 N N . GLU A 1 314 ? 13.482 -1.018 -5.158 1.00 67.62 314 GLU A N 1
ATOM 2471 C CA . GLU A 1 314 ? 14.121 -0.095 -6.114 1.00 67.62 314 GLU A CA 1
ATOM 2472 C C . GLU A 1 314 ? 13.572 1.341 -6.038 1.00 67.62 314 GLU A C 1
ATOM 2474 O O . GLU A 1 314 ? 14.061 2.241 -6.711 1.00 67.62 314 GLU A O 1
ATOM 2479 N N . ILE A 1 315 ? 12.543 1.586 -5.223 1.00 68.94 315 ILE A N 1
ATOM 2480 C CA . ILE A 1 315 ? 11.902 2.899 -5.080 1.00 68.94 315 ILE A CA 1
ATOM 2481 C C . ILE A 1 315 ? 11.519 3.189 -3.638 1.00 68.94 315 ILE A C 1
ATOM 2483 O O . ILE A 1 315 ? 11.255 2.289 -2.839 1.00 68.94 315 ILE A O 1
ATOM 2487 N N . LEU A 1 316 ? 11.385 4.480 -3.344 1.00 71.75 316 LEU A N 1
ATOM 2488 C CA . LEU A 1 316 ? 10.764 4.934 -2.111 1.00 71.75 316 LEU A CA 1
ATOM 2489 C C . LEU A 1 316 ? 9.278 4.551 -2.120 1.00 71.75 316 LEU A C 1
ATOM 2491 O O . LEU A 1 316 ? 8.512 4.930 -3.015 1.00 71.75 316 LEU A O 1
ATOM 2495 N N . GLN A 1 317 ? 8.870 3.777 -1.115 1.00 68.31 317 GLN A N 1
ATOM 2496 C CA . GLN A 1 317 ? 7.478 3.393 -0.939 1.00 68.31 317 GLN A CA 1
ATOM 2497 C C . GLN A 1 317 ? 6.640 4.638 -0.641 1.00 68.31 317 GLN A C 1
ATOM 2499 O O . GLN A 1 317 ? 6.925 5.397 0.284 1.00 68.31 317 GLN A O 1
ATOM 2504 N N . ARG A 1 318 ? 5.581 4.845 -1.428 1.00 72.69 318 ARG A N 1
ATOM 2505 C CA . ARG A 1 318 ? 4.590 5.887 -1.143 1.00 72.69 318 ARG A CA 1
ATOM 2506 C C . ARG A 1 318 ? 3.535 5.357 -0.181 1.00 72.69 318 ARG A C 1
ATOM 2508 O O . ARG A 1 318 ? 3.187 4.180 -0.225 1.00 72.69 318 ARG A O 1
ATOM 2515 N N . GLN A 1 319 ? 2.962 6.249 0.617 1.00 72.69 319 GLN A N 1
ATOM 2516 C CA . GLN A 1 319 ? 1.910 5.926 1.582 1.00 72.69 319 GLN A CA 1
ATOM 2517 C C . GLN A 1 319 ? 0.495 5.916 0.970 1.00 72.69 319 GLN A C 1
ATOM 2519 O O . GLN A 1 319 ? -0.480 5.938 1.701 1.00 72.69 319 GLN A O 1
ATOM 2524 N N . VAL A 1 320 ? 0.351 5.809 -0.357 1.00 79.62 320 VAL A N 1
ATOM 2525 C CA . VAL A 1 320 ? -0.937 6.021 -1.056 1.00 79.62 320 VAL A CA 1
ATOM 2526 C C . VAL A 1 320 ? -2.070 5.131 -0.541 1.00 79.62 320 VAL A C 1
ATOM 2528 O O . VAL A 1 320 ? -3.153 5.631 -0.273 1.00 79.62 320 VAL A O 1
ATOM 2531 N N . LEU A 1 321 ? -1.844 3.821 -0.372 1.00 79.44 321 LEU A N 1
ATOM 2532 C CA . LEU A 1 321 ? -2.888 2.919 0.146 1.00 79.44 321 LEU A CA 1
ATOM 2533 C C . LEU A 1 321 ? -3.309 3.287 1.570 1.00 79.44 321 LEU A C 1
ATOM 2535 O O . LEU A 1 321 ? -4.475 3.176 1.937 1.00 79.44 321 LEU A O 1
ATOM 2539 N N . PHE A 1 322 ? -2.340 3.722 2.364 1.00 76.38 322 PHE A N 1
ATOM 2540 C CA . PHE A 1 322 ? -2.556 4.153 3.731 1.00 76.38 322 PHE A CA 1
ATOM 2541 C C . PHE A 1 322 ? -3.294 5.496 3.793 1.00 76.38 322 PHE A C 1
ATOM 2543 O O . PHE A 1 322 ? -4.193 5.653 4.614 1.00 76.38 322 PHE A O 1
ATOM 2550 N N . ASP A 1 323 ? -2.977 6.423 2.888 1.00 80.38 323 ASP A N 1
ATOM 2551 C CA . ASP A 1 323 ? -3.671 7.702 2.738 1.00 80.38 323 ASP A CA 1
ATOM 2552 C C . ASP A 1 323 ? -5.122 7.484 2.289 1.00 80.38 323 ASP A C 1
ATOM 2554 O O . ASP A 1 323 ? -6.033 7.979 2.946 1.00 80.38 323 ASP A O 1
ATOM 2558 N N . PHE A 1 324 ? -5.355 6.639 1.275 1.00 82.31 324 PHE A N 1
ATOM 2559 C CA . PHE A 1 324 ? -6.705 6.255 0.842 1.00 82.31 324 PHE A CA 1
ATOM 2560 C C . PHE A 1 324 ? -7.525 5.660 1.984 1.00 82.31 324 PHE A C 1
ATOM 2562 O O . PHE A 1 324 ? -8.683 6.022 2.172 1.00 82.31 324 PHE A O 1
ATOM 2569 N N . PHE A 1 325 ? -6.935 4.765 2.780 1.00 84.19 325 PHE A N 1
ATOM 2570 C CA . PHE A 1 325 ? -7.649 4.184 3.911 1.00 84.19 325 PHE A CA 1
ATOM 2571 C C . PHE A 1 325 ? -7.976 5.239 4.979 1.00 84.19 325 PHE A C 1
ATOM 2573 O O . PHE A 1 325 ? -9.091 5.269 5.492 1.00 84.19 325 PHE A O 1
ATOM 2580 N N . SER A 1 326 ? -7.039 6.144 5.281 1.00 84.12 326 SER A N 1
ATOM 2581 C CA . SER A 1 326 ? -7.280 7.247 6.218 1.00 84.12 326 SER A CA 1
ATOM 2582 C C . SER A 1 326 ? -8.385 8.195 5.740 1.00 84.12 326 SER A C 1
ATOM 2584 O O . SER A 1 326 ? -9.158 8.661 6.574 1.00 84.12 326 SER A O 1
ATOM 2586 N N . GLU A 1 327 ? -8.465 8.484 4.439 1.00 84.19 327 GLU A N 1
ATOM 2587 C CA . GLU A 1 327 ? -9.510 9.330 3.837 1.00 84.19 327 GLU A CA 1
ATOM 2588 C C . GLU A 1 327 ? -10.896 8.675 3.907 1.00 84.19 327 GLU A C 1
ATOM 2590 O O . GLU A 1 327 ? -11.897 9.354 4.129 1.00 84.19 327 GLU A O 1
ATOM 2595 N N . VAL A 1 328 ? -10.959 7.346 3.776 1.00 87.12 328 VAL A N 1
ATOM 2596 C CA . VAL A 1 328 ? -12.207 6.584 3.934 1.00 87.12 328 VAL A CA 1
ATOM 2597 C C . VAL A 1 328 ? -12.686 6.587 5.390 1.00 87.12 328 VAL A C 1
ATOM 2599 O O . VAL A 1 328 ? -13.888 6.665 5.636 1.00 87.12 328 VAL A O 1
ATOM 2602 N N . VAL A 1 329 ? -11.768 6.521 6.362 1.00 89.88 329 VAL A N 1
ATOM 2603 C CA . VAL A 1 329 ? -12.116 6.538 7.794 1.00 89.88 329 VAL A CA 1
ATOM 2604 C C . VAL A 1 329 ? -12.516 7.937 8.257 1.00 89.88 329 VAL A C 1
ATOM 2606 O O . VAL A 1 329 ? -13.510 8.072 8.969 1.00 89.88 329 VAL A O 1
ATOM 2609 N N . PHE A 1 330 ? -11.754 8.970 7.884 1.00 91.25 330 PHE A N 1
ATOM 2610 C CA . PHE A 1 330 ? -11.964 10.341 8.343 1.00 91.25 330 PHE A CA 1
ATOM 2611 C C . PHE A 1 330 ? -12.104 11.324 7.186 1.00 91.25 330 PHE A C 1
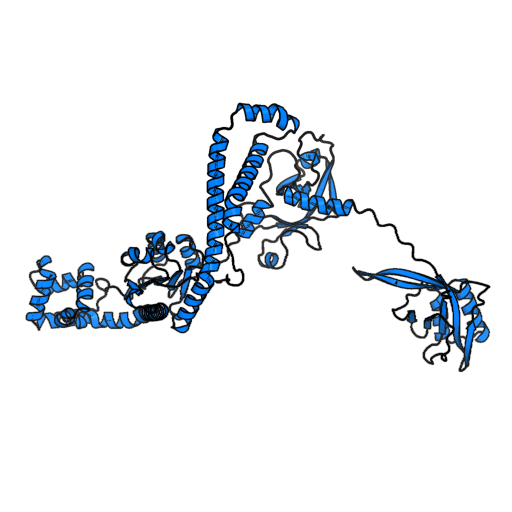ATOM 2613 O O . PHE A 1 330 ? -11.215 11.477 6.353 1.00 91.25 330 PHE A O 1
ATOM 2620 N N . SER A 1 331 ? -13.190 12.083 7.220 1.00 87.81 331 SER A N 1
ATOM 2621 C CA . SER A 1 331 ? -13.462 13.212 6.340 1.00 87.81 331 SER A CA 1
ATOM 2622 C C . SER A 1 331 ? -13.289 14.552 7.070 1.00 87.81 331 SER A C 1
ATOM 2624 O O . SER A 1 331 ? -13.255 14.603 8.308 1.00 87.81 331 SER A O 1
ATOM 2626 N N . PRO A 1 332 ? -13.184 15.670 6.329 1.00 86.25 332 PRO A N 1
ATOM 2627 C CA . PRO A 1 332 ? -13.209 17.004 6.917 1.00 86.25 332 PRO A CA 1
ATOM 2628 C C . PRO A 1 332 ? -14.477 17.240 7.760 1.00 86.25 332 PRO A C 1
ATOM 2630 O O . PRO A 1 332 ? -15.539 16.712 7.427 1.00 86.25 332 PRO A O 1
ATOM 2633 N N . PRO A 1 333 ? -14.402 18.044 8.837 1.00 84.19 333 PRO A N 1
ATOM 2634 C CA . PRO A 1 333 ? -15.554 18.303 9.695 1.00 84.19 333 PRO A CA 1
ATOM 2635 C C . PRO A 1 333 ? -16.667 19.054 8.945 1.00 84.19 333 PRO A C 1
ATOM 2637 O O . PRO A 1 333 ? -16.402 20.019 8.223 1.00 84.19 333 PRO A O 1
ATOM 2640 N N . ALA A 1 334 ? -17.923 18.656 9.166 1.00 72.19 334 ALA A N 1
ATOM 2641 C CA . ALA A 1 334 ? -19.091 19.324 8.593 1.00 72.19 334 ALA A CA 1
ATOM 2642 C C . ALA A 1 334 ? -19.392 20.673 9.281 1.00 72.19 334 ALA A C 1
ATOM 2644 O O . ALA A 1 334 ? -19.106 20.893 10.465 1.00 72.19 334 ALA A O 1
ATOM 2645 N N . SER A 1 335 ? -20.002 21.598 8.533 1.00 64.31 335 SER A N 1
ATOM 2646 C CA . SER A 1 335 ? -20.125 23.007 8.936 1.00 64.31 335 SER A CA 1
ATOM 2647 C C . SER A 1 335 ? -21.264 23.314 9.923 1.00 64.31 335 SER A C 1
ATOM 2649 O O . SER A 1 335 ? -21.204 24.344 10.597 1.00 64.31 335 SER A O 1
ATOM 2651 N N . LYS A 1 336 ? -22.283 22.452 10.088 1.00 71.88 336 LYS A N 1
ATOM 2652 C CA . LYS A 1 336 ? -23.465 22.741 10.934 1.00 71.88 336 LYS A CA 1
ATOM 2653 C C . LYS A 1 336 ? -23.977 21.520 11.711 1.00 71.88 336 LYS A C 1
ATOM 2655 O O . LYS A 1 336 ? -24.055 20.434 11.161 1.00 71.88 336 LYS A O 1
ATOM 2660 N N . GLY A 1 337 ? -24.373 21.754 12.969 1.00 77.00 337 GLY A N 1
ATOM 2661 C CA . GLY A 1 337 ? -24.924 20.733 13.877 1.00 77.00 337 GLY A CA 1
ATOM 2662 C C . GLY A 1 337 ? -23.907 19.699 14.371 1.00 77.00 337 GLY A C 1
ATOM 2663 O O . GLY A 1 337 ? -22.822 19.593 13.815 1.00 77.00 337 GLY A O 1
ATOM 2664 N N . ILE A 1 338 ? -24.237 18.993 15.453 1.00 84.19 338 ILE A N 1
ATOM 2665 C CA . ILE A 1 338 ? -23.452 17.846 15.935 1.00 84.19 338 ILE A CA 1
ATOM 2666 C C . ILE A 1 338 ? -24.095 16.570 15.411 1.00 84.19 338 ILE A C 1
ATOM 2668 O O . ILE A 1 338 ? -25.304 16.404 15.561 1.00 84.19 338 ILE A O 1
ATOM 2672 N N . ARG A 1 339 ? -23.290 15.684 14.830 1.00 83.31 339 ARG A N 1
ATOM 2673 C CA . ARG A 1 339 ? -23.739 14.455 14.170 1.00 83.31 339 ARG A CA 1
ATOM 2674 C C . ARG A 1 339 ? -23.070 13.228 14.746 1.00 83.31 339 ARG A C 1
ATOM 2676 O O . ARG A 1 339 ? -22.009 13.309 15.362 1.00 83.31 339 ARG A O 1
ATOM 2683 N N . PHE A 1 340 ? -23.691 12.083 14.523 1.00 88.00 340 PHE A N 1
ATOM 2684 C CA . PHE A 1 340 ? -23.034 10.805 14.710 1.00 88.00 340 PHE A CA 1
ATOM 2685 C C . PHE A 1 340 ? -21.759 10.741 13.860 1.00 88.00 340 PHE A C 1
ATOM 2687 O O . PHE A 1 340 ? -21.754 11.161 12.709 1.00 88.00 340 PHE A O 1
ATOM 2694 N N . GLY A 1 341 ? -20.660 10.268 14.446 1.00 91.06 341 GLY A N 1
ATOM 2695 C CA . GLY A 1 341 ? -19.359 10.239 13.776 1.00 91.06 341 GLY A CA 1
ATOM 2696 C C . GLY A 1 341 ? -18.537 11.526 13.908 1.00 91.06 341 GLY A C 1
ATOM 2697 O O . GLY A 1 341 ? -17.341 11.499 13.620 1.00 91.06 341 GLY A O 1
ATOM 2698 N N . ASP A 1 342 ? -19.099 12.637 14.402 1.00 92.19 342 ASP A N 1
ATOM 2699 C CA . ASP A 1 342 ? -18.303 13.847 14.639 1.00 92.19 342 ASP A CA 1
ATOM 2700 C C . ASP A 1 342 ? -17.204 13.586 15.673 1.00 92.19 342 ASP A C 1
ATOM 2702 O O . ASP A 1 342 ? -17.457 13.106 16.785 1.00 92.19 342 ASP A O 1
ATOM 2706 N N . VAL A 1 343 ? -15.979 13.977 15.319 1.00 94.50 343 VAL A N 1
ATOM 2707 C CA . VAL A 1 343 ? -14.848 14.029 16.241 1.00 94.50 343 VAL A CA 1
ATOM 2708 C C . VAL A 1 343 ? -14.663 15.469 16.690 1.00 94.50 343 VAL A C 1
ATOM 2710 O O . VAL A 1 343 ? -14.383 16.372 15.891 1.00 94.50 343 VAL A O 1
ATOM 2713 N N . ILE A 1 344 ? -14.788 15.683 17.993 1.00 94.44 344 ILE A N 1
ATOM 2714 C CA . ILE A 1 344 ? -14.668 16.990 18.632 1.00 94.44 344 ILE A CA 1
ATOM 2715 C C . ILE A 1 344 ? -13.515 17.000 19.626 1.00 94.44 344 ILE A C 1
ATOM 2717 O O . ILE A 1 344 ? -13.190 15.987 20.241 1.00 94.44 344 ILE A O 1
ATOM 2721 N N . ILE A 1 345 ? -12.912 18.168 19.802 1.00 95.06 345 ILE A N 1
ATOM 2722 C CA . ILE A 1 345 ? -11.896 18.424 20.813 1.00 95.06 345 ILE A CA 1
ATOM 2723 C C . ILE A 1 345 ? -12.417 19.456 21.809 1.00 95.06 345 ILE A C 1
ATOM 2725 O O . ILE A 1 345 ? -12.988 20.468 21.400 1.00 95.06 345 ILE A O 1
ATOM 2729 N N . SER A 1 346 ? -12.244 19.202 23.103 1.00 94.62 346 SER A N 1
ATOM 2730 C CA . SER A 1 346 ? -12.561 20.172 24.154 1.00 94.62 346 SER A CA 1
ATOM 2731 C C . SER A 1 346 ? -11.443 21.199 24.351 1.00 94.62 346 SER A C 1
ATOM 2733 O O . SER A 1 346 ? -10.307 21.016 23.908 1.00 94.62 346 SER A O 1
ATOM 2735 N N . ASP A 1 347 ? -11.748 22.260 25.091 1.00 91.00 347 ASP A N 1
ATOM 2736 C CA . ASP A 1 347 ? -10.792 23.238 25.627 1.00 91.00 347 ASP A CA 1
ATOM 2737 C C . ASP A 1 347 ? -9.624 22.606 26.413 1.00 91.00 347 ASP A C 1
ATOM 2739 O O . ASP A 1 347 ? -8.508 23.122 26.402 1.00 91.00 347 ASP A O 1
ATOM 2743 N N . LYS A 1 348 ? -9.855 21.447 27.038 1.00 91.62 348 LYS A N 1
ATOM 2744 C CA . LYS A 1 348 ? -8.847 20.640 27.747 1.00 91.62 348 LYS A CA 1
ATOM 2745 C C . LYS A 1 348 ? -8.039 19.713 26.832 1.00 91.62 348 LYS A C 1
ATOM 2747 O O . LYS A 1 348 ? -7.347 18.830 27.335 1.00 91.62 348 LYS A O 1
ATOM 2752 N N . ASN A 1 349 ? -8.135 19.878 25.512 1.00 92.00 349 ASN A N 1
ATOM 2753 C CA . ASN A 1 349 ? -7.436 19.066 24.512 1.00 92.00 349 ASN A CA 1
ATOM 2754 C C . ASN A 1 349 ? -7.794 17.564 24.575 1.00 92.00 349 ASN A C 1
ATOM 2756 O O . ASN A 1 349 ? -6.985 16.712 24.210 1.00 92.00 349 ASN A O 1
ATOM 2760 N N . LYS A 1 350 ? -9.004 17.237 25.054 1.00 95.19 350 LYS A N 1
ATOM 2761 C CA . LYS A 1 350 ? -9.547 15.871 25.042 1.00 95.19 350 LYS A CA 1
ATOM 2762 C C . LYS A 1 350 ? -10.383 15.658 23.794 1.00 95.19 350 LYS A C 1
ATOM 2764 O O . LYS A 1 350 ? -11.160 16.537 23.424 1.00 95.19 350 LYS A O 1
ATOM 2769 N N . TYR A 1 351 ? -10.235 14.493 23.180 1.00 96.44 351 TYR A N 1
ATOM 2770 C CA . TYR A 1 351 ? -10.939 14.137 21.957 1.00 96.44 351 TYR A CA 1
ATOM 2771 C C . TYR A 1 351 ? -12.129 13.253 22.284 1.00 96.44 351 TYR A C 1
ATOM 2773 O O . TYR A 1 351 ? -12.017 12.328 23.086 1.00 96.44 351 TYR A O 1
ATOM 2781 N N . TYR A 1 352 ? -13.250 13.530 21.633 1.00 96.31 352 TYR A N 1
ATOM 2782 C CA . TYR A 1 352 ? -14.482 12.786 21.798 1.00 96.31 352 TYR A CA 1
ATOM 2783 C C . TYR A 1 352 ? -15.069 12.432 20.437 1.00 96.31 352 TYR A C 1
ATOM 2785 O O . TYR A 1 352 ? -15.064 13.264 19.531 1.00 96.31 352 TYR A O 1
ATOM 2793 N N . LEU A 1 353 ? -15.598 11.219 20.317 1.00 96.12 353 LEU A N 1
ATOM 2794 C CA . LEU A 1 353 ? -16.416 10.789 19.185 1.00 96.12 353 LEU A CA 1
ATOM 2795 C C . LEU A 1 353 ? -17.876 10.749 19.607 1.00 96.12 353 LEU A C 1
ATOM 2797 O O . LEU A 1 353 ? -18.214 10.138 20.622 1.00 96.12 353 LEU A O 1
ATOM 2801 N N . VAL A 1 354 ? -18.741 11.362 18.810 1.00 93.62 354 VAL A N 1
ATOM 2802 C CA . VAL A 1 354 ? -20.189 11.330 19.013 1.00 93.62 354 VAL A CA 1
ATOM 2803 C C . VAL A 1 354 ? -20.743 9.996 18.512 1.00 93.62 354 VAL A C 1
ATOM 2805 O O . VAL A 1 354 ? -20.684 9.700 17.320 1.00 93.62 354 VAL A O 1
ATOM 2808 N N . ILE A 1 355 ? -21.299 9.187 19.419 1.00 92.69 355 ILE A N 1
ATOM 2809 C CA . ILE A 1 355 ? -21.763 7.816 19.126 1.00 92.69 355 ILE A CA 1
ATOM 2810 C C . ILE A 1 355 ? -23.278 7.621 19.286 1.00 92.69 355 ILE A C 1
ATOM 2812 O O . ILE A 1 355 ? -23.818 6.561 18.958 1.00 92.69 355 ILE A O 1
ATOM 2816 N N . SER A 1 356 ? -24.005 8.624 19.785 1.00 85.56 356 SER A N 1
ATOM 2817 C CA . SER A 1 356 ? -25.469 8.576 19.800 1.00 85.56 356 SER A CA 1
ATOM 2818 C C . SER A 1 356 ? -26.043 9.007 18.439 1.00 85.56 356 SER A C 1
ATOM 2820 O O . SER A 1 356 ? -25.867 10.170 18.078 1.00 85.56 356 SER A O 1
ATOM 2822 N N . PRO A 1 357 ? -26.821 8.150 17.744 1.00 61.97 357 PRO A N 1
ATOM 2823 C CA . PRO A 1 357 ? -27.440 8.462 16.443 1.00 61.97 357 PRO A CA 1
ATOM 2824 C C . PRO A 1 357 ? -28.575 9.485 16.565 1.00 61.97 357 PRO A C 1
ATOM 2826 O O . PRO A 1 357 ? -29.146 9.961 15.594 1.00 61.97 357 PRO A O 1
ATOM 2829 N N . ALA A 1 358 ? -28.952 9.818 17.800 1.00 53.84 358 ALA A N 1
ATOM 2830 C CA . ALA A 1 358 ? -30.119 10.623 18.077 1.00 53.84 358 ALA A CA 1
ATOM 2831 C C . ALA A 1 358 ? -29.971 12.080 17.604 1.00 53.84 358 ALA A C 1
ATOM 2833 O O . ALA A 1 358 ? -30.961 12.795 17.719 1.00 53.84 358 ALA A O 1
ATOM 2834 N N . CYS A 1 359 ? -28.789 12.497 17.126 1.00 51.62 359 CYS A N 1
ATOM 2835 C CA . CYS A 1 359 ? -28.456 13.862 16.705 1.00 51.62 359 CYS A CA 1
ATOM 2836 C C . CYS A 1 359 ? -28.346 14.064 15.186 1.00 51.62 359 CYS A C 1
ATOM 2838 O O . CYS A 1 359 ? -28.221 15.210 14.767 1.00 51.62 359 CYS A O 1
ATOM 2840 N N . ASP A 1 360 ? -28.456 13.013 14.365 1.00 54.44 360 ASP A N 1
ATOM 2841 C CA . ASP A 1 360 ? -28.421 13.170 12.896 1.00 54.44 360 ASP A CA 1
ATOM 2842 C C . ASP A 1 360 ? -29.670 13.879 12.362 1.00 54.44 360 ASP A C 1
ATOM 2844 O O . ASP A 1 360 ? -29.634 14.552 11.334 1.00 54.44 360 ASP A O 1
ATOM 2848 N N . LEU A 1 361 ? -30.766 13.789 13.118 1.00 51.38 361 LEU A N 1
ATOM 2849 C CA . LEU A 1 361 ? -31.994 14.530 12.886 1.00 51.38 361 LEU A CA 1
ATOM 2850 C C . LEU A 1 361 ? -31.946 15.795 13.751 1.00 51.38 361 LEU A C 1
ATOM 2852 O O . LEU A 1 361 ? -32.108 15.723 14.974 1.00 51.38 361 LEU A O 1
ATOM 2856 N N . VAL A 1 362 ? -31.701 16.957 13.138 1.00 53.59 362 VAL A N 1
ATOM 2857 C CA . VAL A 1 362 ? -31.518 18.293 13.761 1.00 53.59 362 VAL A CA 1
ATOM 2858 C C . VAL A 1 362 ? -32.832 18.839 14.382 1.00 53.59 362 VAL A C 1
ATOM 2860 O O . VAL A 1 362 ? -33.274 19.959 14.149 1.00 53.59 362 VAL A O 1
ATOM 2863 N N . ARG A 1 363 ? -33.493 18.026 15.210 1.00 54.81 363 ARG A N 1
ATOM 2864 C CA . ARG A 1 363 ? -34.617 18.374 16.100 1.00 54.81 363 ARG A CA 1
ATOM 2865 C C . ARG A 1 363 ? -34.342 17.970 17.545 1.00 54.81 363 ARG A C 1
ATOM 2867 O O . ARG A 1 363 ? -35.261 17.790 18.342 1.00 54.81 363 ARG A O 1
ATOM 2874 N N . CYS A 1 364 ? -33.076 17.782 17.896 1.00 64.50 364 CYS A N 1
ATOM 2875 C CA . CYS A 1 364 ? -32.716 17.586 19.287 1.00 64.50 364 CYS A CA 1
ATOM 2876 C C . CYS A 1 364 ? -32.981 18.879 20.040 1.00 64.50 364 CYS A C 1
ATOM 2878 O O . CYS A 1 364 ? -32.477 19.934 19.655 1.00 64.50 364 CYS A O 1
ATOM 2880 N N . SER A 1 365 ? -33.770 18.802 21.114 1.00 73.19 365 SER A N 1
ATOM 2881 C CA . SER A 1 365 ? -33.804 19.897 22.074 1.00 73.19 365 SER A CA 1
ATOM 2882 C C . SER A 1 365 ? -32.367 20.209 22.494 1.00 73.19 365 SER A C 1
ATOM 2884 O O . SER A 1 365 ? -31.536 19.308 22.617 1.00 73.19 365 SER A O 1
ATOM 2886 N N . LEU A 1 366 ? -32.064 21.487 22.717 1.00 78.88 366 LEU A N 1
ATOM 2887 C CA . LEU A 1 366 ? -30.752 21.922 23.210 1.00 78.88 366 LEU A CA 1
ATOM 2888 C C . LEU A 1 366 ? -30.352 21.194 24.511 1.00 78.88 366 LEU A C 1
ATOM 2890 O O . LEU A 1 366 ? -29.171 20.980 24.771 1.00 78.88 366 LEU A O 1
ATOM 2894 N N . GLU A 1 367 ? -31.355 20.744 25.266 1.00 83.44 367 GLU A N 1
ATOM 2895 C CA . GLU A 1 367 ? -31.244 19.972 26.504 1.00 83.44 367 GLU A CA 1
ATOM 2896 C C . GLU A 1 367 ? -31.019 18.465 26.304 1.00 83.44 367 GLU A C 1
ATOM 2898 O O . GLU A 1 367 ? -30.857 17.735 27.283 1.00 83.44 367 GLU A O 1
ATOM 2903 N N . LYS A 1 368 ? -31.045 17.959 25.066 1.00 84.81 368 LYS A N 1
ATOM 2904 C CA . LYS A 1 368 ? -30.878 16.530 24.803 1.00 84.81 368 LYS A CA 1
ATOM 2905 C C . LYS A 1 368 ? -29.448 16.102 25.106 1.00 84.81 368 LYS A C 1
ATOM 2907 O O . LYS A 1 368 ? -28.483 16.733 24.683 1.00 84.81 368 LYS A O 1
ATOM 2912 N N . ASN A 1 369 ? -29.352 14.975 25.792 1.00 88.06 369 ASN A N 1
ATOM 2913 C CA . ASN A 1 369 ? -28.111 14.303 26.118 1.00 88.06 369 ASN A CA 1
ATOM 2914 C C . ASN A 1 369 ? -27.560 13.544 24.902 1.00 88.06 369 ASN A C 1
ATOM 2916 O O . ASN A 1 369 ? -28.248 12.709 24.312 1.00 88.06 369 ASN A O 1
ATOM 2920 N N . VAL A 1 370 ? -26.315 13.843 24.550 1.00 89.69 370 VAL A N 1
ATOM 2921 C CA . VAL A 1 370 ? -25.543 13.259 23.453 1.00 89.69 370 VAL A CA 1
ATOM 2922 C C . VAL A 1 370 ? -24.456 12.384 24.053 1.00 89.69 370 VAL A C 1
ATOM 2924 O O . VAL A 1 370 ? -23.705 12.834 24.921 1.00 89.69 370 VAL A O 1
ATOM 2927 N N . LEU A 1 371 ? -24.385 11.134 23.601 1.00 92.62 371 LEU A N 1
ATOM 2928 C CA . LEU A 1 371 ? -23.397 10.179 24.082 1.00 92.62 371 LEU A CA 1
ATOM 2929 C C . LEU A 1 371 ? -22.116 10.312 23.265 1.00 92.62 371 LEU A C 1
ATOM 2931 O O . LEU A 1 371 ? -22.139 10.167 22.038 1.00 92.62 371 LEU A O 1
ATOM 2935 N N . CYS A 1 372 ? -21.011 10.529 23.962 1.00 94.75 372 CYS A N 1
ATOM 2936 C CA . CYS A 1 372 ? -19.686 10.637 23.386 1.00 94.75 372 CYS A CA 1
ATOM 2937 C C . CYS A 1 372 ? -18.723 9.661 24.066 1.00 94.75 372 CYS A C 1
ATOM 2939 O O . CYS A 1 372 ? -18.832 9.400 25.263 1.00 94.75 372 CYS A O 1
ATOM 2941 N N . VAL A 1 373 ? -17.744 9.160 23.322 1.00 95.88 373 VAL A N 1
ATOM 2942 C CA . VAL A 1 373 ? -16.651 8.336 23.855 1.00 95.88 373 VAL A CA 1
ATOM 2943 C C . VAL A 1 373 ? -15.337 9.102 23.770 1.00 95.88 373 VAL A C 1
ATOM 2945 O O . VAL A 1 373 ? -15.054 9.732 22.752 1.00 95.88 373 VAL A O 1
ATOM 2948 N N . GLU A 1 374 ? -14.547 9.086 24.842 1.00 96.50 374 GLU A N 1
ATOM 2949 C CA . GLU A 1 374 ? -13.236 9.739 24.882 1.00 96.50 374 GLU A CA 1
ATOM 2950 C C . GLU A 1 374 ? -12.183 8.910 24.123 1.00 96.50 374 GLU A C 1
ATOM 2952 O O . GLU A 1 374 ? -12.155 7.679 24.203 1.00 96.50 374 GLU A O 1
ATOM 2957 N N . ALA A 1 375 ? -11.284 9.582 23.402 1.00 96.94 375 ALA A N 1
ATOM 2958 C CA . ALA A 1 375 ? -10.081 8.976 22.839 1.00 96.94 375 ALA A CA 1
ATOM 2959 C C . ALA A 1 375 ? -8.835 9.362 23.634 1.00 96.94 375 ALA A C 1
ATOM 2961 O O . ALA A 1 375 ? -8.591 10.538 23.916 1.00 96.94 375 ALA A O 1
ATOM 2962 N N . SER A 1 376 ? -7.976 8.375 23.877 1.00 95.62 376 SER A N 1
ATOM 2963 C CA . SER A 1 376 ? -6.560 8.631 24.129 1.00 95.62 376 SER A CA 1
ATOM 2964 C C . SER A 1 376 ? -5.875 8.887 22.792 1.00 95.62 376 SER A C 1
ATOM 2966 O O . SER A 1 376 ? -5.975 8.066 21.878 1.00 95.62 376 SER A O 1
ATOM 2968 N N . VAL A 1 377 ? -5.215 10.037 22.667 1.00 94.19 377 VAL A N 1
ATOM 2969 C CA . VAL A 1 377 ? -4.615 10.489 21.411 1.00 94.19 377 VAL A CA 1
ATOM 2970 C C . VAL A 1 377 ? -3.109 10.519 21.538 1.00 94.19 377 VAL A C 1
ATOM 2972 O O . VAL A 1 377 ? -2.571 11.108 22.474 1.00 94.19 377 VAL A O 1
ATOM 2975 N N . TYR A 1 378 ? -2.441 9.906 20.570 1.00 92.44 378 TYR A N 1
ATOM 2976 C CA . TYR A 1 378 ? -0.991 9.833 20.517 1.00 92.44 378 TYR A CA 1
ATOM 2977 C C . TYR A 1 378 ? -0.492 10.365 19.183 1.00 92.44 378 TYR A C 1
ATOM 2979 O O . TYR A 1 378 ? -1.084 10.093 18.137 1.00 92.44 378 TYR A O 1
ATOM 2987 N N . ASP A 1 379 ? 0.612 11.103 19.223 1.00 90.62 379 ASP A N 1
ATOM 2988 C CA . ASP A 1 379 ? 1.320 11.499 18.015 1.00 90.62 379 ASP A CA 1
ATOM 2989 C C . ASP A 1 379 ? 1.997 10.264 17.408 1.00 90.62 379 ASP A C 1
ATOM 2991 O O . ASP A 1 379 ? 2.822 9.621 18.050 1.00 90.62 379 ASP A O 1
ATOM 2995 N N . TYR A 1 380 ? 1.597 9.911 16.192 1.00 88.69 380 TYR A N 1
ATOM 2996 C CA . TYR A 1 380 ? 2.112 8.800 15.395 1.00 88.69 380 TYR A CA 1
ATOM 2997 C C . TYR A 1 380 ? 2.745 9.303 14.098 1.00 88.69 380 TYR A C 1
ATOM 2999 O O . TYR A 1 380 ? 2.804 8.582 13.108 1.00 88.69 380 TYR A O 1
ATOM 3007 N N . SER A 1 381 ? 3.238 10.538 14.095 1.00 85.69 381 SER A N 1
ATOM 3008 C CA . SER A 1 381 ? 3.948 11.134 12.961 1.00 85.69 381 SER A CA 1
ATOM 3009 C C . SER A 1 381 ? 5.244 10.381 12.614 1.00 85.69 381 SER A C 1
ATOM 3011 O O . SER A 1 381 ? 5.644 10.354 11.454 1.00 85.69 381 SER A O 1
ATOM 3013 N N . ASP A 1 382 ? 5.880 9.715 13.591 1.00 83.38 382 ASP A N 1
ATOM 3014 C CA . ASP A 1 382 ? 7.083 8.895 13.378 1.00 83.38 382 ASP A CA 1
ATOM 3015 C C . ASP A 1 382 ? 6.740 7.537 12.715 1.00 83.38 382 ASP A C 1
ATOM 3017 O O . ASP A 1 382 ? 6.070 6.697 13.336 1.00 83.38 382 ASP A O 1
ATOM 3021 N N . PRO A 1 383 ? 7.261 7.246 11.504 1.00 79.44 383 PRO A N 1
ATOM 3022 C CA . PRO A 1 383 ? 7.086 5.954 10.838 1.00 79.44 383 PRO A CA 1
ATOM 3023 C C . PRO A 1 383 ? 7.525 4.748 11.681 1.00 79.44 383 PRO A C 1
ATOM 3025 O O . PRO A 1 383 ? 6.960 3.660 11.551 1.00 79.44 383 PRO A O 1
ATOM 3028 N N . ARG A 1 384 ? 8.506 4.913 12.582 1.00 82.19 384 ARG A N 1
ATOM 3029 C CA . ARG A 1 384 ? 8.955 3.836 13.479 1.00 82.19 384 ARG A CA 1
ATOM 3030 C C . ARG A 1 384 ? 7.850 3.415 14.434 1.00 82.19 384 ARG A C 1
ATOM 3032 O O . ARG A 1 384 ? 7.707 2.221 14.692 1.00 82.19 384 ARG A O 1
ATOM 3039 N N . MET A 1 385 ? 7.066 4.366 14.937 1.00 82.81 385 MET A N 1
ATOM 3040 C CA . MET A 1 385 ? 5.912 4.061 15.783 1.00 82.81 385 MET A CA 1
ATOM 3041 C C . MET A 1 385 ? 4.782 3.444 14.962 1.00 82.81 385 MET A C 1
ATOM 3043 O O . MET A 1 385 ? 4.224 2.431 15.375 1.00 82.81 385 MET A O 1
ATOM 3047 N N . GLN A 1 386 ? 4.525 3.964 13.756 1.00 81.12 386 GLN A N 1
ATOM 3048 C CA . GLN A 1 386 ? 3.517 3.397 12.853 1.00 81.12 386 GLN A CA 1
ATOM 3049 C C . GLN A 1 386 ? 3.786 1.924 12.507 1.00 81.12 386 GLN A C 1
ATOM 3051 O O . GLN A 1 386 ? 2.856 1.129 12.441 1.00 81.12 386 GLN A O 1
ATOM 3056 N N . SER A 1 387 ? 5.056 1.543 12.334 1.00 78.81 387 SER A N 1
ATOM 3057 C CA . SER A 1 387 ? 5.445 0.173 11.964 1.00 78.81 387 SER A CA 1
ATOM 3058 C C . SER A 1 387 ? 5.284 -0.876 13.072 1.00 78.81 387 SER A C 1
ATOM 3060 O O . SER A 1 387 ? 5.279 -2.071 12.783 1.00 78.81 387 SER A O 1
ATOM 3062 N N . LYS A 1 388 ? 5.180 -0.455 14.338 1.00 82.69 388 LYS A N 1
ATOM 3063 C CA . LYS A 1 388 ? 5.129 -1.361 15.500 1.00 82.69 388 LYS A CA 1
ATOM 3064 C C . LYS A 1 388 ? 3.713 -1.682 15.956 1.00 82.69 388 LYS A C 1
ATOM 3066 O O . LYS A 1 388 ? 3.526 -2.555 16.797 1.00 82.69 388 LYS A O 1
ATOM 3071 N N . GLU A 1 389 ? 2.732 -0.953 15.445 1.00 80.44 389 GLU A N 1
ATOM 3072 C CA . GLU A 1 389 ? 1.418 -0.865 16.059 1.00 80.44 389 GLU A CA 1
ATOM 3073 C C . GLU A 1 389 ? 0.320 -1.128 15.039 1.00 80.44 389 GLU A C 1
ATOM 3075 O O . GLU A 1 389 ? 0.398 -0.752 13.871 1.00 80.44 389 GLU A O 1
ATOM 3080 N N . LYS A 1 390 ? -0.761 -1.753 15.502 1.00 84.69 390 LYS A N 1
ATOM 3081 C CA . LYS A 1 390 ? -1.982 -1.867 14.709 1.00 84.69 390 LYS A CA 1
ATOM 3082 C C . LYS A 1 390 ? -2.687 -0.508 14.702 1.00 84.69 390 LYS A C 1
ATOM 3084 O O . LYS A 1 390 ? -3.150 -0.056 15.750 1.00 84.69 390 LYS A O 1
ATOM 3089 N N . LEU A 1 391 ? -2.747 0.126 13.530 1.00 86.00 391 LEU A N 1
ATOM 3090 C CA . LEU A 1 391 ? -3.239 1.503 13.358 1.00 86.00 391 LEU A CA 1
ATOM 3091 C C . LEU A 1 391 ? -4.761 1.606 13.193 1.00 86.00 391 LEU A C 1
ATOM 3093 O O . LEU A 1 391 ? -5.331 2.665 13.448 1.00 86.00 391 LEU A O 1
ATOM 3097 N N . PHE A 1 392 ? -5.414 0.510 12.800 1.00 88.12 392 PHE A N 1
ATOM 3098 C CA . PHE A 1 392 ? -6.854 0.460 12.552 1.00 88.12 392 PHE A CA 1
ATOM 3099 C C . PHE A 1 392 ? -7.494 -0.799 13.153 1.00 88.12 392 PHE A C 1
ATOM 3101 O O . PHE A 1 392 ? -6.909 -1.887 13.111 1.00 88.12 392 PHE A O 1
ATOM 3108 N N . GLY A 1 393 ? -8.708 -0.659 13.686 1.00 87.69 393 GLY A N 1
ATOM 3109 C CA . GLY A 1 393 ? -9.540 -1.746 14.205 1.00 87.69 393 GLY A CA 1
ATOM 3110 C C . GLY A 1 393 ? -9.214 -2.175 15.643 1.00 87.69 393 GLY A C 1
ATOM 3111 O O . GLY A 1 393 ? -8.624 -1.433 16.431 1.00 87.69 393 GLY A O 1
ATOM 3112 N N . LYS A 1 394 ? -9.631 -3.397 16.006 1.00 86.00 394 LYS A N 1
ATOM 3113 C CA . LYS A 1 394 ? -9.563 -3.921 17.387 1.00 86.00 394 LYS A CA 1
ATOM 3114 C C . LYS A 1 394 ? -8.136 -4.161 17.884 1.00 86.00 394 LYS A C 1
ATOM 3116 O O . LYS A 1 394 ? -7.371 -4.883 17.236 1.00 86.00 394 LYS A O 1
ATOM 3121 N N . HIS A 1 395 ? -7.833 -3.622 19.064 1.00 86.44 395 HIS A N 1
ATOM 3122 C CA . HIS A 1 395 ? -6.611 -3.830 19.838 1.00 86.44 395 HIS A CA 1
ATOM 3123 C C . HIS A 1 395 ? -6.953 -4.125 21.315 1.00 86.44 395 HIS A C 1
ATOM 3125 O O . HIS A 1 395 ? -8.054 -3.824 21.772 1.00 86.44 395 HIS A O 1
ATOM 3131 N N . VAL A 1 396 ? -6.012 -4.698 22.079 1.00 79.00 396 VAL A N 1
ATOM 3132 C CA . VAL A 1 396 ? -6.200 -5.042 23.509 1.00 79.00 396 VAL A CA 1
ATOM 3133 C C . VAL A 1 396 ? -6.605 -3.818 24.343 1.00 79.00 396 VAL A C 1
ATOM 3135 O O . VAL A 1 396 ? -7.428 -3.916 25.244 1.00 79.00 396 VAL A O 1
ATOM 3138 N N . SER A 1 397 ? -6.066 -2.651 23.992 1.00 79.44 397 SER A N 1
ATOM 3139 C CA . SER A 1 397 ? -6.317 -1.366 24.655 1.00 79.44 397 SER A CA 1
ATOM 3140 C C . SER A 1 397 ? -7.554 -0.609 24.144 1.00 79.44 397 SER A C 1
ATOM 3142 O O . SER A 1 397 ? -7.735 0.543 24.520 1.00 79.44 397 SER A O 1
ATOM 3144 N N . GLY A 1 398 ? -8.343 -1.186 23.231 1.00 85.12 398 GLY A N 1
ATOM 3145 C CA . GLY A 1 398 ? -9.504 -0.532 22.613 1.00 85.12 398 GLY A CA 1
ATOM 3146 C C . GLY A 1 398 ? -9.458 -0.494 21.084 1.00 85.12 398 GLY A C 1
ATOM 3147 O O . GLY A 1 398 ? -8.562 -1.052 20.447 1.00 85.12 398 GLY A O 1
ATOM 3148 N N . LEU A 1 399 ? -10.452 0.160 20.482 1.00 92.56 399 LEU A N 1
ATOM 3149 C CA . LEU A 1 399 ? -10.514 0.372 19.034 1.00 92.56 399 LEU A CA 1
ATOM 3150 C C . LEU A 1 399 ? -9.592 1.513 18.621 1.00 92.56 399 LEU A C 1
ATOM 3152 O O . LEU A 1 399 ? -9.603 2.579 19.238 1.00 92.56 399 LEU A O 1
ATOM 3156 N N . ARG A 1 400 ? -8.818 1.295 17.560 1.00 93.56 400 ARG A N 1
ATOM 3157 C CA . ARG A 1 400 ? -7.814 2.241 17.080 1.00 93.56 400 ARG A CA 1
ATOM 3158 C C . ARG A 1 400 ? -8.150 2.752 15.694 1.00 93.56 400 ARG A C 1
ATOM 3160 O O . ARG A 1 400 ? -8.545 1.964 14.843 1.00 93.56 400 ARG A O 1
ATOM 3167 N N . HIS A 1 401 ? -7.974 4.049 15.480 1.00 93.81 401 HIS A N 1
ATOM 3168 C CA . HIS A 1 401 ? -8.128 4.679 14.174 1.00 93.81 401 HIS A CA 1
ATOM 3169 C C . HIS A 1 401 ? -7.107 5.804 14.030 1.00 93.81 401 HIS A C 1
ATOM 3171 O O . HIS A 1 401 ? -7.042 6.698 14.875 1.00 93.81 401 HIS A O 1
ATOM 3177 N N . LEU A 1 402 ? -6.304 5.764 12.970 1.00 90.12 402 LEU A N 1
ATOM 3178 C CA . LEU A 1 402 ? -5.354 6.828 12.678 1.00 90.12 402 LEU A CA 1
ATOM 3179 C C . LEU A 1 402 ? -6.028 7.952 11.889 1.00 90.12 402 LEU A C 1
ATOM 3181 O O . LEU A 1 402 ? -6.627 7.714 10.843 1.00 90.12 402 LEU A O 1
ATOM 3185 N N . PHE A 1 403 ? -5.883 9.174 12.381 1.00 90.00 403 PHE A N 1
ATOM 3186 C CA . PHE A 1 403 ? -6.353 10.396 11.756 1.00 90.00 403 PHE A CA 1
ATOM 3187 C C . PHE A 1 403 ? -5.184 11.188 11.162 1.00 90.00 403 PHE A C 1
ATOM 3189 O O . PHE A 1 403 ? -4.236 11.545 11.868 1.00 90.00 403 PHE A O 1
ATOM 3196 N N . LYS A 1 404 ? -5.282 11.514 9.870 1.00 86.44 404 LYS A N 1
ATOM 3197 C CA . LYS A 1 404 ? -4.389 12.453 9.185 1.00 86.44 404 LYS A CA 1
ATOM 3198 C C . LYS A 1 404 ? -5.150 13.738 8.827 1.00 86.44 404 LYS A C 1
ATOM 3200 O O . LYS A 1 404 ? -5.998 13.708 7.936 1.00 86.44 404 LYS A O 1
ATOM 3205 N N . PRO A 1 405 ? -4.881 14.877 9.486 1.00 75.19 405 PRO A N 1
ATOM 3206 C CA . PRO A 1 405 ? -5.479 16.148 9.104 1.00 75.19 405 PRO A CA 1
ATOM 3207 C C . PRO A 1 405 ? -5.014 16.565 7.697 1.00 75.19 405 PRO A C 1
ATOM 3209 O O . PRO A 1 405 ? -3.823 16.556 7.389 1.00 75.19 405 PRO A O 1
ATOM 3212 N N . GLY A 1 406 ? -5.964 16.939 6.838 1.00 66.69 406 GLY A N 1
ATOM 3213 C CA . GLY A 1 406 ? -5.736 17.174 5.409 1.00 66.69 406 GLY A CA 1
ATOM 3214 C C . GLY A 1 406 ? -4.629 18.185 5.034 1.00 66.69 406 GLY A C 1
ATOM 3215 O O . GLY A 1 406 ? -4.531 19.291 5.568 1.00 66.69 406 GLY A O 1
ATOM 3216 N N . SER A 1 407 ? -3.815 17.759 4.062 1.00 54.72 407 SER A N 1
ATOM 3217 C CA . SER A 1 407 ? -3.122 18.464 2.960 1.00 54.72 407 SER A CA 1
ATOM 3218 C C . SER A 1 407 ? -2.263 19.730 3.155 1.00 54.72 407 SER A C 1
ATOM 3220 O O . SER A 1 407 ? -1.836 20.293 2.145 1.00 54.72 407 SER A O 1
ATOM 3222 N N . LYS A 1 408 ? -1.918 20.191 4.366 1.00 54.31 408 LYS A N 1
ATOM 3223 C CA . LYS A 1 408 ? -0.890 21.264 4.509 1.00 54.31 408 LYS A CA 1
ATOM 3224 C C . LYS A 1 408 ? 0.341 20.905 5.331 1.00 54.31 408 LYS A C 1
ATOM 3226 O O . LYS A 1 408 ? 1.359 21.580 5.207 1.00 54.31 408 LYS A O 1
ATOM 3231 N N . LYS A 1 409 ? 0.280 19.844 6.134 1.00 55.66 409 LYS A N 1
ATOM 3232 C CA . LYS A 1 409 ? 1.441 19.286 6.837 1.00 55.66 409 LYS A CA 1
ATOM 3233 C C . LYS A 1 409 ? 1.385 17.763 6.726 1.00 55.66 409 LYS A C 1
ATOM 3235 O O . LYS A 1 409 ? 0.691 17.151 7.532 1.00 55.66 409 LYS A O 1
ATOM 3240 N N . PRO A 1 410 ? 2.074 17.159 5.742 1.00 56.38 410 PRO A N 1
ATOM 3241 C CA . PRO A 1 410 ? 2.029 15.714 5.489 1.00 56.38 410 PRO A CA 1
ATOM 3242 C C . PRO A 1 410 ? 2.574 14.859 6.646 1.00 56.38 410 PRO A C 1
ATOM 3244 O O . PRO A 1 410 ? 2.490 13.638 6.595 1.00 56.38 410 PRO A O 1
ATOM 3247 N N . GLU A 1 411 ? 3.118 15.490 7.686 1.00 65.06 411 GLU A N 1
ATOM 3248 C CA . GLU A 1 411 ? 3.809 14.809 8.773 1.00 65.06 411 GLU A CA 1
ATOM 3249 C C . GLU A 1 411 ? 2.935 14.553 9.997 1.00 65.06 411 GLU A C 1
ATOM 3251 O O . GLU A 1 411 ? 3.273 13.661 10.753 1.00 65.06 411 GLU A O 1
ATOM 3256 N N . CYS A 1 412 ? 1.822 15.264 10.213 1.00 80.19 412 CYS A N 1
ATOM 3257 C CA . CYS A 1 412 ? 1.045 15.067 11.440 1.00 80.19 412 CYS A CA 1
ATOM 3258 C C . CYS A 1 412 ? 0.094 13.873 11.293 1.00 80.19 412 CYS A C 1
ATOM 3260 O O . CYS A 1 412 ? -0.833 13.922 10.487 1.00 80.19 412 CYS A O 1
ATOM 3262 N N . ALA A 1 413 ? 0.297 12.819 12.081 1.00 87.69 413 ALA A N 1
ATOM 3263 C CA . ALA A 1 413 ? -0.621 11.685 12.168 1.00 87.69 413 ALA A CA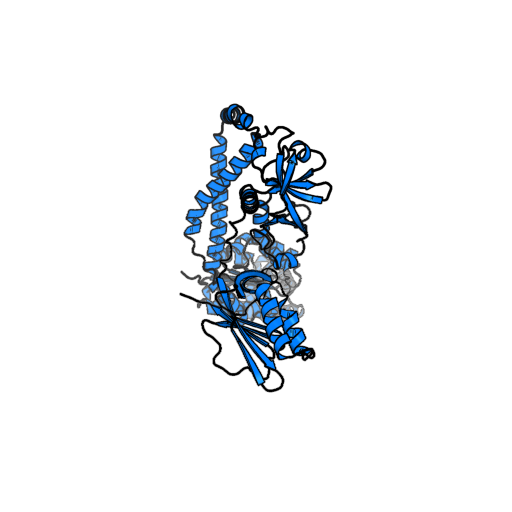 1
ATOM 3264 C C . ALA A 1 413 ? -0.982 11.428 13.633 1.00 87.69 413 ALA A C 1
ATOM 3266 O O . ALA A 1 413 ? -0.101 11.275 14.472 1.00 87.69 413 ALA A O 1
ATOM 3267 N N . LEU A 1 414 ? -2.275 11.383 13.951 1.00 91.38 414 LEU A N 1
ATOM 3268 C CA . LEU A 1 414 ? -2.772 11.194 15.314 1.00 91.38 414 LEU A CA 1
ATOM 3269 C C . LEU A 1 414 ? -3.464 9.840 15.428 1.00 91.38 414 LEU A C 1
ATOM 3271 O O . LEU A 1 414 ? -4.413 9.568 14.700 1.00 91.38 414 LEU A O 1
ATOM 3275 N N . LEU A 1 415 ? -3.018 8.988 16.349 1.00 93.19 415 LEU A N 1
ATOM 3276 C CA . LEU A 1 415 ? -3.688 7.722 16.631 1.00 93.19 415 LEU A CA 1
ATOM 3277 C C . LEU A 1 415 ? -4.729 7.927 17.725 1.00 93.19 415 LEU A C 1
ATOM 3279 O O . LEU A 1 415 ? -4.378 8.243 18.863 1.00 93.19 415 LEU A O 1
ATOM 3283 N N . PHE A 1 416 ? -5.997 7.712 17.388 1.00 95.06 416 PHE A N 1
ATOM 3284 C CA . PHE A 1 416 ? -7.088 7.692 18.353 1.00 95.06 416 PHE A CA 1
ATOM 3285 C C . PHE A 1 416 ? -7.286 6.275 18.878 1.00 95.06 416 PHE A C 1
ATOM 3287 O O . PHE A 1 416 ? -7.487 5.343 18.099 1.00 95.06 416 PHE A O 1
ATOM 3294 N N . ILE A 1 417 ? -7.243 6.121 20.201 1.00 95.69 417 ILE A N 1
ATOM 3295 C CA . ILE A 1 417 ? -7.602 4.890 20.908 1.00 95.69 417 ILE A CA 1
ATOM 3296 C C . ILE A 1 417 ? -8.872 5.166 21.710 1.00 95.69 417 ILE A C 1
ATOM 3298 O O . ILE A 1 417 ? -8.821 5.819 22.756 1.00 95.69 417 ILE A O 1
ATOM 3302 N N . TRP A 1 418 ? -10.008 4.682 21.213 1.00 95.94 418 TRP A N 1
ATOM 3303 C CA . TRP A 1 418 ? -11.318 4.901 21.826 1.00 95.94 418 TRP A CA 1
ATOM 3304 C C . TRP A 1 418 ? -11.453 4.085 23.113 1.00 95.94 418 TRP A C 1
ATOM 3306 O O . TRP A 1 418 ? -11.331 2.856 23.097 1.00 95.94 418 TRP A O 1
ATOM 3316 N N . GLN A 1 419 ? -11.693 4.778 24.225 1.00 94.25 419 GLN A N 1
ATOM 3317 C CA . GLN A 1 419 ? -11.758 4.191 25.560 1.00 94.25 419 GLN A CA 1
ATOM 3318 C C . GLN A 1 419 ? -13.181 3.700 25.839 1.00 94.25 419 GLN A C 1
ATOM 3320 O O . GLN A 1 419 ? -14.075 4.492 26.125 1.00 94.25 419 GLN A O 1
ATOM 3325 N N . LYS A 1 420 ? -13.403 2.385 25.739 1.00 90.19 420 LYS A N 1
ATOM 3326 C CA . LYS A 1 420 ? -14.740 1.768 25.845 1.00 90.19 420 LYS A CA 1
ATOM 3327 C C . LYS A 1 420 ? -15.464 2.017 27.178 1.00 90.19 420 LYS A C 1
ATOM 3329 O O . LYS A 1 420 ? -16.685 1.934 27.229 1.00 90.19 420 LYS A O 1
ATOM 3334 N N . ASP A 1 421 ? -14.713 2.313 28.233 1.00 88.88 421 ASP A N 1
ATOM 3335 C CA . ASP A 1 421 ? -15.172 2.614 29.589 1.00 88.88 421 ASP A CA 1
ATOM 3336 C C . ASP A 1 421 ? -15.237 4.124 29.892 1.00 88.88 421 ASP A C 1
ATOM 3338 O O . ASP A 1 421 ? -15.874 4.523 30.867 1.00 88.88 421 ASP A O 1
ATOM 3342 N N . SER A 1 422 ? -14.650 4.981 29.046 1.00 92.94 422 SER A N 1
ATOM 3343 C CA . SER A 1 422 ? -14.720 6.442 29.185 1.00 92.94 422 SER A CA 1
ATOM 3344 C C . SER A 1 422 ? -15.804 7.025 28.284 1.00 92.94 422 SER A C 1
ATOM 3346 O O . SER A 1 422 ? -15.553 7.627 27.233 1.00 92.94 422 SER A O 1
ATOM 3348 N N . VAL A 1 423 ? -17.046 6.829 28.715 1.00 92.62 423 VAL A N 1
ATOM 3349 C CA . VAL A 1 423 ? -18.229 7.357 28.039 1.00 92.62 423 VAL A CA 1
ATOM 3350 C C . VAL A 1 423 ? -18.743 8.571 28.797 1.00 92.62 423 VAL A C 1
ATOM 3352 O O . VAL A 1 423 ? -18.964 8.523 30.006 1.00 92.62 423 VAL A O 1
ATOM 3355 N N . GLN A 1 424 ? -18.948 9.672 28.082 1.00 93.31 424 GLN A N 1
ATOM 3356 C CA . GLN A 1 424 ? -19.452 10.921 28.636 1.00 93.31 424 GLN A CA 1
ATOM 3357 C C . GLN A 1 424 ? -20.732 11.331 27.923 1.00 93.31 424 GLN A C 1
ATOM 3359 O O . GLN A 1 424 ? -20.928 11.079 26.737 1.00 93.31 424 GLN A O 1
ATOM 3364 N N . THR A 1 425 ? -21.622 11.967 28.673 1.00 92.56 425 THR A N 1
ATOM 3365 C CA . THR A 1 425 ? -22.860 12.520 28.137 1.00 92.56 425 THR A CA 1
ATOM 3366 C C . THR A 1 425 ? -22.789 14.033 28.229 1.00 92.56 425 THR A C 1
ATOM 3368 O O . THR A 1 425 ? -22.553 14.570 29.309 1.00 92.56 425 THR A O 1
ATOM 3371 N N . PHE A 1 426 ? -23.004 14.712 27.109 1.00 91.75 426 PHE A N 1
ATOM 3372 C CA . PHE A 1 426 ? -23.015 16.172 27.032 1.00 91.75 426 PHE A CA 1
ATOM 3373 C C . PHE A 1 426 ? -24.373 16.656 26.547 1.00 91.75 426 PHE A C 1
ATOM 3375 O O . PHE A 1 426 ? -25.035 15.957 25.779 1.00 91.75 426 PHE A O 1
ATOM 3382 N N . LYS A 1 427 ? -24.791 17.862 26.937 1.00 90.12 427 LYS A N 1
ATOM 3383 C CA . LYS A 1 427 ? -25.963 18.461 26.299 1.00 90.12 427 LYS A CA 1
ATOM 3384 C C . LYS A 1 427 ? -25.604 18.888 24.883 1.00 90.12 427 LYS A C 1
ATOM 3386 O O . LYS A 1 427 ? -24.502 19.373 24.626 1.00 90.12 427 LYS A O 1
ATOM 3391 N N . TYR A 1 428 ? -26.557 18.767 23.966 1.00 87.38 428 TYR A N 1
ATOM 3392 C CA . TYR A 1 428 ? -26.381 19.203 22.582 1.00 87.38 428 TYR A CA 1
ATOM 3393 C C . TYR A 1 428 ? -25.960 20.683 22.487 1.00 87.38 428 TYR A C 1
ATOM 3395 O O . TYR A 1 428 ? -25.103 21.031 21.673 1.00 87.38 428 TYR A O 1
ATOM 3403 N N . ALA A 1 429 ? -26.505 21.543 23.359 1.00 87.12 429 ALA A N 1
ATOM 3404 C CA . ALA A 1 429 ? -26.116 22.952 23.464 1.00 87.12 429 ALA A CA 1
ATOM 3405 C C . ALA A 1 429 ? -24.623 23.149 23.759 1.00 87.12 429 ALA A C 1
ATOM 3407 O O . ALA A 1 429 ? -23.992 24.013 23.151 1.00 87.12 429 ALA A O 1
ATOM 3408 N N . ASP A 1 430 ? -24.059 22.333 24.653 1.00 89.25 430 ASP A N 1
ATOM 3409 C CA . ASP A 1 430 ? -22.659 22.436 25.062 1.00 89.25 430 ASP A CA 1
ATOM 3410 C C . ASP A 1 430 ? -21.742 22.071 23.896 1.00 89.25 430 ASP A C 1
ATOM 3412 O O . ASP A 1 430 ? -20.790 22.791 23.606 1.00 89.25 430 ASP A O 1
ATOM 3416 N N . LEU A 1 431 ? -22.077 20.997 23.173 1.00 87.94 431 LEU A N 1
ATOM 3417 C CA . LEU A 1 431 ? -21.316 20.528 22.013 1.00 87.94 431 LEU A CA 1
ATOM 3418 C C . LEU A 1 431 ? -21.363 21.507 20.830 1.00 87.94 431 LEU A C 1
ATOM 3420 O O . LEU A 1 431 ? -20.410 21.594 20.058 1.00 87.94 431 LEU A O 1
ATOM 3424 N N . CYS A 1 432 ? -22.459 22.257 20.689 1.00 84.06 432 CYS A N 1
ATOM 3425 C CA . CYS A 1 432 ? -22.584 23.339 19.707 1.00 84.06 432 CYS A CA 1
ATOM 3426 C C . CYS A 1 432 ? -21.957 24.665 20.174 1.00 84.06 432 CYS A C 1
ATOM 3428 O O . CYS A 1 432 ? -21.897 25.620 19.395 1.00 84.06 432 CYS A O 1
ATOM 3430 N N . GLY A 1 433 ? -21.538 24.749 21.438 1.00 81.75 433 GLY A N 1
ATOM 3431 C CA . GLY A 1 433 ? -20.943 25.932 22.043 1.00 81.75 433 GLY A CA 1
ATOM 3432 C C . GLY A 1 433 ? -19.488 26.172 21.627 1.00 81.75 433 GLY A C 1
ATOM 3433 O O . GLY A 1 433 ? -18.922 25.489 20.781 1.00 81.75 433 GLY A O 1
ATOM 3434 N N . ARG A 1 434 ? -18.849 27.170 22.252 1.00 79.44 434 ARG A N 1
ATOM 3435 C CA . ARG A 1 434 ? -17.435 27.526 21.994 1.00 79.44 434 ARG A CA 1
ATOM 3436 C C . ARG A 1 434 ? -16.424 26.609 22.693 1.00 79.44 434 ARG A C 1
ATOM 3438 O O . ARG A 1 434 ? -15.231 26.723 22.437 1.00 79.44 434 ARG A O 1
ATOM 3445 N N . THR A 1 435 ? -16.890 25.758 23.601 1.00 88.25 435 THR A N 1
ATOM 3446 C CA . THR A 1 435 ? -16.070 24.846 24.414 1.00 88.25 435 THR A CA 1
ATOM 3447 C C . THR A 1 435 ? -15.529 23.668 23.616 1.00 88.25 435 THR A C 1
ATOM 3449 O O . THR A 1 435 ? -14.484 23.127 23.971 1.00 88.25 435 THR A O 1
ATOM 3452 N N . PHE A 1 436 ? -16.214 23.287 22.536 1.00 91.25 436 PHE A N 1
ATOM 3453 C CA . PHE A 1 436 ? -15.812 22.192 21.668 1.00 91.25 436 PHE A CA 1
ATOM 3454 C C . PHE A 1 436 ? -15.533 22.694 20.256 1.00 91.25 436 PHE A C 1
ATOM 3456 O O . PHE A 1 436 ? -16.218 23.566 19.725 1.00 91.25 436 PHE A O 1
ATOM 3463 N N . ARG A 1 437 ? -14.518 22.109 19.624 1.00 92.19 437 ARG A N 1
ATOM 3464 C CA . ARG A 1 437 ? -14.172 22.361 18.226 1.00 92.19 437 ARG A CA 1
ATOM 3465 C C . ARG A 1 437 ? -14.210 21.052 17.454 1.00 92.19 437 ARG A C 1
ATOM 3467 O O . ARG A 1 437 ? -13.611 20.071 17.876 1.00 92.19 437 ARG A O 1
ATOM 3474 N N . ARG A 1 438 ? -14.871 21.033 16.299 1.00 90.62 438 ARG A N 1
ATOM 3475 C CA . ARG A 1 438 ? -14.844 19.870 15.400 1.00 90.62 438 ARG A CA 1
ATOM 3476 C C . ARG A 1 438 ? -13.481 19.772 14.730 1.00 90.62 438 ARG A C 1
ATOM 3478 O O . ARG A 1 438 ? -12.946 20.779 14.261 1.00 90.62 438 ARG A O 1
ATOM 3485 N N . VAL A 1 439 ? -12.920 18.571 14.708 1.00 92.12 439 VAL A N 1
ATOM 3486 C CA . VAL A 1 439 ? -11.604 18.304 14.111 1.00 92.12 439 VAL A CA 1
ATOM 3487 C C . VAL A 1 439 ? -11.693 17.388 12.900 1.00 92.12 439 VAL A C 1
ATOM 3489 O O . VAL A 1 439 ? -10.912 17.562 11.969 1.00 92.12 439 VAL A O 1
ATOM 3492 N N . ALA A 1 440 ? -12.650 16.462 12.889 1.00 92.88 440 ALA A N 1
ATOM 3493 C CA . ALA A 1 440 ? -12.860 15.507 11.811 1.00 92.88 440 ALA A CA 1
ATOM 3494 C C . ALA A 1 440 ? -14.288 14.955 11.858 1.00 92.88 440 ALA A C 1
ATOM 3496 O O . ALA A 1 440 ? -14.993 15.126 12.854 1.00 92.88 440 ALA A O 1
ATOM 3497 N N . PHE A 1 441 ? -14.675 14.257 10.799 1.00 91.19 441 PHE A N 1
ATOM 3498 C CA . PHE A 1 441 ? -15.873 13.434 10.738 1.00 91.19 441 PHE A CA 1
ATOM 3499 C C . PHE A 1 441 ? -15.452 11.989 10.462 1.00 91.19 441 PHE A C 1
ATOM 3501 O O . PHE A 1 441 ? -14.833 11.719 9.436 1.00 91.19 441 PHE A O 1
ATOM 3508 N N . MET A 1 442 ? -15.719 11.070 11.387 1.00 92.94 442 MET A N 1
ATOM 3509 C CA . MET A 1 442 ? -15.494 9.639 11.186 1.00 92.94 442 MET A CA 1
ATOM 3510 C C . MET A 1 442 ? -16.646 9.064 10.361 1.00 92.94 442 MET A C 1
ATOM 3512 O O . MET A 1 442 ? -17.807 9.263 10.711 1.00 92.94 442 MET A O 1
ATOM 3516 N N . ASN A 1 443 ? -16.328 8.332 9.293 1.00 90.25 443 ASN A N 1
ATOM 3517 C CA . ASN A 1 443 ? -17.327 7.659 8.470 1.00 90.25 443 ASN A CA 1
ATOM 3518 C C . ASN A 1 443 ? -18.202 6.729 9.331 1.00 90.25 443 ASN A C 1
ATOM 3520 O O . ASN A 1 443 ? -17.714 6.048 10.240 1.00 90.25 443 ASN A O 1
ATOM 3524 N N . GLU A 1 444 ? -19.502 6.718 9.033 1.00 85.88 444 GLU A N 1
ATOM 3525 C CA . GLU A 1 444 ? -20.543 6.063 9.826 1.00 85.88 444 GLU A CA 1
ATOM 3526 C C . GLU A 1 444 ? -20.239 4.594 10.121 1.00 85.88 444 GLU A C 1
ATOM 3528 O O . GLU A 1 444 ? -20.488 4.144 11.236 1.00 85.88 444 GLU A O 1
ATOM 3533 N N . ILE A 1 445 ? -19.646 3.854 9.177 1.00 88.75 445 ILE A N 1
ATOM 3534 C CA . ILE A 1 445 ? -19.309 2.435 9.366 1.00 88.75 445 ILE A CA 1
ATOM 3535 C C . ILE A 1 445 ? -18.337 2.259 10.544 1.00 88.75 445 ILE A C 1
ATOM 3537 O O . ILE A 1 445 ? -18.554 1.411 11.411 1.00 88.75 445 ILE A O 1
ATOM 3541 N N . PHE A 1 446 ? -17.298 3.092 10.622 1.00 92.56 446 PHE A N 1
ATOM 3542 C CA . PHE A 1 446 ? -16.309 3.031 11.704 1.00 92.56 446 PHE A CA 1
ATOM 3543 C C . PHE A 1 446 ? -16.848 3.634 13.002 1.00 92.56 446 PHE A C 1
ATOM 3545 O O . PHE A 1 446 ? -16.583 3.117 14.087 1.00 92.56 446 PHE A O 1
ATOM 3552 N N . ALA A 1 447 ? -17.666 4.687 12.914 1.00 92.62 447 ALA A N 1
ATOM 3553 C CA . ALA A 1 447 ? -18.348 5.230 14.085 1.00 92.62 447 ALA A CA 1
ATOM 3554 C C . ALA A 1 447 ? -19.303 4.192 14.707 1.00 92.62 447 ALA A C 1
ATOM 3556 O O . ALA A 1 447 ? -19.393 4.082 15.933 1.00 92.62 447 ALA A O 1
ATOM 3557 N N . HIS A 1 448 ? -19.972 3.382 13.877 1.00 91.38 448 HIS A N 1
ATOM 3558 C CA . HIS A 1 448 ? -20.793 2.254 14.311 1.00 91.38 448 HIS A CA 1
ATOM 3559 C C . HIS A 1 448 ? -19.958 1.160 14.966 1.00 91.38 448 HIS A C 1
ATOM 3561 O O . HIS A 1 448 ? -20.351 0.691 16.032 1.00 91.38 448 HIS A O 1
ATOM 3567 N N . GLU A 1 449 ? -18.793 0.818 14.412 1.00 92.69 449 GLU A N 1
ATOM 3568 C CA . GLU A 1 449 ? -17.865 -0.125 15.049 1.00 92.69 449 GLU A CA 1
ATOM 3569 C C . GLU A 1 449 ? -17.494 0.335 16.472 1.00 92.69 449 GLU A C 1
ATOM 3571 O O . GLU A 1 449 ? -17.562 -0.449 17.423 1.00 92.69 449 GLU A O 1
ATOM 3576 N N . VAL A 1 450 ? -17.168 1.623 16.647 1.00 93.81 450 VAL A N 1
ATOM 3577 C CA . VAL A 1 450 ? -16.861 2.192 17.971 1.00 93.81 450 VAL A CA 1
ATOM 3578 C C . VAL A 1 450 ? -18.073 2.157 18.894 1.00 93.81 450 VAL A C 1
ATOM 3580 O O . VAL A 1 450 ? -17.963 1.729 20.045 1.00 93.81 450 VAL A O 1
ATOM 3583 N N . LYS A 1 451 ? -19.241 2.567 18.396 1.00 92.75 451 LYS A N 1
ATOM 3584 C CA . LYS A 1 451 ? -20.498 2.537 19.147 1.00 92.75 451 LYS A CA 1
ATOM 3585 C C . LYS A 1 451 ? -20.833 1.125 19.628 1.00 92.75 451 LYS A C 1
ATOM 3587 O O . LYS A 1 451 ? -21.191 0.964 20.790 1.00 92.75 451 LYS A O 1
ATOM 3592 N N . GLU A 1 452 ? -20.735 0.116 18.769 1.00 90.81 452 GLU A N 1
ATOM 3593 C CA . GLU A 1 452 ? -21.022 -1.276 19.125 1.00 90.81 452 GLU A CA 1
ATOM 3594 C C . GLU A 1 452 ? -20.099 -1.779 20.232 1.00 90.81 452 GLU A C 1
ATOM 3596 O O . GLU A 1 452 ? -20.570 -2.375 21.200 1.00 90.81 452 GLU A O 1
ATOM 3601 N N . GLU A 1 453 ? -18.799 -1.504 20.133 1.00 90.12 453 GLU A N 1
ATOM 3602 C CA . GLU A 1 453 ? -17.830 -1.934 21.142 1.00 90.12 453 GLU A CA 1
ATOM 3603 C C . GLU A 1 453 ? -18.081 -1.261 22.501 1.00 90.12 453 GLU A C 1
ATOM 3605 O O . GLU A 1 453 ? -18.061 -1.931 23.534 1.00 90.12 453 GLU A O 1
ATOM 3610 N N . VAL A 1 454 ? -18.385 0.041 22.501 1.00 90.69 454 VAL A N 1
ATOM 3611 C CA . VAL A 1 454 ? -18.730 0.803 23.711 1.00 90.69 454 VAL A CA 1
ATOM 3612 C C . VAL A 1 454 ? -20.033 0.295 24.332 1.00 90.69 454 VAL A C 1
ATOM 3614 O O . VAL A 1 454 ? -20.094 0.024 25.531 1.00 90.69 454 VAL A O 1
ATOM 3617 N N . LEU A 1 455 ? -21.088 0.133 23.528 1.00 89.00 455 LEU A N 1
ATOM 3618 C CA . LEU A 1 455 ? -22.389 -0.328 24.014 1.00 89.00 455 LEU A CA 1
ATOM 3619 C C . L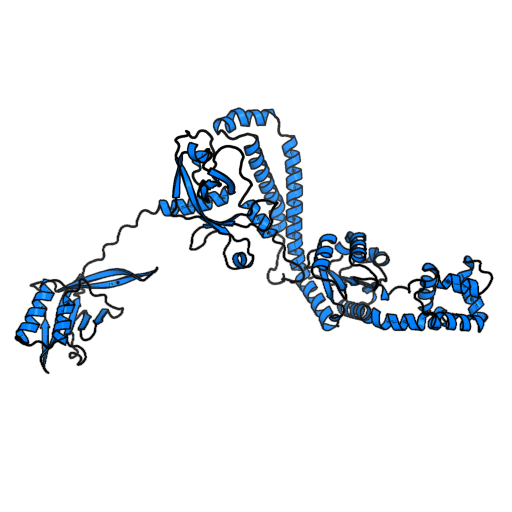EU A 1 455 ? -22.345 -1.777 24.499 1.00 89.00 455 LEU A C 1
ATOM 3621 O O . LEU A 1 455 ? -23.083 -2.122 25.417 1.00 89.00 455 LEU A O 1
ATOM 3625 N N . ARG A 1 456 ? -21.471 -2.617 23.934 1.00 86.38 456 ARG A N 1
ATOM 3626 C CA . ARG A 1 456 ? -21.237 -3.976 24.430 1.00 86.38 456 ARG A CA 1
ATOM 3627 C C . ARG A 1 456 ? -20.656 -3.973 25.841 1.00 86.38 456 ARG A C 1
ATOM 3629 O O . ARG A 1 456 ? -21.048 -4.809 26.650 1.00 86.38 456 ARG A O 1
ATOM 3636 N N . GLU A 1 457 ? -19.744 -3.049 26.141 1.00 85.31 457 GLU A N 1
ATOM 3637 C CA . GLU A 1 457 ? -19.178 -2.915 27.486 1.00 85.31 457 GLU A CA 1
ATOM 3638 C C . GLU A 1 457 ? -20.202 -2.315 28.461 1.00 85.31 457 GLU A C 1
ATOM 3640 O O . GLU A 1 457 ? -20.420 -2.874 29.532 1.00 85.31 457 GLU A O 1
ATOM 3645 N N . LEU A 1 458 ? -20.907 -1.248 28.066 1.00 83.75 458 LEU A N 1
ATOM 3646 C CA . LEU A 1 458 ? -21.964 -0.636 28.885 1.00 83.75 458 LEU A CA 1
ATOM 3647 C C . LEU A 1 458 ? -23.147 -1.580 29.142 1.00 83.75 458 LEU A C 1
ATOM 3649 O O . LEU A 1 458 ? -23.752 -1.551 30.210 1.00 83.75 458 LEU A O 1
ATOM 3653 N N . GLY A 1 459 ? -23.490 -2.408 28.156 1.00 77.56 459 GLY A N 1
ATOM 3654 C CA . GLY A 1 459 ? -24.572 -3.385 28.227 1.00 77.56 459 GLY A CA 1
ATOM 3655 C C . GLY A 1 459 ? -24.200 -4.667 28.971 1.00 77.56 459 GLY A C 1
ATOM 3656 O O . GLY A 1 459 ? -25.053 -5.543 29.124 1.00 77.56 459 GLY A O 1
ATOM 3657 N N . ARG A 1 460 ? -22.949 -4.810 29.434 1.00 74.56 460 ARG A N 1
ATOM 3658 C CA . ARG A 1 460 ? -22.508 -5.978 30.197 1.00 74.56 460 ARG A CA 1
ATOM 3659 C C . ARG A 1 460 ? -23.167 -5.976 31.575 1.00 74.56 460 ARG A C 1
ATOM 3661 O O . ARG A 1 460 ? -22.656 -5.417 32.540 1.00 74.56 460 ARG A O 1
ATOM 3668 N N . VAL A 1 461 ? -24.293 -6.668 31.681 1.00 67.62 461 VAL A N 1
ATOM 3669 C CA . VAL A 1 461 ? -24.881 -7.034 32.970 1.00 67.62 461 VAL A CA 1
ATOM 3670 C C . VAL A 1 461 ? -23.957 -8.067 33.616 1.00 67.62 461 VAL A C 1
ATOM 3672 O O . VAL A 1 461 ? -23.567 -9.041 32.969 1.00 67.62 461 VAL A O 1
ATOM 3675 N N . GLY A 1 462 ? -23.554 -7.843 34.870 1.00 59.69 462 GLY A N 1
ATOM 3676 C CA . GLY A 1 462 ? -22.745 -8.810 35.612 1.00 59.69 462 GLY A CA 1
ATOM 3677 C C . GLY A 1 462 ? -23.389 -10.197 35.556 1.00 59.69 462 GLY A C 1
ATOM 3678 O O . GLY A 1 462 ? -24.589 -10.336 35.787 1.00 59.69 462 GLY A O 1
ATOM 3679 N N . THR A 1 463 ? -22.610 -11.221 35.211 1.00 59.06 463 THR A N 1
ATOM 3680 C CA . THR A 1 463 ? -23.082 -12.607 35.274 1.00 59.06 463 THR A CA 1
ATOM 3681 C C . THR A 1 463 ? -23.408 -12.951 36.722 1.00 59.06 463 THR A C 1
ATOM 3683 O O . THR A 1 463 ? -22.681 -12.533 37.626 1.00 59.06 463 THR A O 1
ATOM 3686 N N . SER A 1 464 ? -24.480 -13.711 36.951 1.00 56.31 464 SER A N 1
ATOM 3687 C CA . SER A 1 464 ? -24.816 -14.230 38.277 1.00 56.31 464 SER A CA 1
ATOM 3688 C C . SER A 1 464 ? -23.582 -14.880 38.904 1.00 56.31 464 SER A C 1
ATOM 3690 O O . SER A 1 464 ? -22.910 -15.687 38.260 1.00 56.31 464 SER A O 1
ATOM 3692 N N . ILE A 1 465 ? -23.260 -14.507 40.142 1.00 70.12 465 ILE A N 1
ATOM 3693 C CA . ILE A 1 465 ? -22.170 -15.142 40.885 1.00 70.12 465 ILE A CA 1
ATOM 3694 C C . ILE A 1 465 ? -22.595 -16.591 41.118 1.00 70.12 465 ILE A C 1
ATOM 3696 O O . ILE A 1 465 ? -23.623 -16.818 41.750 1.00 70.12 465 ILE A O 1
ATOM 3700 N N . ASN A 1 466 ? -21.841 -17.554 40.586 1.00 70.56 466 ASN A N 1
ATOM 3701 C CA . ASN A 1 466 ? -22.046 -18.965 40.897 1.00 70.56 466 ASN A CA 1
ATOM 3702 C C . ASN A 1 466 ? -21.537 -19.207 42.328 1.00 70.56 466 ASN A C 1
ATOM 3704 O O . ASN A 1 466 ? -20.320 -19.134 42.530 1.00 70.56 466 ASN A O 1
ATOM 3708 N N . PRO A 1 467 ? -22.415 -19.411 43.329 1.00 77.31 467 PRO A N 1
ATOM 3709 C CA . PRO A 1 467 ? -21.957 -19.632 44.690 1.00 77.31 467 PRO A CA 1
ATOM 3710 C C . PRO A 1 467 ? -21.186 -20.951 44.747 1.00 77.31 467 PRO A C 1
ATOM 3712 O O . PRO A 1 467 ? -21.677 -21.990 44.304 1.00 77.31 467 PRO A O 1
ATOM 3715 N N . SER A 1 468 ? -19.977 -20.919 45.301 1.00 81.69 468 SER A N 1
ATOM 3716 C CA . SER A 1 468 ? -19.179 -22.128 45.465 1.00 81.69 468 SER A CA 1
ATOM 3717 C C . SER A 1 468 ? -19.886 -23.093 46.433 1.00 81.69 468 SER A C 1
ATOM 3719 O O . SER A 1 468 ? -20.236 -22.677 47.542 1.00 81.69 468 SER A O 1
ATOM 3721 N N . PRO A 1 469 ? -20.105 -24.372 46.071 1.00 84.88 469 PRO A N 1
ATOM 3722 C CA . PRO A 1 469 ? -20.736 -25.328 46.970 1.00 84.88 469 PRO A CA 1
ATOM 3723 C C . PRO A 1 469 ? -19.820 -25.586 48.179 1.00 84.88 469 PRO A C 1
ATOM 3725 O O . PRO A 1 469 ? -18.610 -25.769 47.999 1.00 84.88 469 PRO A O 1
ATOM 3728 N N . PRO A 1 470 ? -20.357 -25.571 49.411 1.00 90.06 470 PRO A N 1
ATOM 3729 C CA . PRO A 1 470 ? -19.611 -25.964 50.596 1.00 90.06 470 PRO A CA 1
ATOM 3730 C C . PRO A 1 470 ? -19.767 -27.469 50.854 1.00 90.06 470 PRO A C 1
ATOM 3732 O O . PRO A 1 470 ? -20.887 -27.970 50.953 1.00 90.06 470 PRO A O 1
ATOM 3735 N N . PHE A 1 471 ? -18.655 -28.182 51.030 1.00 92.62 471 PHE A N 1
ATOM 3736 C CA . PHE A 1 471 ? -18.650 -29.578 51.478 1.00 92.62 471 PHE A CA 1
ATOM 3737 C C . PHE A 1 471 ? -18.060 -29.668 52.883 1.00 92.62 471 PHE A C 1
ATOM 3739 O O . PHE A 1 471 ? -16.934 -29.233 53.121 1.00 92.62 471 PHE A O 1
ATOM 3746 N N . ALA A 1 472 ? -18.831 -30.208 53.824 1.00 91.62 472 ALA A N 1
ATOM 3747 C CA . ALA A 1 472 ? -18.374 -30.430 55.188 1.00 91.62 472 ALA A CA 1
ATOM 3748 C C . ALA A 1 472 ? -17.336 -31.557 55.227 1.00 91.62 472 ALA A C 1
ATOM 3750 O O . ALA A 1 472 ? -17.545 -32.613 54.638 1.00 91.62 472 ALA A O 1
ATOM 3751 N N . LEU A 1 473 ? -16.232 -31.317 55.930 1.00 92.69 473 LEU A N 1
ATOM 3752 C CA . LEU A 1 473 ? -15.160 -32.280 56.138 1.00 92.69 473 LEU A CA 1
ATOM 3753 C C . LEU A 1 473 ? -15.009 -32.589 57.626 1.00 92.69 473 LEU A C 1
ATOM 3755 O O . LEU A 1 473 ? -15.093 -31.693 58.479 1.00 92.69 473 LEU A O 1
ATOM 3759 N N . HIS A 1 474 ? -14.704 -33.848 57.917 1.00 93.50 474 HIS A N 1
ATOM 3760 C CA . HIS A 1 474 ? -14.153 -34.266 59.203 1.00 93.50 474 HIS A CA 1
ATOM 3761 C C . HIS A 1 474 ? -12.630 -34.172 59.157 1.00 93.50 474 HIS A C 1
ATOM 3763 O O . HIS A 1 474 ? -12.048 -33.979 58.093 1.00 93.50 474 HIS A O 1
ATOM 3769 N N . ALA A 1 475 ? -11.966 -34.259 60.301 1.00 95.62 475 ALA A N 1
ATOM 3770 C CA . ALA A 1 475 ? -10.514 -34.186 60.357 1.00 95.62 475 ALA A CA 1
ATOM 3771 C C . ALA A 1 475 ? -9.907 -35.257 61.261 1.00 95.62 475 ALA A C 1
ATOM 3773 O O . ALA A 1 475 ? -10.442 -35.588 62.318 1.00 95.62 475 ALA A O 1
ATOM 3774 N N . CYS A 1 476 ? -8.735 -35.728 60.863 1.00 95.94 476 CYS A N 1
ATOM 3775 C CA . CYS A 1 476 ? -7.786 -36.447 61.692 1.00 95.94 476 CYS A CA 1
ATOM 3776 C C . CYS A 1 476 ? -6.550 -35.558 61.852 1.00 95.94 476 CYS A C 1
ATOM 3778 O O . CYS A 1 476 ? -5.982 -35.102 60.857 1.00 95.94 476 CYS A O 1
ATOM 3780 N N . ILE A 1 477 ? -6.131 -35.301 63.089 1.00 96.56 477 ILE A N 1
ATOM 3781 C CA . ILE A 1 477 ? -4.902 -34.560 63.375 1.00 96.56 477 ILE A CA 1
ATOM 3782 C C . ILE A 1 477 ? -3.822 -35.514 63.871 1.00 96.56 477 ILE A C 1
ATOM 3784 O O . ILE A 1 477 ? -4.070 -36.374 64.717 1.00 96.56 477 ILE A O 1
ATOM 3788 N N . ARG A 1 478 ? -2.605 -35.348 63.355 1.00 96.44 478 ARG A N 1
ATOM 3789 C CA . ARG A 1 478 ? -1.423 -36.092 63.790 1.00 96.44 478 ARG A CA 1
ATOM 3790 C C . ARG A 1 478 ? -0.300 -35.133 64.120 1.00 96.44 478 ARG A C 1
ATOM 3792 O O . ARG A 1 478 ? -0.048 -34.196 63.368 1.00 96.44 478 ARG A O 1
ATOM 3799 N N . TRP A 1 479 ? 0.378 -35.345 65.237 1.00 95.81 479 TRP A N 1
ATOM 3800 C CA . TRP A 1 479 ? 1.485 -34.483 65.644 1.00 95.81 479 TRP A CA 1
ATOM 3801 C C . TRP A 1 479 ? 2.515 -35.237 66.472 1.00 95.81 479 TRP A C 1
ATOM 3803 O O . TRP A 1 479 ? 2.227 -36.285 67.047 1.00 95.81 479 TRP A O 1
ATOM 3813 N N . TRP A 1 480 ? 3.723 -34.688 66.558 1.00 91.88 480 TRP A N 1
ATOM 3814 C CA . TRP A 1 480 ? 4.776 -35.245 67.403 1.00 91.88 480 TRP A CA 1
ATOM 3815 C C . TRP A 1 480 ? 4.688 -34.719 68.841 1.00 91.88 480 TRP A C 1
ATOM 3817 O O . TRP A 1 480 ? 4.648 -33.510 69.076 1.00 91.88 480 TRP A O 1
ATOM 3827 N N . HIS A 1 481 ? 4.726 -35.635 69.810 1.00 89.06 481 HIS A N 1
ATOM 3828 C CA . HIS A 1 481 ? 4.981 -35.363 71.222 1.00 89.06 481 HIS A CA 1
ATOM 3829 C C . HIS A 1 481 ? 6.308 -36.028 71.613 1.00 89.06 481 HIS A C 1
ATOM 3831 O O . HIS A 1 481 ? 6.390 -37.238 71.834 1.00 89.06 481 HIS A O 1
ATOM 3837 N N . GLY A 1 482 ? 7.393 -35.251 71.643 1.00 86.38 482 GLY A N 1
ATOM 3838 C CA . GLY A 1 482 ? 8.735 -35.804 71.832 1.00 86.38 482 GLY A CA 1
ATOM 3839 C C . GLY A 1 482 ? 9.133 -36.718 70.667 1.00 86.38 482 GLY A C 1
ATOM 3840 O O . GLY A 1 482 ? 9.389 -36.235 69.570 1.00 86.38 482 GLY A O 1
ATOM 3841 N N . ARG A 1 483 ? 9.208 -38.034 70.905 1.00 86.25 483 ARG A N 1
ATOM 3842 C CA . ARG A 1 483 ? 9.490 -39.053 69.869 1.00 86.25 483 ARG A CA 1
ATOM 3843 C C . ARG A 1 483 ? 8.277 -39.915 69.516 1.00 86.25 483 ARG A C 1
ATOM 3845 O O . ARG A 1 483 ? 8.414 -40.838 68.720 1.00 86.25 483 ARG A O 1
ATOM 3852 N N . GLU A 1 484 ? 7.121 -39.635 70.107 1.00 90.88 484 GLU A N 1
ATOM 3853 C CA . GLU A 1 484 ? 5.892 -40.395 69.888 1.00 90.88 484 GLU A CA 1
ATOM 3854 C C . GLU A 1 484 ? 4.939 -39.605 68.989 1.00 90.88 484 GLU A C 1
ATOM 3856 O O . GLU A 1 484 ? 4.734 -38.405 69.180 1.00 90.88 484 GLU A O 1
ATOM 3861 N N . ALA A 1 485 ? 4.368 -40.273 67.987 1.00 92.19 485 ALA A N 1
ATOM 3862 C CA . ALA A 1 485 ? 3.344 -39.685 67.134 1.00 92.19 485 ALA A CA 1
ATOM 3863 C C . ALA A 1 485 ? 1.978 -39.841 67.812 1.00 92.19 485 ALA A C 1
ATOM 3865 O O . ALA A 1 485 ? 1.538 -40.952 68.105 1.00 92.19 485 ALA A O 1
ATOM 3866 N N . CYS A 1 486 ? 1.308 -38.723 68.058 1.00 94.50 486 CYS A N 1
ATOM 3867 C CA . CYS A 1 486 ? -0.068 -38.674 68.527 1.00 94.50 486 CYS A CA 1
ATOM 3868 C C . CYS A 1 486 ? -1.017 -38.585 67.331 1.00 94.50 486 CYS A C 1
ATOM 3870 O O . CYS A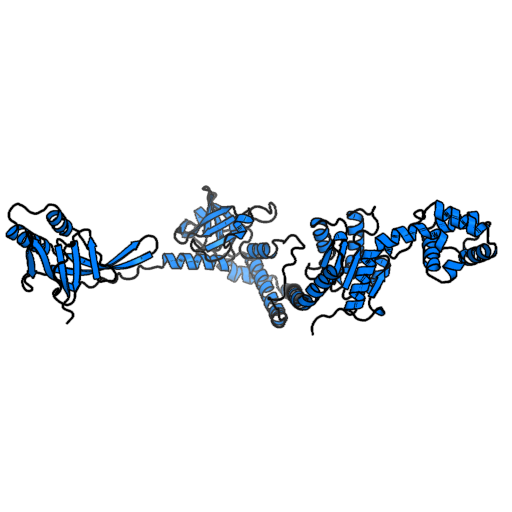 1 486 ? -0.713 -37.911 66.347 1.00 94.50 486 CYS A O 1
ATOM 3872 N N . CYS A 1 487 ? -2.170 -39.239 67.436 1.00 95.19 487 CYS A N 1
ATOM 3873 C CA . CYS A 1 487 ? -3.228 -39.216 66.434 1.00 95.19 487 CYS A CA 1
ATOM 3874 C C . CYS A 1 487 ? -4.568 -39.055 67.148 1.00 95.19 487 CYS A C 1
ATOM 3876 O O . CYS A 1 487 ? -4.828 -39.769 68.114 1.00 95.19 487 CYS A O 1
ATOM 3878 N N . GLU A 1 488 ? -5.390 -38.116 66.693 1.00 95.62 488 GLU A N 1
ATOM 3879 C CA . GLU A 1 488 ? -6.741 -37.896 67.208 1.00 95.62 488 GLU A CA 1
ATOM 3880 C C . GLU A 1 488 ? -7.684 -37.620 66.043 1.00 95.62 488 GLU A C 1
ATOM 3882 O O . GLU A 1 488 ? -7.381 -36.813 65.159 1.00 95.62 488 GLU A O 1
ATOM 3887 N N . VAL A 1 489 ? -8.843 -38.270 66.063 1.00 93.19 489 VAL A N 1
ATOM 3888 C CA . VAL A 1 489 ? -9.894 -38.081 65.064 1.00 93.19 489 VAL A CA 1
ATOM 3889 C C . VAL A 1 489 ? -10.977 -37.202 65.669 1.00 93.19 489 VAL A C 1
ATOM 3891 O O . VAL A 1 489 ? -11.343 -37.342 66.836 1.00 93.19 489 VAL A O 1
ATOM 3894 N N . THR A 1 490 ? -11.461 -36.249 64.883 1.00 91.31 490 THR A N 1
ATOM 3895 C CA . THR A 1 490 ? -12.564 -35.386 65.307 1.00 91.31 490 THR A CA 1
ATOM 3896 C C . THR A 1 490 ? -13.826 -36.212 65.548 1.00 91.31 490 THR A C 1
ATOM 3898 O O . THR A 1 490 ? -14.115 -37.115 64.761 1.00 91.31 490 THR A O 1
ATOM 3901 N N . PRO A 1 491 ? -14.604 -35.923 66.606 1.00 87.19 491 PRO A N 1
ATOM 3902 C CA . PRO A 1 491 ? -15.869 -36.608 66.826 1.00 87.19 491 PRO A CA 1
ATOM 3903 C C . PRO A 1 491 ? -16.830 -36.212 65.702 1.00 87.19 491 PRO A C 1
ATOM 3905 O O . PRO A 1 491 ? -17.280 -35.066 65.637 1.00 87.19 491 PRO A O 1
ATOM 3908 N N . SER A 1 492 ? -17.108 -37.142 64.787 1.00 74.62 492 SER A N 1
ATOM 3909 C CA . SER A 1 492 ? -17.879 -36.867 63.569 1.00 74.62 492 SER A CA 1
ATOM 3910 C C . SER A 1 492 ? -19.310 -36.397 63.848 1.00 74.62 492 SER A C 1
ATOM 3912 O O . SER A 1 492 ? -19.885 -35.695 63.020 1.00 74.62 492 SER A O 1
ATOM 3914 N N . GLU A 1 493 ? -19.861 -36.707 65.023 1.00 82.19 493 GLU A N 1
ATOM 3915 C CA . GLU A 1 493 ? -21.210 -36.291 65.428 1.00 82.19 493 GLU A CA 1
ATOM 3916 C C . GLU A 1 493 ? -21.265 -34.940 66.168 1.00 82.19 493 GLU A C 1
ATOM 3918 O O . GLU A 1 493 ? -22.348 -34.373 66.306 1.00 82.19 493 GLU A O 1
ATOM 3923 N N . ASP A 1 494 ? -20.127 -34.380 66.602 1.00 85.75 494 ASP A N 1
ATOM 3924 C CA . ASP A 1 494 ? -20.125 -33.174 67.444 1.00 85.75 494 ASP A CA 1
ATOM 3925 C C . ASP A 1 494 ? -20.057 -31.871 66.632 1.00 85.75 494 ASP A C 1
ATOM 3927 O O . ASP A 1 494 ? -20.769 -30.906 66.924 1.00 85.75 494 ASP A O 1
ATOM 3931 N N . PHE A 1 495 ? -19.155 -31.789 65.645 1.00 89.25 495 PHE A N 1
ATOM 3932 C CA . PHE A 1 495 ? -18.964 -30.579 64.838 1.00 89.25 495 PHE A CA 1
ATOM 3933 C C . PHE A 1 495 ? -18.277 -30.850 63.490 1.00 89.25 495 PHE A C 1
ATOM 3935 O O . PHE A 1 495 ? -17.493 -31.783 63.324 1.00 89.25 495 PHE A O 1
ATOM 3942 N N . ILE A 1 496 ? -18.518 -29.959 62.524 1.00 90.69 496 ILE A N 1
ATOM 3943 C CA . ILE A 1 496 ? -17.829 -29.956 61.227 1.00 90.69 496 ILE A CA 1
ATOM 3944 C C . ILE A 1 496 ? -16.420 -29.402 61.412 1.00 90.69 496 ILE A C 1
ATOM 3946 O O . ILE A 1 496 ? -16.248 -28.317 61.975 1.00 90.69 496 ILE A O 1
ATOM 3950 N N . SER A 1 497 ? -15.411 -30.110 60.911 1.00 93.25 497 SER A N 1
ATOM 3951 C CA . SER A 1 497 ? -14.018 -29.708 61.111 1.00 93.25 497 SER A CA 1
ATOM 3952 C C . SER A 1 497 ? -13.583 -28.612 60.148 1.00 93.25 497 SER A C 1
ATOM 3954 O O . SER A 1 497 ? -12.947 -27.634 60.545 1.00 93.25 497 SER A O 1
ATOM 3956 N N . ALA A 1 498 ? -13.972 -28.748 58.883 1.00 94.50 498 ALA A N 1
ATOM 3957 C CA . ALA A 1 498 ? -13.681 -27.767 57.855 1.00 94.50 498 ALA A CA 1
ATOM 3958 C C . ALA A 1 498 ? -14.755 -27.747 56.763 1.00 94.50 498 ALA A C 1
ATOM 3960 O O . ALA A 1 498 ? -15.533 -28.688 56.626 1.00 94.50 498 ALA A O 1
ATOM 3961 N N . LEU A 1 499 ? -14.776 -26.680 55.971 1.00 94.38 499 LEU A N 1
ATOM 3962 C CA . LEU A 1 499 ? -15.549 -26.581 54.740 1.00 94.38 499 LEU A CA 1
ATOM 3963 C C . LEU A 1 499 ? -14.593 -26.555 53.553 1.00 94.38 499 LEU A C 1
ATOM 3965 O O . LEU A 1 499 ? -13.711 -25.699 53.486 1.00 94.38 499 LEU A O 1
ATOM 3969 N N . LEU A 1 500 ? -14.787 -27.478 52.617 1.00 93.62 500 LEU A N 1
ATOM 3970 C CA . LEU A 1 500 ? -14.143 -27.472 51.313 1.00 93.62 500 LEU A CA 1
ATOM 3971 C C . LEU A 1 500 ? -15.000 -26.698 50.327 1.00 93.62 500 LEU A C 1
ATOM 3973 O O . LEU A 1 500 ? -16.197 -26.945 50.193 1.00 93.62 500 LEU A O 1
ATOM 3977 N N . THR A 1 501 ? -14.377 -25.779 49.613 1.00 92.06 501 THR A N 1
ATOM 3978 C CA . THR A 1 501 ? -15.016 -25.013 48.552 1.00 92.06 501 THR A CA 1
ATOM 3979 C C . THR A 1 501 ? -13.975 -24.627 47.500 1.00 92.06 501 THR A C 1
ATOM 3981 O O . THR A 1 501 ? -12.850 -25.125 47.531 1.00 92.06 501 THR A O 1
ATOM 3984 N N . TYR A 1 502 ? -14.310 -23.750 46.558 1.00 90.44 502 TYR A N 1
ATOM 3985 C CA . TYR A 1 502 ? -13.321 -23.116 45.686 1.00 90.44 502 TYR A CA 1
ATOM 3986 C C . TYR A 1 502 ? -13.357 -21.598 45.856 1.00 90.44 502 TYR A C 1
ATOM 3988 O O . TYR A 1 502 ? -14.418 -21.012 46.082 1.00 90.44 502 TYR A O 1
ATOM 3996 N N . SER A 1 503 ? -12.194 -20.961 45.721 1.00 86.38 503 SER A N 1
ATOM 3997 C CA . SER A 1 503 ? -12.079 -19.505 45.635 1.00 86.38 503 SER A CA 1
ATOM 3998 C C . SER A 1 503 ? -11.464 -19.104 44.298 1.00 86.38 503 SER A C 1
ATOM 4000 O O . SER A 1 503 ? -10.557 -19.769 43.792 1.00 86.38 503 SER A O 1
ATOM 4002 N N . GLU A 1 504 ? -11.973 -18.025 43.708 1.00 82.56 504 GLU A N 1
ATOM 4003 C CA . GLU A 1 504 ? -11.328 -17.370 42.573 1.00 82.56 504 GLU A CA 1
ATOM 4004 C C . GLU A 1 504 ? -10.346 -16.329 43.099 1.00 82.56 504 GLU A C 1
ATOM 4006 O O . GLU A 1 504 ? -10.728 -15.411 43.827 1.00 82.56 504 GLU A O 1
ATOM 4011 N N . GLN A 1 505 ? -9.078 -16.450 42.717 1.00 71.56 505 GLN A N 1
ATOM 4012 C CA . GLN A 1 505 ? -8.092 -15.414 42.991 1.00 71.56 505 GLN A CA 1
ATOM 4013 C C . GLN A 1 505 ? -7.565 -14.805 41.703 1.00 71.56 505 GLN A C 1
ATOM 4015 O O . GLN A 1 505 ? -7.229 -15.496 40.739 1.00 71.56 505 GLN A O 1
ATOM 4020 N N . LYS A 1 506 ? -7.447 -13.476 41.722 1.00 67.25 506 LYS A N 1
ATOM 4021 C CA . LYS A 1 506 ? -6.756 -12.720 40.683 1.00 67.25 506 LYS A CA 1
ATOM 4022 C C . LYS A 1 506 ? -5.266 -12.688 40.994 1.00 67.25 506 LYS A C 1
ATOM 4024 O O . LYS A 1 506 ? -4.839 -12.009 41.923 1.00 67.25 506 LYS A O 1
ATOM 4029 N N . THR A 1 507 ? -4.473 -13.392 40.194 1.00 66.38 507 THR A N 1
ATOM 4030 C CA . THR A 1 507 ? -3.015 -13.221 40.148 1.00 66.38 507 THR A CA 1
ATOM 4031 C C . THR A 1 507 ? -2.681 -12.440 38.875 1.00 66.38 507 THR A C 1
ATOM 4033 O O . THR A 1 507 ? -2.562 -13.004 37.788 1.00 66.38 507 THR A O 1
ATOM 4036 N N . GLY A 1 508 ? -2.605 -11.109 38.988 1.00 73.75 508 GLY A N 1
ATOM 4037 C CA . GLY A 1 508 ? -2.503 -10.219 37.824 1.00 73.75 508 GLY A CA 1
ATOM 4038 C C . GLY A 1 508 ? -3.795 -10.207 36.994 1.00 73.75 508 GLY A C 1
ATOM 4039 O O . GLY A 1 508 ? -4.883 -10.052 37.546 1.00 73.75 508 GLY A O 1
ATOM 4040 N N . GLU A 1 509 ? -3.685 -10.384 35.673 1.00 62.12 509 GLU A N 1
ATOM 4041 C CA . GLU A 1 509 ? -4.832 -10.395 34.743 1.00 62.12 509 GLU A CA 1
ATOM 4042 C C . GLU A 1 509 ? -5.563 -11.746 34.654 1.00 62.12 509 GLU A C 1
ATOM 4044 O O . GLU A 1 509 ? -6.655 -11.820 34.088 1.00 62.12 509 GLU A O 1
ATOM 4049 N N . LYS A 1 510 ? -4.996 -12.829 35.204 1.00 60.25 510 LYS A N 1
ATOM 4050 C CA . LYS A 1 510 ? -5.605 -14.167 35.144 1.00 60.25 510 LYS A CA 1
ATOM 4051 C C . LYS A 1 510 ? -6.336 -14.481 36.450 1.00 60.25 510 LYS A C 1
ATOM 4053 O O . LYS A 1 510 ? -5.743 -14.430 37.527 1.00 60.25 510 LYS A O 1
ATOM 4058 N N . SER A 1 511 ? -7.618 -14.833 36.339 1.00 74.75 511 SER A N 1
ATOM 4059 C CA . SER A 1 511 ? -8.368 -15.480 37.422 1.00 74.75 511 SER A CA 1
ATOM 4060 C C . SER A 1 511 ? -8.103 -16.983 37.370 1.00 74.75 511 SER A C 1
ATOM 4062 O O . SER A 1 511 ? -8.195 -17.584 36.296 1.00 74.75 511 SER A O 1
ATOM 4064 N N . ARG A 1 512 ? -7.744 -17.591 38.502 1.00 80.75 512 ARG A N 1
ATOM 4065 C CA . ARG A 1 512 ? -7.692 -19.052 38.656 1.00 80.75 512 ARG A CA 1
ATOM 4066 C C . ARG A 1 512 ? -8.571 -19.459 39.832 1.00 80.75 512 ARG A C 1
ATOM 4068 O O . ARG A 1 512 ? -8.467 -18.879 40.912 1.00 80.75 512 ARG A O 1
ATOM 4075 N N . SER A 1 513 ? -9.415 -20.461 39.610 1.00 83.00 513 SER A N 1
ATOM 4076 C CA . SER A 1 513 ? -10.158 -21.147 40.664 1.00 83.00 513 SER A CA 1
ATOM 4077 C C . SER A 1 513 ? -9.245 -22.164 41.343 1.00 83.00 513 SER A C 1
ATOM 4079 O O . SER A 1 513 ? -8.667 -23.006 40.653 1.00 83.00 513 SER A O 1
ATOM 4081 N N . ALA A 1 514 ? -9.131 -22.109 42.668 1.00 88.12 514 ALA A N 1
ATOM 4082 C CA . ALA A 1 514 ? -8.374 -23.087 43.445 1.00 88.12 514 ALA A CA 1
ATOM 4083 C C . ALA A 1 514 ? -9.229 -23.678 44.581 1.00 88.12 514 ALA A C 1
ATOM 4085 O O . ALA A 1 514 ? -9.969 -22.930 45.241 1.00 88.12 514 ALA A O 1
ATOM 4086 N N . PRO A 1 515 ? -9.133 -24.996 44.842 1.00 92.88 515 PRO A N 1
ATOM 4087 C CA . PRO A 1 515 ? -9.772 -25.610 45.998 1.00 92.88 515 PRO A CA 1
ATOM 4088 C C . PRO A 1 515 ? -9.266 -24.952 47.285 1.00 92.88 515 PRO A C 1
ATOM 4090 O O . PRO A 1 515 ? -8.078 -24.688 47.463 1.00 92.88 515 PRO A O 1
ATOM 4093 N N . THR A 1 516 ? -10.196 -24.610 48.165 1.00 93.69 516 THR A N 1
ATOM 4094 C CA . THR A 1 516 ? -9.954 -23.804 49.359 1.00 93.69 516 THR A CA 1
ATOM 4095 C C . THR A 1 516 ? -10.669 -24.432 50.542 1.00 93.69 516 THR A C 1
ATOM 4097 O O . THR A 1 516 ? -11.833 -24.813 50.444 1.00 93.69 516 THR A O 1
ATOM 4100 N N . VAL A 1 517 ? -9.971 -24.519 51.666 1.00 95.69 517 VAL A N 1
ATOM 4101 C CA . VAL A 1 517 ? -10.486 -25.050 52.923 1.00 95.69 517 VAL A CA 1
ATOM 4102 C C . VAL A 1 517 ? -10.646 -23.920 53.927 1.00 95.69 517 VAL A C 1
ATOM 4104 O O . VAL A 1 517 ? -9.740 -23.107 54.105 1.00 95.69 517 VAL A O 1
ATOM 4107 N N . VAL A 1 518 ? -11.769 -23.910 54.637 1.00 94.44 518 VAL A N 1
ATOM 4108 C CA . VAL A 1 518 ? -12.010 -23.044 55.793 1.00 94.44 518 VAL A CA 1
ATOM 4109 C C . VAL A 1 518 ? -12.183 -23.922 57.026 1.00 94.44 518 VAL A C 1
ATOM 4111 O O . VAL A 1 518 ? -13.114 -24.720 57.088 1.00 94.44 518 VAL A O 1
ATOM 4114 N N . LEU A 1 519 ? -11.290 -23.796 58.008 1.00 95.69 519 LEU A N 1
ATOM 4115 C CA . LEU A 1 519 ? -11.395 -24.528 59.273 1.00 95.69 519 LEU A CA 1
ATOM 4116 C C . LEU A 1 519 ? -12.463 -23.893 60.170 1.00 95.69 519 LEU A C 1
ATOM 4118 O O . LEU A 1 519 ? -12.496 -22.667 60.308 1.00 95.69 519 LEU A O 1
ATOM 4122 N N . SER A 1 520 ? -13.293 -24.711 60.819 1.00 93.19 520 SER A N 1
ATOM 4123 C CA . SER A 1 520 ? -14.269 -24.204 61.787 1.00 93.19 520 SER A CA 1
ATOM 4124 C C . SER A 1 520 ? -13.578 -23.751 63.073 1.00 93.19 520 SER A C 1
ATOM 4126 O O . SER A 1 520 ? -12.573 -24.327 63.493 1.00 93.19 520 SER A O 1
ATOM 4128 N N . ASP A 1 521 ? -14.122 -22.738 63.745 1.00 91.94 521 ASP A N 1
ATOM 4129 C CA . ASP A 1 521 ? -13.543 -22.274 65.014 1.00 91.94 521 ASP A CA 1
ATOM 4130 C C . ASP A 1 521 ? -13.619 -23.361 66.097 1.00 91.94 521 ASP A C 1
ATOM 4132 O O . ASP A 1 521 ? -12.679 -23.547 66.868 1.00 91.94 521 ASP A O 1
ATOM 4136 N N . ARG A 1 522 ? -14.676 -24.187 66.066 1.00 92.00 522 ARG A N 1
ATOM 4137 C CA . ARG A 1 522 ? -14.807 -25.367 66.934 1.00 92.00 522 ARG A CA 1
ATOM 4138 C C . ARG A 1 522 ? -13.669 -26.364 66.740 1.00 92.00 522 ARG A C 1
ATOM 4140 O O . ARG A 1 522 ? -13.154 -26.884 67.730 1.00 92.00 522 ARG A O 1
ATOM 4147 N N . PHE A 1 523 ? -13.258 -26.603 65.497 1.00 95.56 523 PHE A N 1
ATOM 4148 C CA . PHE A 1 523 ? -12.118 -27.460 65.203 1.00 95.56 523 PHE A CA 1
ATOM 4149 C C . PHE A 1 523 ? -10.804 -26.855 65.676 1.00 95.56 523 PHE A C 1
ATOM 4151 O O . PHE A 1 523 ? -10.019 -27.562 66.300 1.00 95.56 523 PHE A O 1
ATOM 4158 N N . LYS A 1 524 ? -10.576 -25.558 65.440 1.00 94.12 524 LYS A N 1
ATOM 4159 C CA . LYS A 1 524 ? -9.363 -24.864 65.906 1.00 94.12 524 LYS A CA 1
ATOM 4160 C C . LYS A 1 524 ? -9.214 -24.970 67.427 1.00 94.12 524 LYS A C 1
ATOM 4162 O O . LYS A 1 524 ? -8.140 -25.327 67.917 1.00 94.12 524 LYS A O 1
ATOM 4167 N N . ASP A 1 525 ? -10.301 -24.751 68.166 1.00 92.56 525 ASP A N 1
ATOM 4168 C CA . ASP A 1 525 ? -10.338 -24.878 69.626 1.00 92.56 525 ASP A CA 1
ATOM 4169 C C . ASP A 1 525 ? -10.121 -26.322 70.090 1.00 92.56 525 ASP A C 1
ATOM 4171 O O . ASP A 1 525 ? -9.411 -26.579 71.066 1.00 92.56 525 ASP A O 1
ATOM 4175 N N . TRP A 1 526 ? -10.760 -27.287 69.423 1.00 95.38 526 TRP A N 1
ATOM 4176 C CA . TRP A 1 526 ? -10.599 -28.707 69.727 1.00 95.38 526 TRP A CA 1
ATOM 4177 C C . TRP A 1 526 ? -9.164 -29.174 69.473 1.00 95.38 526 TRP A C 1
ATOM 4179 O O . TRP A 1 526 ? -8.540 -29.709 70.387 1.00 95.38 526 TRP A O 1
ATOM 4189 N N . ALA A 1 527 ? -8.608 -28.899 68.292 1.00 94.75 527 ALA A N 1
ATOM 4190 C CA . ALA A 1 527 ? -7.251 -29.286 67.919 1.00 94.75 527 ALA A CA 1
ATOM 4191 C C . ALA A 1 527 ? -6.226 -28.676 68.881 1.00 94.75 527 ALA A C 1
ATOM 4193 O O . ALA A 1 527 ? -5.351 -29.380 69.384 1.00 94.75 527 ALA A O 1
ATOM 4194 N N . SER A 1 528 ? -6.398 -27.396 69.226 1.00 94.06 528 SER A N 1
ATOM 4195 C CA . SER A 1 528 ? -5.582 -26.734 70.244 1.00 94.06 528 SER A CA 1
ATOM 4196 C C . SER A 1 528 ? -5.665 -27.478 71.577 1.00 94.06 528 SER A C 1
ATOM 4198 O O . SER A 1 528 ? -4.636 -27.864 72.127 1.00 94.06 528 SER A O 1
ATOM 4200 N N . ARG A 1 529 ? -6.869 -27.761 72.091 1.00 93.75 529 ARG A N 1
ATOM 4201 C CA . ARG A 1 529 ? -7.037 -28.486 73.363 1.00 93.75 529 ARG A CA 1
ATOM 4202 C C . ARG A 1 529 ? -6.405 -29.876 73.348 1.00 93.75 529 ARG A C 1
ATOM 4204 O O . ARG A 1 529 ? -5.774 -30.233 74.339 1.00 93.75 529 ARG A O 1
ATOM 4211 N N . MET A 1 530 ? -6.528 -30.634 72.260 1.00 94.94 530 MET A N 1
ATOM 4212 C CA . MET A 1 530 ? -5.918 -31.966 72.153 1.00 94.94 530 MET A CA 1
ATOM 4213 C C . MET A 1 530 ? -4.388 -31.890 72.180 1.00 94.94 530 MET A C 1
ATOM 4215 O O . MET A 1 530 ? -3.738 -32.635 72.917 1.00 94.94 530 MET A O 1
ATOM 4219 N N . ILE A 1 531 ? -3.814 -30.937 71.442 1.00 93.62 531 ILE A N 1
ATOM 4220 C CA . ILE A 1 531 ? -2.364 -30.754 71.344 1.00 93.62 531 ILE A CA 1
ATOM 4221 C C . ILE A 1 531 ? -1.786 -30.200 72.663 1.00 93.62 531 ILE A C 1
ATOM 4223 O O . ILE A 1 531 ? -0.810 -30.742 73.184 1.00 93.62 531 ILE A O 1
ATOM 4227 N N . TYR A 1 532 ? -2.398 -29.169 73.259 1.00 91.88 532 TYR A N 1
ATOM 4228 C CA . TYR A 1 532 ? -1.983 -28.615 74.560 1.00 91.88 532 TYR A CA 1
ATOM 4229 C C . TYR A 1 532 ? -2.230 -29.580 75.722 1.00 91.88 532 TYR A C 1
ATOM 4231 O O . TYR A 1 532 ? -1.400 -29.666 76.626 1.00 91.88 532 TYR A O 1
ATOM 4239 N N . GLY A 1 533 ? -3.327 -30.339 75.693 1.00 89.56 533 GLY A N 1
ATOM 4240 C CA . GLY A 1 533 ? -3.679 -31.298 76.737 1.00 89.56 533 GLY A CA 1
ATOM 4241 C C . GLY A 1 533 ? -2.645 -32.412 76.889 1.00 89.56 533 GLY A C 1
ATOM 4242 O O . GLY A 1 533 ? -2.248 -32.716 78.012 1.00 89.56 533 GLY A O 1
ATOM 4243 N N . LYS A 1 534 ? -2.150 -32.973 75.775 1.00 85.69 534 LYS A N 1
ATOM 4244 C CA . LYS A 1 534 ? -1.099 -34.008 75.806 1.00 85.69 534 LYS A CA 1
ATOM 4245 C C . LYS A 1 534 ? 0.306 -33.448 76.044 1.00 85.69 534 LYS A C 1
ATOM 4247 O O . LYS A 1 534 ? 1.139 -34.136 76.623 1.00 85.69 534 LYS A O 1
ATOM 4252 N N . ASN A 1 535 ? 0.582 -32.205 75.642 1.00 80.56 535 ASN A N 1
ATOM 4253 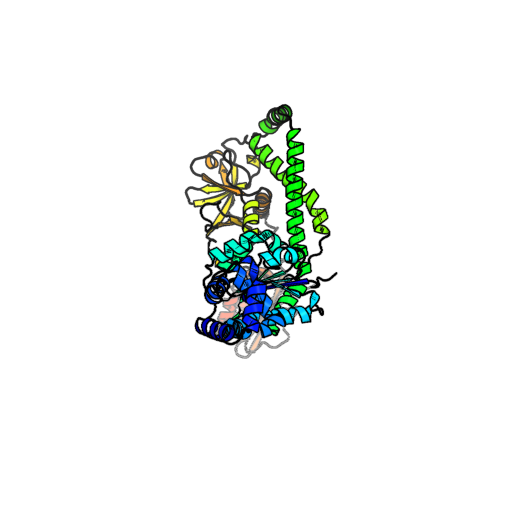C CA . ASN A 1 535 ? 1.916 -31.602 75.765 1.00 80.56 535 ASN A CA 1
ATOM 4254 C C . ASN A 1 535 ? 2.159 -30.864 77.100 1.00 80.56 535 ASN A C 1
ATOM 4256 O O . ASN A 1 535 ? 3.300 -30.517 77.418 1.00 80.56 535 ASN A O 1
ATOM 4260 N N . GLY A 1 536 ? 1.109 -30.606 77.885 1.00 74.81 536 GLY A N 1
ATOM 4261 C CA . GLY A 1 536 ? 1.185 -29.772 79.083 1.00 74.81 536 GLY A CA 1
ATOM 4262 C C . GLY A 1 536 ? 1.578 -28.318 78.770 1.00 74.81 536 GLY A C 1
ATOM 4263 O O . GLY A 1 536 ? 1.443 -27.834 77.648 1.00 74.81 536 GLY A O 1
ATOM 4264 N N . ALA A 1 537 ? 2.105 -27.594 79.765 1.00 67.12 537 ALA A N 1
ATOM 4265 C CA . ALA A 1 537 ? 2.447 -26.168 79.636 1.00 67.12 537 ALA A CA 1
ATOM 4266 C C . ALA A 1 537 ? 3.685 -25.862 78.756 1.00 67.12 537 ALA A C 1
ATOM 4268 O O . ALA A 1 537 ? 4.037 -24.694 78.586 1.00 67.12 537 ALA A O 1
ATOM 4269 N N . LYS A 1 538 ? 4.373 -26.875 78.207 1.00 73.19 538 LYS A N 1
ATOM 4270 C CA . LYS A 1 538 ? 5.601 -26.715 77.406 1.00 73.19 538 LYS A CA 1
ATOM 4271 C C . LYS A 1 538 ? 5.433 -27.317 76.007 1.00 73.19 538 LYS A C 1
ATOM 4273 O O . LYS A 1 538 ? 5.940 -28.397 75.726 1.00 73.19 538 LYS A O 1
ATOM 4278 N N . ILE A 1 539 ? 4.752 -26.596 75.115 1.00 83.06 539 ILE A N 1
ATOM 4279 C CA . ILE A 1 539 ? 4.754 -26.908 73.675 1.00 83.06 539 ILE A CA 1
ATOM 4280 C C . ILE A 1 539 ? 6.042 -26.385 73.029 1.00 83.06 539 ILE A C 1
ATOM 4282 O O . ILE A 1 539 ? 6.444 -25.247 73.271 1.00 83.06 539 ILE A O 1
ATOM 4286 N N . GLU A 1 540 ? 6.669 -27.199 72.177 1.00 85.81 540 GLU A N 1
ATOM 4287 C CA . GLU A 1 540 ? 7.794 -26.778 71.339 1.00 85.81 540 GLU A CA 1
ATOM 4288 C C . GLU A 1 540 ? 7.396 -25.597 70.436 1.00 85.81 540 GLU A C 1
ATOM 4290 O O . GLU A 1 540 ? 6.356 -25.626 69.778 1.00 85.81 540 GLU A O 1
ATOM 4295 N N . GLY A 1 541 ? 8.232 -24.555 70.361 1.00 89.62 541 GLY A N 1
ATOM 4296 C CA . GLY A 1 541 ? 7.888 -23.306 69.665 1.00 89.62 541 GLY A CA 1
ATOM 4297 C C . GLY A 1 541 ? 7.426 -23.485 68.211 1.00 89.62 541 GLY A C 1
ATOM 4298 O O . GLY A 1 541 ? 6.536 -22.766 67.765 1.00 89.62 541 GLY A O 1
ATOM 4299 N N . LYS A 1 542 ? 7.962 -24.481 67.494 1.00 92.06 542 LYS A N 1
ATOM 4300 C CA . LYS A 1 542 ? 7.563 -24.794 66.114 1.00 92.06 542 LYS A CA 1
ATOM 4301 C C . LYS A 1 542 ? 6.167 -25.411 66.006 1.00 92.06 542 LYS A C 1
ATOM 4303 O O . LYS A 1 542 ? 5.394 -25.031 65.131 1.00 92.06 542 LYS A O 1
ATOM 4308 N N . LEU A 1 543 ? 5.815 -26.321 66.916 1.00 91.69 543 LEU A N 1
ATOM 4309 C CA . LEU A 1 543 ? 4.471 -26.900 66.963 1.00 91.69 543 LEU A CA 1
ATOM 4310 C C . LEU A 1 543 ? 3.444 -25.841 67.377 1.00 91.69 543 LEU A C 1
ATOM 4312 O O . LEU A 1 543 ? 2.369 -25.774 66.788 1.00 91.69 543 LEU A O 1
ATOM 4316 N N . LYS A 1 544 ? 3.803 -24.955 68.318 1.00 92.56 544 LYS A N 1
ATOM 4317 C CA . LYS A 1 544 ? 2.973 -23.793 68.662 1.00 92.56 544 LYS A CA 1
ATOM 4318 C C . LYS A 1 544 ? 2.705 -22.920 67.432 1.00 92.56 544 LYS A C 1
ATOM 4320 O O . LYS A 1 544 ? 1.554 -22.592 67.179 1.00 92.56 544 LYS A O 1
ATOM 4325 N N . ALA A 1 545 ? 3.733 -22.618 66.637 1.00 93.19 545 ALA A N 1
ATOM 4326 C CA . ALA A 1 545 ? 3.566 -21.849 65.407 1.00 93.19 545 ALA A CA 1
ATOM 4327 C C . ALA A 1 545 ? 2.611 -22.533 64.411 1.00 93.19 545 ALA A C 1
ATOM 4329 O O . ALA A 1 545 ? 1.814 -21.847 63.781 1.00 93.19 545 ALA A O 1
ATOM 4330 N N . CYS A 1 546 ? 2.637 -23.868 64.302 1.00 94.38 546 CYS A N 1
ATOM 4331 C CA . CYS A 1 546 ? 1.692 -24.613 63.462 1.00 94.38 546 CYS A CA 1
ATOM 4332 C C . CYS A 1 546 ? 0.243 -24.490 63.962 1.00 94.38 546 CYS A C 1
ATOM 4334 O O . CYS A 1 546 ? -0.661 -24.321 63.149 1.00 94.38 546 CYS A O 1
ATOM 4336 N N . VAL A 1 547 ? 0.024 -24.550 65.282 1.00 93.25 547 VAL A N 1
ATOM 4337 C CA . VAL A 1 547 ? -1.305 -24.379 65.897 1.00 93.25 547 VAL A CA 1
ATOM 4338 C C . VAL A 1 547 ? -1.812 -22.946 65.722 1.00 93.25 547 VAL A C 1
ATOM 4340 O O . VAL A 1 547 ? -2.944 -22.753 65.285 1.00 93.25 547 VAL A O 1
ATOM 4343 N N . ASP A 1 548 ? -0.963 -21.944 65.969 1.00 93.06 548 ASP A N 1
ATOM 4344 C CA . ASP A 1 548 ? -1.297 -20.530 65.759 1.00 93.06 548 ASP A CA 1
ATOM 4345 C C . ASP A 1 548 ? -1.676 -20.269 64.287 1.00 93.06 548 ASP A C 1
ATOM 4347 O O . ASP A 1 548 ? -2.592 -19.499 63.991 1.00 93.06 548 ASP A O 1
ATOM 4351 N N . PHE A 1 549 ? -1.035 -20.971 63.347 1.00 94.44 549 PHE A N 1
ATOM 4352 C CA . PHE A 1 549 ? -1.311 -20.875 61.914 1.00 94.44 549 PHE A CA 1
ATOM 4353 C C . PHE A 1 549 ? -2.699 -21.406 61.508 1.00 94.44 549 PHE A C 1
ATOM 4355 O O . PHE A 1 549 ? -3.224 -21.019 60.463 1.00 94.44 549 PHE A O 1
ATOM 4362 N N . LEU A 1 550 ? -3.348 -22.229 62.343 1.00 94.12 550 LEU A N 1
ATOM 4363 C CA . LEU A 1 550 ? -4.725 -22.684 62.105 1.00 94.12 550 LEU A CA 1
ATOM 4364 C C . LEU A 1 550 ? -5.757 -21.550 62.214 1.00 94.12 550 LEU A C 1
ATOM 4366 O O . LEU A 1 550 ? -6.894 -21.715 61.774 1.00 94.12 550 LEU A O 1
ATOM 4370 N N . SER A 1 551 ? -5.374 -20.394 62.767 1.00 91.31 551 SER A N 1
ATOM 4371 C CA . SER A 1 551 ? -6.236 -19.212 62.891 1.00 91.31 551 SER A CA 1
ATOM 4372 C C . SER A 1 551 ? -6.509 -18.481 61.571 1.00 91.31 551 SER A C 1
ATOM 4374 O O . SER A 1 551 ? -7.389 -17.620 61.533 1.00 91.31 551 SER A O 1
ATOM 4376 N N . LEU A 1 552 ? -5.807 -18.825 60.482 1.00 88.31 552 LEU A N 1
ATOM 4377 C CA . LEU A 1 552 ? -6.058 -18.235 59.170 1.00 88.31 552 LEU A CA 1
ATOM 4378 C C . LEU A 1 552 ? -7.504 -18.442 58.703 1.00 88.31 552 LEU A C 1
ATOM 4380 O O . LEU A 1 552 ? -8.152 -19.449 58.993 1.00 88.31 552 LEU A O 1
ATOM 4384 N N . HIS A 1 553 ? -7.990 -17.479 57.919 1.00 87.69 553 HIS A N 1
ATOM 4385 C CA . HIS A 1 553 ? -9.348 -17.514 57.380 1.00 87.69 553 HIS A CA 1
ATOM 4386 C C . HIS A 1 553 ? -9.558 -18.639 56.363 1.00 87.69 553 HIS A C 1
ATOM 4388 O O . HIS A 1 553 ? -10.653 -19.187 56.293 1.00 87.69 553 HIS A O 1
ATOM 4394 N N . GLN A 1 554 ? -8.533 -18.982 55.579 1.00 92.75 554 GLN A N 1
ATOM 4395 C CA . GLN A 1 554 ? -8.630 -20.010 54.548 1.00 92.75 554 GLN A CA 1
ATOM 4396 C C . GLN A 1 554 ? -7.264 -20.600 54.180 1.00 92.75 554 GLN A C 1
ATOM 4398 O O . GLN A 1 554 ? -6.234 -19.935 54.301 1.00 92.75 554 GLN A O 1
ATOM 4403 N N . PHE A 1 555 ? -7.284 -21.821 53.651 1.00 94.88 555 PHE A N 1
ATOM 4404 C CA . PHE A 1 555 ? -6.121 -22.571 53.185 1.00 94.88 555 PHE A CA 1
ATOM 4405 C C . PHE A 1 555 ? -6.337 -22.976 51.730 1.00 94.88 555 PHE A C 1
ATOM 4407 O O . PHE A 1 555 ? -7.300 -23.671 51.415 1.00 94.88 555 PHE A O 1
ATOM 4414 N N . GLN A 1 556 ? -5.462 -22.533 50.830 1.00 92.81 556 GLN A N 1
ATOM 4415 C CA . GLN A 1 556 ? -5.553 -22.884 49.412 1.00 92.81 556 GLN A CA 1
ATOM 4416 C C . GLN A 1 556 ? -4.787 -24.162 49.125 1.00 92.81 556 GLN A C 1
ATOM 4418 O O . GLN A 1 556 ? -3.584 -24.237 49.363 1.00 92.81 556 GLN A O 1
ATOM 4423 N N . LEU A 1 557 ? -5.478 -25.158 48.594 1.00 93.88 557 LEU A N 1
ATOM 4424 C CA . LEU A 1 557 ? -4.857 -26.418 48.238 1.00 93.88 557 LEU A CA 1
ATOM 4425 C C . LEU A 1 557 ? -4.228 -26.298 46.847 1.00 93.88 557 LEU A C 1
ATOM 4427 O O . LEU A 1 557 ? -4.749 -25.612 45.965 1.00 93.88 557 LEU A O 1
ATOM 4431 N N . ASN A 1 558 ? -3.098 -26.965 46.655 1.00 92.56 558 ASN A N 1
ATOM 4432 C CA . ASN A 1 558 ? -2.511 -27.145 45.333 1.00 92.56 558 ASN A CA 1
ATOM 4433 C C . ASN A 1 558 ? -3.234 -28.257 44.546 1.00 92.56 558 ASN A C 1
ATOM 4435 O O . ASN A 1 558 ? -4.196 -28.858 45.026 1.00 92.56 558 ASN A O 1
ATOM 4439 N N . ASP A 1 559 ? -2.725 -28.571 43.355 1.00 90.19 559 ASP A N 1
ATOM 4440 C CA . ASP A 1 559 ? -3.285 -29.604 42.470 1.00 90.19 559 ASP A CA 1
ATOM 4441 C C . ASP A 1 559 ? -3.302 -31.016 43.095 1.00 90.19 559 ASP A C 1
ATOM 4443 O O . ASP A 1 559 ? -4.077 -31.872 42.676 1.00 90.19 559 ASP A O 1
ATOM 4447 N N . ASN A 1 560 ? -2.497 -31.250 44.138 1.00 92.75 560 ASN A N 1
ATOM 4448 C CA . ASN A 1 560 ? -2.455 -32.500 44.900 1.00 92.75 560 ASN A CA 1
ATOM 4449 C C . ASN A 1 560 ? -3.362 -32.468 46.143 1.00 92.75 560 ASN A C 1
ATOM 4451 O O . ASN A 1 560 ? -3.170 -33.268 47.057 1.00 92.75 560 ASN A O 1
ATOM 4455 N N . TRP A 1 561 ? -4.310 -31.526 46.212 1.00 94.44 561 TRP A N 1
ATOM 4456 C CA . TRP A 1 561 ? -5.240 -31.362 47.336 1.00 94.44 561 TRP A CA 1
ATOM 4457 C C . TRP A 1 561 ? -4.539 -31.185 48.686 1.00 94.44 561 TRP A C 1
ATOM 4459 O O . TRP A 1 561 ? -5.050 -31.594 49.733 1.00 94.44 561 TRP A O 1
ATOM 4469 N N . CYS A 1 562 ? -3.361 -30.555 48.668 1.00 94.94 562 CYS A N 1
ATOM 4470 C CA . CYS A 1 562 ? -2.591 -30.308 49.872 1.00 94.94 562 CYS A CA 1
ATOM 4471 C C . CYS A 1 562 ? -2.195 -28.842 50.037 1.00 94.94 562 CYS A C 1
ATOM 4473 O O . CYS A 1 562 ? -1.901 -28.119 49.083 1.00 94.94 562 CYS A O 1
ATOM 4475 N N . TYR A 1 563 ? -2.180 -28.415 51.291 1.00 95.62 563 TYR A N 1
ATOM 4476 C CA . TYR A 1 563 ? -1.578 -27.175 51.735 1.00 95.62 563 TYR A CA 1
ATOM 4477 C C . TYR A 1 563 ? -0.359 -27.520 52.579 1.00 95.62 563 TYR A C 1
ATOM 4479 O O . TYR A 1 563 ? -0.436 -28.317 53.514 1.00 95.62 563 TYR A O 1
ATOM 4487 N N . LYS A 1 564 ? 0.779 -26.914 52.251 1.00 95.00 564 LYS A N 1
ATOM 4488 C CA . LYS A 1 564 ? 2.018 -27.110 52.992 1.00 95.00 564 LYS A CA 1
ATOM 4489 C C . LYS A 1 564 ? 2.633 -25.764 53.314 1.00 95.00 564 LYS A C 1
ATOM 4491 O O . LYS A 1 564 ? 2.942 -24.997 52.406 1.00 95.00 564 LYS A O 1
ATOM 4496 N N . ASN A 1 565 ? 2.852 -25.516 54.598 1.00 93.75 565 ASN A N 1
ATOM 4497 C CA . ASN A 1 565 ? 3.596 -24.356 55.057 1.00 93.75 565 ASN A CA 1
ATOM 4498 C C . ASN A 1 565 ? 4.511 -24.753 56.214 1.00 93.75 565 ASN A C 1
ATOM 4500 O O . ASN A 1 565 ? 4.038 -25.131 57.283 1.00 93.75 565 ASN A O 1
ATOM 4504 N N . ASN A 1 566 ? 5.823 -24.658 55.997 1.00 89.62 566 ASN A N 1
ATOM 4505 C CA . ASN A 1 566 ? 6.845 -25.108 56.944 1.00 89.62 566 ASN A CA 1
ATOM 4506 C C . ASN A 1 566 ? 6.610 -26.565 57.392 1.00 89.62 566 ASN A C 1
ATOM 4508 O O . ASN A 1 566 ? 6.598 -27.469 56.551 1.00 89.62 566 ASN A O 1
ATOM 4512 N N . GLU A 1 567 ? 6.439 -26.792 58.696 1.00 93.69 567 GLU A N 1
ATOM 4513 C CA . GLU A 1 567 ? 6.176 -28.100 59.295 1.00 93.69 567 GLU A CA 1
ATOM 4514 C C . GLU A 1 567 ? 4.675 -28.454 59.429 1.00 93.69 567 GLU A C 1
ATOM 4516 O O . GLU A 1 567 ? 4.361 -29.507 59.991 1.00 93.69 567 GLU A O 1
ATOM 4521 N N . LEU A 1 568 ? 3.761 -27.618 58.909 1.00 95.56 568 LEU A N 1
ATOM 4522 C CA . LEU A 1 568 ? 2.323 -27.900 58.807 1.00 95.56 568 LEU A CA 1
ATOM 4523 C C . LEU A 1 568 ? 1.986 -28.504 57.437 1.00 95.56 568 LEU A C 1
ATOM 4525 O O . LEU A 1 568 ? 2.260 -27.903 56.391 1.00 95.56 568 LEU A O 1
ATOM 4529 N N . LEU A 1 569 ? 1.326 -29.660 57.454 1.00 96.56 569 LEU A N 1
ATOM 4530 C CA . LEU A 1 569 ? 0.742 -30.298 56.279 1.00 96.56 569 LEU A CA 1
ATOM 4531 C C . LEU A 1 569 ? -0.767 -30.438 56.471 1.00 96.56 569 LEU A C 1
ATOM 4533 O O . LEU A 1 569 ? -1.226 -30.955 57.482 1.00 96.56 569 LEU A O 1
ATOM 4537 N N . MET A 1 570 ? -1.543 -30.008 55.489 1.00 97.38 570 MET A N 1
ATOM 4538 C CA . MET A 1 570 ? -2.979 -30.245 55.439 1.00 97.38 570 MET A CA 1
ATOM 4539 C C . MET A 1 570 ? -3.311 -30.925 54.119 1.00 97.38 570 MET A C 1
ATOM 4541 O O . MET A 1 570 ? -2.878 -30.466 53.063 1.00 97.38 570 MET A O 1
ATOM 4545 N N . THR A 1 571 ? -4.051 -32.022 54.172 1.00 96.56 571 THR A N 1
ATOM 4546 C CA . THR A 1 571 ? -4.424 -32.828 53.006 1.00 96.56 571 THR A CA 1
ATOM 4547 C C . THR A 1 571 ? -5.917 -33.091 53.024 1.00 96.56 571 THR A C 1
ATOM 4549 O O . THR A 1 571 ? -6.488 -33.303 54.089 1.00 96.56 571 THR A O 1
ATOM 4552 N N . VAL A 1 572 ? -6.562 -33.078 51.860 1.00 95.50 572 VAL A N 1
ATOM 4553 C CA . VAL A 1 572 ? -7.927 -33.600 51.711 1.00 95.50 572 VAL A CA 1
ATOM 4554 C C . VAL A 1 572 ? -7.837 -35.011 51.144 1.00 95.50 572 VAL A C 1
ATOM 4556 O O . VAL A 1 572 ? -7.162 -35.232 50.142 1.00 95.50 572 VAL A O 1
ATOM 4559 N N . SER A 1 573 ? -8.491 -35.967 51.798 1.00 93.38 573 SER A N 1
ATOM 4560 C CA . SER A 1 573 ? -8.448 -37.393 51.464 1.00 93.38 573 SER A CA 1
ATOM 4561 C C . SER A 1 573 ? -9.828 -38.027 51.646 1.00 93.38 573 SER A C 1
ATOM 4563 O O . SER A 1 573 ? -10.664 -37.512 52.382 1.00 93.38 573 SER A O 1
ATOM 4565 N N . SER A 1 574 ? -10.075 -39.162 50.994 1.00 90.69 574 SER A N 1
ATOM 4566 C CA . SER A 1 574 ? -11.281 -39.977 51.209 1.00 90.69 574 SER A CA 1
ATOM 4567 C C . SER A 1 574 ? -11.148 -40.950 52.385 1.00 90.69 574 SER A C 1
ATOM 4569 O O . SER A 1 574 ? -12.089 -41.671 52.697 1.00 90.69 574 SER A O 1
ATOM 4571 N N . ALA A 1 575 ? -9.964 -41.041 52.991 1.00 90.69 575 ALA A N 1
ATOM 4572 C CA . ALA A 1 575 ? -9.675 -41.969 54.075 1.00 90.69 575 ALA A CA 1
ATOM 4573 C C . ALA A 1 575 ? -8.659 -41.383 55.061 1.00 90.69 575 ALA A C 1
ATOM 4575 O O . ALA A 1 575 ? -7.881 -40.483 54.721 1.00 90.69 575 ALA A O 1
ATOM 4576 N N . GLU A 1 576 ? -8.656 -41.940 56.271 1.00 89.19 576 GLU A N 1
ATOM 4577 C CA . GLU A 1 576 ? -7.644 -41.668 57.287 1.00 89.19 576 GLU A CA 1
ATOM 4578 C C . GLU A 1 576 ? -6.236 -42.048 56.799 1.00 89.19 576 GLU A C 1
ATOM 4580 O O . GLU A 1 576 ? -6.064 -42.992 56.018 1.00 89.19 576 GLU A O 1
ATOM 4585 N N . PRO A 1 577 ? -5.201 -41.321 57.245 1.00 87.81 577 PRO A N 1
ATOM 4586 C CA . PRO A 1 577 ? -3.851 -41.539 56.758 1.00 87.81 577 PRO A CA 1
ATOM 4587 C C . PRO A 1 577 ? -3.242 -42.826 57.344 1.00 87.81 577 PRO A C 1
ATOM 4589 O O . PRO A 1 577 ? -3.031 -42.940 58.551 1.00 87.81 577 PRO A O 1
ATOM 4592 N N . LEU A 1 578 ? -2.901 -43.779 56.471 1.00 87.38 578 LEU A N 1
ATOM 4593 C CA . LEU A 1 578 ? -2.291 -45.066 56.848 1.00 87.38 578 LEU A CA 1
ATOM 4594 C C . LEU A 1 578 ? -0.768 -44.984 57.049 1.00 87.38 578 LEU A C 1
ATOM 4596 O O . LEU A 1 578 ? -0.191 -45.772 57.796 1.00 87.38 578 LEU A O 1
ATOM 4600 N N . GLU A 1 579 ? -0.102 -44.046 56.375 1.00 89.06 579 GLU A N 1
ATOM 4601 C CA . GLU A 1 579 ? 1.356 -43.897 56.431 1.00 89.06 579 GLU A CA 1
ATOM 4602 C C . GLU A 1 579 ? 1.808 -43.211 57.725 1.00 89.06 579 GLU A C 1
ATOM 4604 O O . GLU A 1 579 ? 1.124 -42.296 58.180 1.00 89.06 579 GLU A O 1
ATOM 4609 N N . PRO A 1 580 ? 2.962 -43.576 58.313 1.00 88.44 580 PRO A N 1
ATOM 4610 C CA . PRO A 1 580 ? 3.464 -42.922 59.518 1.00 88.44 580 PRO A CA 1
ATOM 4611 C C . PRO A 1 580 ? 3.746 -41.430 59.286 1.00 88.44 580 PRO A C 1
ATOM 4613 O O . PRO A 1 580 ? 4.172 -41.022 58.204 1.00 88.44 580 PRO A O 1
ATOM 4616 N N . LEU A 1 581 ? 3.553 -40.615 60.329 1.00 90.50 581 LEU A N 1
ATOM 4617 C CA . LEU A 1 581 ? 3.811 -39.175 60.278 1.00 90.50 581 LEU A CA 1
ATOM 4618 C C . LEU A 1 581 ? 5.268 -38.909 59.860 1.00 90.50 581 LEU A C 1
ATOM 4620 O O . LEU A 1 581 ? 6.213 -39.441 60.446 1.00 90.50 581 LEU A O 1
ATOM 4624 N N . SER A 1 582 ? 5.467 -38.080 58.836 1.00 90.56 582 SER A N 1
ATOM 4625 C CA . SER A 1 582 ? 6.808 -37.746 58.349 1.00 90.56 582 SER A CA 1
ATOM 4626 C C . SER A 1 582 ? 7.621 -37.006 59.419 1.00 90.56 582 SER A C 1
ATOM 4628 O O . SER A 1 582 ? 7.121 -36.074 60.044 1.00 90.56 582 SER A O 1
ATOM 4630 N N . GLN A 1 583 ? 8.916 -37.319 59.561 1.00 88.88 583 GLN A N 1
ATOM 4631 C CA . GLN A 1 583 ? 9.824 -36.612 60.488 1.00 88.88 583 GLN A CA 1
ATOM 4632 C C . GLN A 1 583 ? 9.955 -35.104 60.203 1.00 88.88 583 GLN A C 1
ATOM 4634 O O . GLN A 1 583 ? 10.392 -34.347 61.063 1.00 88.88 583 GLN A O 1
ATOM 4639 N N . LYS A 1 584 ? 9.605 -34.658 58.990 1.00 90.62 584 LYS A N 1
ATOM 4640 C CA . LYS A 1 584 ? 9.646 -33.242 58.586 1.00 90.62 584 LYS A CA 1
ATOM 4641 C C . LYS A 1 584 ? 8.337 -32.491 58.860 1.00 90.62 584 LYS A C 1
ATOM 4643 O O . LYS A 1 584 ? 8.282 -31.290 58.616 1.00 90.62 584 LYS A O 1
ATOM 4648 N N . THR A 1 585 ? 7.296 -33.190 59.308 1.00 92.69 585 THR A N 1
ATOM 4649 C CA . THR A 1 585 ? 5.958 -32.637 59.546 1.00 92.69 585 THR A CA 1
ATOM 4650 C C . THR A 1 585 ? 5.675 -32.699 61.038 1.00 92.69 585 THR A C 1
ATOM 4652 O O . THR A 1 585 ? 5.678 -33.780 61.619 1.00 92.69 585 THR A O 1
ATOM 4655 N N . LEU A 1 586 ? 5.472 -31.542 61.667 1.00 93.75 586 LEU A N 1
ATOM 4656 C CA . LEU A 1 586 ? 5.189 -31.445 63.101 1.00 93.75 586 LEU A CA 1
ATOM 4657 C C . LEU A 1 586 ? 3.699 -31.554 63.396 1.00 93.75 586 LEU A C 1
ATOM 4659 O O . LEU A 1 586 ? 3.333 -32.116 64.425 1.00 93.75 586 LEU A O 1
ATOM 4663 N N . LEU A 1 587 ? 2.868 -31.033 62.493 1.00 95.69 587 LEU A N 1
ATOM 4664 C CA . LEU A 1 587 ? 1.419 -31.131 62.553 1.00 95.69 587 LEU A CA 1
ATOM 4665 C C . LEU A 1 587 ? 0.891 -31.485 61.166 1.00 95.69 587 LEU A C 1
ATOM 4667 O O . LEU A 1 587 ? 1.151 -30.786 60.187 1.00 95.69 587 LEU A O 1
ATOM 4671 N N . GLU A 1 588 ? 0.138 -32.568 61.097 1.00 96.88 588 GLU A N 1
ATOM 4672 C CA . GLU A 1 588 ? -0.590 -32.987 59.916 1.00 96.88 588 GLU A CA 1
ATOM 4673 C C . GLU A 1 588 ? -2.087 -32.975 60.201 1.00 96.88 588 GLU A C 1
ATOM 4675 O O . GLU A 1 588 ? -2.537 -33.457 61.240 1.00 96.88 588 GLU A O 1
ATOM 4680 N N . ILE A 1 589 ? -2.855 -32.427 59.266 1.00 97.06 589 ILE A N 1
ATOM 4681 C CA . ILE A 1 589 ? -4.312 -32.403 59.304 1.00 97.06 589 ILE A CA 1
ATOM 4682 C C . ILE A 1 589 ? -4.816 -33.096 58.045 1.00 97.06 589 ILE A C 1
ATOM 4684 O O . ILE A 1 589 ? -4.724 -32.544 56.950 1.00 97.06 589 ILE A O 1
ATOM 4688 N N . THR A 1 590 ? -5.371 -34.290 58.201 1.00 96.44 590 THR A N 1
ATOM 4689 C CA . THR A 1 590 ? -6.057 -34.987 57.115 1.00 96.44 590 THR A CA 1
ATOM 4690 C C . THR A 1 590 ? -7.542 -34.701 57.216 1.00 96.44 590 THR A C 1
ATOM 4692 O O . THR A 1 590 ? -8.201 -35.120 58.163 1.00 96.44 590 THR A O 1
ATOM 4695 N N . LEU A 1 591 ? -8.064 -33.958 56.250 1.00 95.81 591 LEU A N 1
ATOM 4696 C CA . LEU A 1 591 ? -9.469 -33.620 56.133 1.00 95.81 591 LEU A CA 1
ATOM 4697 C C . LEU A 1 591 ? -10.166 -34.684 55.290 1.00 95.81 591 LEU A C 1
ATOM 4699 O O . LEU A 1 591 ? -9.818 -34.897 54.129 1.00 95.81 591 LEU A O 1
ATOM 4703 N N . ILE A 1 592 ? -11.131 -35.359 55.891 1.00 93.19 592 ILE A N 1
ATOM 4704 C CA . ILE A 1 592 ? -11.800 -36.520 55.326 1.00 93.19 592 ILE A CA 1
ATOM 4705 C C . ILE A 1 592 ? -13.084 -36.047 54.654 1.00 93.19 592 ILE A C 1
ATOM 4707 O O . ILE A 1 592 ? -13.960 -35.467 55.302 1.00 93.19 592 ILE A O 1
ATOM 4711 N N . ALA A 1 593 ? -13.159 -36.268 53.346 1.00 87.06 593 ALA A N 1
ATOM 4712 C CA . ALA A 1 593 ? -14.337 -35.999 52.541 1.00 87.06 593 ALA A CA 1
ATOM 4713 C C . ALA A 1 593 ? -15.136 -37.294 52.360 1.00 87.06 593 ALA A C 1
ATOM 4715 O O . ALA A 1 593 ? -14.699 -38.204 51.653 1.00 87.06 593 ALA A O 1
ATOM 4716 N N . ASP A 1 594 ? -16.319 -37.357 52.970 1.00 76.94 594 ASP A N 1
ATOM 4717 C CA . ASP A 1 594 ? -17.279 -38.436 52.736 1.00 76.94 594 ASP A CA 1
ATOM 4718 C C . ASP A 1 594 ? -17.971 -38.216 51.384 1.00 76.94 594 ASP A C 1
ATOM 4720 O O . ASP A 1 594 ? -19.070 -37.667 51.288 1.00 76.94 594 ASP A O 1
ATOM 4724 N N . PHE A 1 595 ? -17.305 -38.632 50.307 1.00 61.19 595 PHE A N 1
ATOM 4725 C CA . PHE A 1 595 ? -17.918 -38.730 48.985 1.00 61.19 595 PHE A CA 1
ATOM 4726 C C . PHE A 1 595 ? -18.814 -39.976 48.949 1.00 61.19 595 PHE A C 1
ATOM 4728 O O . PHE A 1 595 ? -18.377 -41.046 48.530 1.00 61.19 595 PHE A O 1
ATOM 4735 N N . LYS A 1 596 ? -20.042 -39.859 49.462 1.00 52.62 596 LYS A N 1
ATOM 4736 C CA . LYS A 1 596 ? -21.085 -40.875 49.258 1.00 52.62 596 LYS A CA 1
ATOM 4737 C C . LYS A 1 596 ? -21.733 -40.758 47.888 1.00 52.62 596 LYS A C 1
ATOM 4739 O O . LYS A 1 596 ? -21.989 -39.611 47.457 1.00 52.62 596 LYS A O 1
#

pLDDT: mean 87.46, std 8.95, range [51.38, 97.69]

Foldseek 3Di:
DFDAFQAEEEEALLVAFDAQPPFDPQLLVVLLVVCVVDVVLVVVLCVVPVVVVDDDPVRSSCVLRRDRVSRRVLVVCCPDPVNVVNVVCSRCVVVVVVSVVVCVLSVQLLVLSCVRNVHNVRYYYHNHCVVCQVVLLVGQEYEHEQDNDPPQDLVNSLVRCLVSLVSNLNHQAYEYEYQDDDLVSVVSSCVSNVDDVLRYAYHYSVPRDSVVSNVVVVLSSQLSLLVVLVVVLVVLLVVQLVVLVVVLVVVVVVDDPVVLVCCVPPPCVQQVHDSVVVCVVVSVVSSVVSSCVRRVVVSVPRDHDPVSDDDPPSHDDDCVVVVVVQCQFWDADDDDFDAQQWWKAFPVRKIKGFQDRPGSRVPADLQDKTKIWTWDKDWPLDVVSVVVDDQAQDDPQAGWHKHDQDDDDRRTIMITHTHLPRMDIDGSNVCVDPRMDTRIGGPNVVSVSRNVSSVVVVVDDDDPPPDWDWAFWWKWKWFDDPPDIDIDTDPPPPDGQKIWTWDWDDPDPDTDIFIKIAGDPVNLVVVVCVQCVVNPPDDDPVLVVLSVVSPDGMATADPQQWGDDFQEIEHEDQDDDPDDDDPRHRMYMYIHGPPD

Radius of gyration: 44.6 Å; chains: 1; bounding box: 91×73×136 Å

Organism: Pseudomonas syringae pv. aptata (NCBI:txid83167)

Sequence (596 aa):
MSFRIVRAAVVDDAFGAPVAGSVDSDDKNLWLDFLIANDAVQIAVIEEFIELSVSDIGELFEAVTSQQRLIEHLWVLSRKAIGRELGLDILFKTERLNRMGKIEKAELVTQILQDLIGSASDVEQFSNLRAAAGFLTTADVAFIDFFFNDSESEEQALTRIKKYSSELASVKLVFFMSSRASLETQQKVRDILQVRTAFFEVMKKSQIDDEYVRTRVLSKVQSYDSNFALQSVIKALMTAASEAANEFDQQSKTLEVHDLQFLDFFRLNAESQTLTEYLTWLFSEALAAKTRRLGLPVVAEIAIDSGVAGFTGEILQRQVLFDFFSEVVFSPPASKGIRFGDVIISDKNKYYLVISPACDLVRCSLEKNVLCVEASVYDYSDPRMQSKEKLFGKHVSGLRHLFKPGSKKPECALLFIWQKDSVQTFKYADLCGRTFRRVAFMNEIFAHEVKEEVLRELGRVGTSINPSPPFALHACIRWWHGREACCEVTPSEDFISALLTYSEQKTGEKSRSAPTVVLSDRFKDWASRMIYGKNGAKIEGKLKACVDFLSLHQFQLNDNWCYKNNELLMTVSSAEPLEPLSQKTLLEITLIADFK